Protein AF-A0ABC9S9A3-F1 (afdb_monomer_lite)

pLDDT: mean 88.64, std 10.92, range [40.62, 98.44]

Sequence (408 aa):
MHNGVFLKYFLSYPIKYEKHQAEKIRESFERGLKKSLLRHVFDDEKTAKTFKVELRASEPCAYAISALKSYGFFKSEKLDKPVYYGVFDFGGGTTDFDFGKWEKSVNPKFAYKMTHFSNGGDKYLGGENLLELLAWETYAKNFQELKAKDVVIAKPNYDRIDTQRFGSFMQNSSGARLNLQTIASQLRPFLENLDANIIEAIEENENFEIKDFEKGFKAMLLDRNGVETECDLKVDCKELLSLLKGKIDEGVANFFAGFSKVMAENIDDQCRAFHIFLGGNASRSALVKQAFENAKEKQLKDYQQKTSKNDFKFIIYEPLGTEASDKQILELTGEDVSNTPAYLKPTCKTGVAFGLLESRDKPNGIERPSISSNPVFKYDLGIEIEGKFHAKIHRDSLKPNEYQIFQN

InterPro domains:
  IPR043129 ATPase, nucleotide binding domain [SSF53067] (80-160)

Structure (mmCIF, N/CA/C/O backbone):
data_AF-A0ABC9S9A3-F1
#
_entry.id   AF-A0ABC9S9A3-F1
#
loop_
_atom_site.group_PDB
_atom_site.id
_atom_site.type_symbol
_atom_site.label_atom_id
_atom_site.label_alt_id
_atom_site.label_comp_id
_atom_site.label_asym_id
_atom_site.label_entity_id
_atom_site.label_seq_id
_atom_site.pdbx_PDB_ins_code
_atom_site.Cartn_x
_atom_site.Cartn_y
_atom_site.Cartn_z
_atom_site.occupancy
_atom_site.B_iso_or_equiv
_atom_site.auth_seq_id
_atom_site.auth_comp_id
_atom_site.auth_asym_id
_atom_site.auth_atom_id
_atom_site.pdbx_PDB_model_num
ATOM 1 N N . MET A 1 1 ? -6.301 12.721 -32.233 1.00 40.62 1 MET A N 1
ATOM 2 C CA . MET A 1 1 ? -7.464 11.805 -32.297 1.00 40.62 1 MET A CA 1
ATOM 3 C C . MET A 1 1 ? -7.664 11.201 -30.911 1.00 40.62 1 MET A C 1
ATOM 5 O O . MET A 1 1 ? -6.870 10.355 -30.533 1.00 40.62 1 MET A O 1
ATOM 9 N N . HIS A 1 2 ? -8.658 11.661 -30.143 1.00 49.59 2 HIS A N 1
ATOM 10 C CA . HIS A 1 2 ? -8.964 11.140 -28.794 1.00 49.59 2 HIS A CA 1
ATOM 11 C C . HIS A 1 2 ? -10.301 10.375 -28.716 1.00 49.59 2 HIS A C 1
ATOM 13 O O . HIS A 1 2 ? -10.725 10.004 -27.631 1.00 49.59 2 HIS A O 1
ATOM 19 N N . ASN A 1 3 ? -10.938 10.084 -29.857 1.00 54.88 3 ASN A N 1
ATOM 20 C CA . ASN A 1 3 ? -12.272 9.475 -29.912 1.00 54.88 3 ASN A CA 1
ATOM 21 C C . ASN A 1 3 ? -12.217 8.113 -30.618 1.00 54.88 3 ASN A C 1
ATOM 23 O O . ASN A 1 3 ? -12.576 8.002 -31.788 1.00 54.88 3 ASN A O 1
ATOM 27 N N . GLY A 1 4 ? -11.717 7.083 -29.935 1.00 72.69 4 GLY A N 1
ATOM 28 C CA . GLY A 1 4 ? -11.663 5.723 -30.472 1.00 72.69 4 GLY A CA 1
ATOM 29 C C . GLY A 1 4 ? -11.622 4.663 -29.375 1.00 72.69 4 GLY A C 1
ATOM 30 O O . GLY A 1 4 ? -11.262 4.949 -28.235 1.00 72.69 4 GLY A O 1
ATOM 31 N N . VAL A 1 5 ? -11.994 3.432 -29.724 1.00 79.62 5 VAL A N 1
ATOM 32 C CA . VAL A 1 5 ? -11.903 2.269 -28.832 1.00 79.62 5 VAL A CA 1
ATOM 33 C C . VAL A 1 5 ? -10.494 1.687 -28.922 1.00 79.62 5 VAL A C 1
ATOM 35 O O . VAL A 1 5 ? -10.036 1.316 -30.004 1.00 79.62 5 VAL A O 1
ATOM 38 N N . PHE A 1 6 ? -9.800 1.584 -27.790 1.00 86.94 6 PHE A N 1
ATOM 39 C CA . PHE A 1 6 ? -8.528 0.868 -27.728 1.00 86.94 6 PHE A CA 1
ATOM 40 C C . PHE A 1 6 ? -8.773 -0.639 -27.809 1.00 86.94 6 PHE A C 1
ATOM 42 O O . PHE A 1 6 ? -9.651 -1.166 -27.141 1.00 86.94 6 PHE A O 1
ATOM 49 N N . LEU A 1 7 ? -7.984 -1.342 -28.620 1.00 89.75 7 LEU A N 1
ATOM 50 C CA . LEU A 1 7 ? -8.128 -2.791 -28.803 1.00 89.75 7 LEU A CA 1
ATOM 51 C C . LEU A 1 7 ? -7.126 -3.598 -27.970 1.00 89.75 7 LEU A C 1
ATOM 53 O O . LEU A 1 7 ? -7.234 -4.812 -27.887 1.00 89.75 7 LEU A O 1
ATOM 57 N N . LYS A 1 8 ? -6.146 -2.951 -27.339 1.00 90.44 8 LYS A N 1
ATOM 58 C CA . LYS A 1 8 ? -5.150 -3.626 -26.503 1.00 90.44 8 LYS A CA 1
ATOM 59 C C . LYS A 1 8 ? -5.266 -3.137 -25.072 1.00 90.44 8 LYS A C 1
ATOM 61 O O . LYS A 1 8 ? -5.142 -1.940 -24.825 1.00 90.44 8 LYS A O 1
ATOM 66 N N . TYR A 1 9 ? -5.461 -4.077 -24.161 1.00 91.94 9 TYR A N 1
ATOM 67 C CA . TYR A 1 9 ? -5.593 -3.835 -22.734 1.00 91.94 9 TYR A CA 1
ATOM 68 C C . TYR A 1 9 ? -4.500 -4.593 -21.992 1.00 91.94 9 TYR A C 1
ATOM 70 O O . TYR A 1 9 ? -4.234 -5.762 -22.281 1.00 91.94 9 TYR A O 1
ATOM 78 N N . PHE A 1 10 ? -3.887 -3.925 -21.023 1.00 91.50 10 PHE A N 1
ATOM 79 C CA . PHE A 1 10 ? -2.874 -4.511 -20.159 1.00 91.50 10 PHE A CA 1
ATOM 80 C C . PHE A 1 10 ? -3.416 -4.585 -18.742 1.00 91.50 10 PHE A C 1
ATOM 82 O O . PHE A 1 10 ? -3.958 -3.605 -18.234 1.00 91.50 10 PHE A O 1
ATOM 89 N N . LEU A 1 11 ? -3.266 -5.748 -18.122 1.00 91.06 11 LEU A N 1
ATOM 90 C CA . LEU A 1 11 ? -3.670 -5.992 -16.748 1.00 91.06 11 LEU A CA 1
ATOM 91 C C . LEU A 1 11 ? -2.430 -6.206 -15.888 1.00 91.06 11 LEU A C 1
ATOM 93 O O . LEU A 1 11 ? -1.530 -6.978 -16.250 1.00 91.06 11 LEU A O 1
ATOM 97 N N . SER A 1 12 ? -2.406 -5.527 -14.744 1.00 87.94 12 SER A N 1
ATOM 98 C CA . SER A 1 12 ? -1.575 -5.953 -13.630 1.00 87.94 12 SER A CA 1
ATOM 99 C C . SER A 1 12 ? -2.173 -7.191 -12.973 1.00 87.94 12 SER A C 1
ATOM 101 O O . SER A 1 12 ? -3.354 -7.501 -13.145 1.00 87.94 12 SER A O 1
ATOM 103 N N . TYR A 1 13 ? -1.349 -7.911 -12.223 1.00 81.56 13 TYR A N 1
ATOM 104 C CA . TYR A 1 13 ? -1.799 -9.031 -11.407 1.00 81.56 13 TYR A CA 1
ATOM 105 C C . TYR A 1 13 ? -1.197 -8.960 -10.001 1.00 81.56 13 TYR A C 1
ATOM 107 O O . TYR A 1 13 ? -0.058 -8.508 -9.843 1.00 81.56 13 TYR A O 1
ATOM 115 N N . PRO A 1 14 ? -1.915 -9.430 -8.969 1.00 71.50 14 PRO A N 1
ATOM 116 C CA . PRO A 1 14 ? -1.325 -9.568 -7.648 1.00 71.50 14 PRO A CA 1
ATOM 117 C C . PRO A 1 14 ? -0.216 -10.621 -7.685 1.00 71.50 14 PRO A C 1
ATOM 119 O O . PRO A 1 14 ? -0.374 -11.683 -8.287 1.00 71.50 14 PRO A O 1
ATOM 122 N N . ILE A 1 15 ? 0.894 -10.354 -7.002 1.00 69.69 15 ILE A N 1
ATOM 123 C CA . ILE A 1 15 ? 2.062 -11.249 -6.956 1.00 69.69 15 ILE A CA 1
ATOM 124 C C . ILE A 1 15 ? 1.703 -12.661 -6.490 1.00 69.69 15 ILE A C 1
ATOM 126 O O . ILE A 1 15 ? 2.236 -13.646 -6.989 1.00 69.69 15 ILE A O 1
ATOM 130 N N . LYS A 1 16 ? 0.823 -12.758 -5.490 1.00 67.69 16 LYS A N 1
ATOM 131 C CA . LYS A 1 16 ? 0.518 -14.017 -4.796 1.00 67.69 16 LYS A CA 1
ATOM 132 C C . LYS A 1 16 ? -0.351 -14.964 -5.631 1.00 67.69 16 LYS A C 1
ATOM 134 O O . LYS A 1 16 ? -0.606 -16.083 -5.197 1.00 67.69 16 LYS A O 1
ATOM 139 N N . TYR A 1 17 ? -0.848 -14.514 -6.783 1.00 69.00 17 TYR A N 1
ATOM 140 C CA . TYR A 1 17 ? -1.758 -15.294 -7.609 1.00 69.00 17 TYR A CA 1
ATOM 141 C C . TYR A 1 17 ? -0.964 -16.246 -8.491 1.00 69.00 17 TYR A C 1
ATOM 143 O O . TYR A 1 17 ? -0.068 -15.846 -9.231 1.00 69.00 17 TYR A O 1
ATOM 151 N N . GLU A 1 18 ? -1.346 -17.518 -8.465 1.00 72.06 18 GLU A N 1
ATOM 152 C CA . GLU A 1 18 ? -0.798 -18.485 -9.406 1.00 72.06 18 GLU A CA 1
ATOM 153 C C . GLU A 1 18 ? -1.205 -18.122 -10.836 1.00 72.06 18 GLU A C 1
ATOM 155 O O . GLU A 1 18 ? -2.285 -17.571 -11.070 1.00 72.06 18 GLU A O 1
ATOM 160 N N . LYS A 1 19 ? -0.385 -18.516 -11.818 1.00 74.88 19 LYS A N 1
ATOM 161 C CA . LYS A 1 19 ? -0.644 -18.242 -13.241 1.00 74.88 19 LYS A CA 1
ATOM 162 C C . LYS A 1 19 ? -2.081 -18.576 -13.653 1.00 74.88 19 LYS A C 1
ATOM 164 O O . LYS A 1 19 ? -2.727 -17.778 -14.316 1.00 74.88 19 LYS A O 1
ATOM 169 N N . HIS A 1 20 ? -2.616 -19.716 -13.216 1.00 79.62 20 HIS A N 1
ATOM 170 C CA . HIS A 1 20 ? -3.981 -20.117 -13.562 1.00 79.62 20 HIS A CA 1
ATOM 171 C C . HIS A 1 20 ? -5.061 -19.186 -12.966 1.00 79.62 20 HIS A C 1
ATOM 173 O O . HIS A 1 20 ? -6.123 -19.020 -13.563 1.00 79.62 20 HIS A O 1
ATOM 179 N N . GLN A 1 21 ? -4.816 -18.578 -11.800 1.00 81.69 21 GLN A N 1
ATOM 180 C CA . GLN A 1 21 ? -5.725 -17.609 -11.180 1.00 81.69 21 GLN A CA 1
ATOM 181 C C . GLN A 1 21 ? -5.648 -16.263 -11.904 1.00 81.69 21 GLN A C 1
ATOM 183 O O . GLN A 1 21 ? -6.684 -15.683 -12.224 1.00 81.69 21 GLN A O 1
ATOM 188 N N . ALA A 1 22 ? -4.434 -15.801 -12.218 1.00 82.75 22 ALA A N 1
ATOM 189 C CA . ALA A 1 22 ? -4.224 -14.579 -12.987 1.00 82.75 22 ALA A CA 1
ATOM 190 C C . ALA A 1 22 ? -4.852 -14.683 -14.391 1.00 82.75 22 ALA A C 1
ATOM 192 O O . ALA A 1 22 ? -5.540 -13.763 -14.835 1.00 82.75 22 ALA A O 1
ATOM 193 N N . GLU A 1 23 ? -4.710 -15.831 -15.062 1.00 87.56 23 GLU A N 1
ATOM 194 C CA . GLU A 1 23 ? -5.344 -16.084 -16.362 1.00 87.56 23 GLU A CA 1
ATOM 195 C C . GLU A 1 23 ? -6.874 -16.100 -16.273 1.00 87.56 23 GLU A C 1
ATOM 197 O O . GLU A 1 23 ? -7.542 -15.510 -17.120 1.00 87.56 23 GLU A O 1
ATOM 202 N N . LYS A 1 24 ? -7.457 -16.677 -15.212 1.00 90.50 24 LYS A N 1
ATOM 203 C CA . LYS A 1 24 ? -8.912 -16.603 -14.985 1.00 90.50 24 LYS A CA 1
ATOM 204 C C . LYS A 1 24 ? -9.402 -15.160 -14.845 1.00 90.50 24 LYS A C 1
ATOM 206 O O . LYS A 1 24 ? -10.466 -14.834 -15.375 1.00 90.50 24 LYS A O 1
ATOM 211 N N . ILE A 1 25 ? -8.650 -14.297 -14.156 1.00 88.44 25 ILE A N 1
ATOM 212 C CA . ILE A 1 25 ? -8.967 -12.862 -14.055 1.00 88.44 25 ILE A CA 1
ATOM 213 C C . ILE A 1 25 ? -8.902 -12.215 -15.438 1.00 88.44 25 ILE A C 1
ATOM 215 O O . ILE A 1 25 ? -9.858 -11.551 -15.844 1.00 88.44 25 ILE A O 1
ATOM 219 N N . ARG A 1 26 ? -7.817 -12.457 -16.182 1.00 92.94 26 ARG A N 1
ATOM 220 C CA . ARG A 1 26 ? -7.615 -11.942 -17.542 1.00 92.94 26 ARG A CA 1
ATOM 221 C C . ARG A 1 26 ? -8.765 -12.334 -18.470 1.00 92.94 26 ARG A C 1
ATOM 223 O O . ARG A 1 26 ? -9.337 -11.470 -19.128 1.00 92.94 26 ARG A O 1
ATOM 230 N N . GLU A 1 27 ? -9.150 -13.609 -18.482 1.00 94.00 27 GLU A N 1
ATOM 231 C CA . GLU A 1 27 ? -10.277 -14.121 -19.269 1.00 94.00 27 GLU A CA 1
ATOM 232 C C . GLU A 1 27 ? -11.613 -13.513 -18.846 1.00 94.00 27 GLU A C 1
ATOM 234 O O . GLU A 1 27 ? -12.448 -13.192 -19.691 1.00 94.00 27 GLU A O 1
ATOM 239 N N . SER A 1 28 ? -11.842 -13.365 -17.539 1.00 93.94 28 SER A N 1
ATOM 240 C CA . SER A 1 28 ? -13.063 -12.744 -17.025 1.00 93.94 28 SER A CA 1
ATOM 241 C C . SER A 1 28 ? -13.177 -11.293 -17.491 1.00 93.94 28 SER A C 1
ATOM 243 O O . SER A 1 28 ? -14.223 -10.889 -18.004 1.00 93.94 28 SER A O 1
ATOM 245 N N . PHE A 1 29 ? -12.077 -10.543 -17.404 1.00 92.94 29 PHE A N 1
ATOM 246 C CA . PHE A 1 29 ? -11.996 -9.167 -17.881 1.00 92.94 29 PHE A CA 1
ATOM 247 C C . PHE A 1 29 ? -12.188 -9.078 -19.399 1.00 92.94 29 PHE A C 1
ATOM 249 O O . PHE A 1 29 ? -12.958 -8.252 -19.883 1.00 92.94 29 PHE A O 1
ATOM 256 N N . GLU A 1 30 ? -11.565 -9.983 -20.157 1.00 93.81 30 GLU A N 1
ATOM 257 C CA . GLU A 1 30 ? -11.726 -10.084 -21.608 1.00 93.81 30 GLU A CA 1
ATOM 258 C C . GLU A 1 30 ? -13.183 -10.351 -22.012 1.00 93.81 30 GLU A C 1
ATOM 260 O O . GLU A 1 30 ? -13.707 -9.693 -22.913 1.00 93.81 30 GLU A O 1
ATOM 265 N N . ARG A 1 31 ? -13.868 -11.274 -21.321 1.00 93.44 31 ARG A N 1
ATOM 266 C CA . ARG A 1 31 ? -15.303 -11.530 -21.528 1.00 93.44 31 ARG A CA 1
ATOM 267 C C . ARG A 1 31 ? -16.150 -10.304 -21.194 1.00 93.44 31 ARG A C 1
ATOM 269 O O . ARG A 1 31 ? -17.110 -10.036 -21.912 1.00 93.44 31 ARG A O 1
ATOM 276 N N . GLY A 1 32 ? -15.811 -9.576 -20.130 1.00 93.94 32 GLY A N 1
ATOM 277 C CA . GLY A 1 32 ? -16.469 -8.323 -19.758 1.00 93.94 32 GLY A CA 1
ATOM 278 C C . GLY A 1 32 ? -16.343 -7.267 -20.855 1.00 93.94 32 GLY A C 1
ATOM 279 O O . GLY A 1 32 ? -17.352 -6.786 -21.361 1.00 93.94 32 GLY A O 1
ATOM 280 N N . LEU A 1 33 ? -15.118 -6.991 -21.310 1.00 91.75 33 LEU A N 1
ATOM 281 C CA . LEU A 1 33 ? -14.856 -6.049 -22.400 1.00 91.75 33 LEU A CA 1
ATOM 282 C C . LEU A 1 33 ? -15.575 -6.441 -23.695 1.00 91.75 33 LEU A C 1
ATOM 284 O O . LEU A 1 33 ? -16.194 -5.592 -24.326 1.00 91.75 33 LEU A O 1
ATOM 288 N N . LYS A 1 34 ? -15.567 -7.726 -24.067 1.00 90.12 34 LYS A N 1
ATOM 289 C CA . LYS A 1 34 ? -16.301 -8.223 -25.244 1.00 90.12 34 LYS A CA 1
ATOM 290 C C . LYS A 1 34 ? -17.811 -7.982 -25.162 1.00 90.12 34 LYS A C 1
ATOM 292 O O . LYS A 1 34 ? -18.439 -7.792 -26.196 1.00 90.12 34 LYS A O 1
ATOM 297 N N . LYS A 1 35 ? -18.391 -7.978 -23.956 1.00 90.81 35 LYS A N 1
ATOM 298 C CA . LYS A 1 35 ? -19.808 -7.644 -23.735 1.00 90.81 35 LYS A CA 1
ATOM 299 C C . LYS A 1 35 ? -20.077 -6.138 -23.746 1.00 90.81 35 LYS A C 1
ATOM 301 O O . LYS A 1 35 ? -21.177 -5.737 -24.105 1.00 90.81 35 LYS A O 1
ATOM 306 N N . SER A 1 36 ? -19.111 -5.323 -23.323 1.00 89.88 36 SER A N 1
ATOM 307 C CA . SER A 1 36 ? -19.263 -3.865 -23.216 1.00 89.88 36 SER A CA 1
ATOM 308 C C . SER A 1 36 ? -18.921 -3.107 -24.502 1.00 89.88 36 SER A C 1
ATOM 310 O O . SER A 1 36 ? -19.443 -2.018 -24.721 1.00 89.88 36 SER A O 1
ATOM 312 N N . LEU A 1 37 ? -18.030 -3.643 -25.340 1.00 88.44 37 LEU A N 1
ATOM 313 C CA . LEU A 1 37 ? -17.630 -3.019 -26.601 1.00 88.44 37 LEU A CA 1
ATOM 314 C C . LEU A 1 37 ? -18.663 -3.264 -27.711 1.00 88.44 37 LEU A C 1
ATOM 316 O O . LEU A 1 37 ? -19.355 -4.280 -27.732 1.00 88.44 37 LEU A O 1
ATOM 320 N N . LEU A 1 38 ? -18.743 -2.328 -28.662 1.00 86.56 38 LEU A N 1
ATOM 321 C CA . LEU A 1 38 ? -19.646 -2.429 -29.811 1.00 86.56 38 LEU A CA 1
ATOM 322 C C . LEU A 1 38 ? -19.358 -3.696 -30.622 1.00 86.56 38 LEU A C 1
ATOM 324 O O . LEU A 1 38 ? -18.207 -3.968 -30.960 1.00 86.56 38 LEU A O 1
ATOM 328 N N . ARG A 1 39 ? -20.415 -4.417 -31.012 1.00 84.06 39 ARG A N 1
ATOM 329 C CA . ARG A 1 39 ? -20.311 -5.676 -31.769 1.00 84.06 39 ARG A CA 1
ATOM 330 C C . ARG A 1 39 ? -19.478 -5.541 -33.050 1.00 84.06 39 ARG A C 1
ATOM 332 O O . ARG A 1 39 ? -18.674 -6.419 -33.336 1.00 84.06 39 ARG A O 1
ATOM 339 N N . HIS A 1 40 ? -19.560 -4.388 -33.717 1.00 84.69 40 HIS A N 1
ATOM 340 C CA . HIS A 1 40 ? -18.774 -4.065 -34.911 1.00 84.69 40 HIS A CA 1
ATOM 341 C C . HIS A 1 40 ? -17.251 -4.142 -34.720 1.00 84.69 40 HIS A C 1
ATOM 343 O O . HIS A 1 40 ? -16.536 -4.365 -35.690 1.00 84.69 40 HIS A O 1
ATOM 349 N N . VAL A 1 41 ? -16.738 -4.011 -33.490 1.00 84.06 41 VAL A N 1
ATOM 350 C CA . VAL A 1 41 ? -15.310 -4.228 -33.184 1.00 84.06 41 VAL A CA 1
ATOM 351 C C . VAL A 1 41 ? -14.894 -5.682 -33.438 1.00 84.06 41 VAL A C 1
ATOM 353 O O . VAL A 1 41 ? -13.725 -5.950 -33.714 1.00 84.06 41 VAL A O 1
ATOM 356 N N . PHE A 1 42 ? -15.832 -6.622 -33.347 1.00 85.56 42 PHE A N 1
ATOM 357 C CA . PHE A 1 42 ? -15.584 -8.058 -33.473 1.00 85.56 42 PHE A CA 1
ATOM 358 C C . PHE A 1 42 ? -16.103 -8.658 -34.784 1.00 85.56 42 PHE A C 1
ATOM 360 O O . PHE A 1 42 ? -15.737 -9.788 -35.097 1.00 85.56 42 PHE A O 1
ATOM 367 N N . ASP A 1 43 ? -16.925 -7.922 -35.537 1.00 86.69 43 ASP A N 1
ATOM 368 C CA . ASP A 1 43 ? -17.418 -8.349 -36.852 1.00 86.69 43 ASP A CA 1
ATOM 369 C C . ASP A 1 43 ? -16.339 -8.198 -37.948 1.00 86.69 43 ASP A C 1
ATOM 371 O O . ASP A 1 43 ? -16.313 -8.979 -38.898 1.00 86.69 43 ASP A O 1
ATOM 375 N N . ASP A 1 44 ? -15.429 -7.222 -37.817 1.00 86.81 44 ASP A N 1
ATOM 376 C CA . ASP A 1 44 ? -14.272 -7.065 -38.709 1.00 86.81 44 ASP A CA 1
ATOM 377 C C . ASP A 1 44 ? -13.095 -7.953 -38.268 1.00 86.81 44 ASP A C 1
ATOM 379 O O . ASP A 1 44 ? -12.635 -7.922 -37.123 1.00 86.81 44 ASP A O 1
ATOM 383 N N . GLU A 1 45 ? -12.572 -8.753 -39.200 1.00 87.19 45 GLU A N 1
ATOM 384 C CA . GLU A 1 45 ? -11.527 -9.743 -38.918 1.00 87.19 45 GLU A CA 1
ATOM 385 C C . GLU A 1 45 ? -10.223 -9.086 -38.429 1.00 87.19 45 GLU A C 1
ATOM 387 O O . GLU A 1 45 ? -9.510 -9.637 -37.582 1.00 87.19 45 GLU A O 1
ATOM 392 N N . LYS A 1 46 ? -9.901 -7.887 -38.931 1.00 86.50 46 LYS A N 1
ATOM 393 C CA . LYS A 1 46 ? -8.675 -7.169 -38.569 1.00 86.50 46 LYS A CA 1
ATOM 394 C C . LYS A 1 46 ? -8.769 -6.605 -37.153 1.00 86.50 46 LYS A C 1
ATOM 396 O O . LYS A 1 46 ? -7.816 -6.757 -36.378 1.00 86.50 46 LYS A O 1
ATOM 401 N N . THR A 1 47 ? -9.882 -5.979 -36.779 1.00 84.31 47 THR A N 1
ATOM 402 C CA . THR A 1 47 ? -10.096 -5.473 -35.416 1.00 84.31 47 THR A CA 1
ATOM 403 C C . THR A 1 47 ? -10.240 -6.614 -34.415 1.00 84.31 47 THR A C 1
ATOM 405 O O . THR A 1 47 ? -9.608 -6.555 -33.359 1.00 84.31 47 THR A O 1
ATOM 408 N N . ALA A 1 48 ? -10.932 -7.699 -34.775 1.00 83.81 48 ALA A N 1
ATOM 409 C CA . ALA A 1 48 ? -11.048 -8.896 -33.944 1.00 83.81 48 ALA A CA 1
ATOM 410 C C . ALA A 1 48 ? -9.675 -9.521 -33.630 1.00 83.81 48 ALA A C 1
ATOM 412 O O . ALA A 1 48 ? -9.388 -9.821 -32.473 1.00 83.81 48 ALA A O 1
ATOM 413 N N . LYS A 1 49 ? -8.782 -9.642 -34.627 1.00 87.62 49 LYS A N 1
ATOM 414 C CA . LYS A 1 49 ? -7.397 -10.126 -34.430 1.00 87.62 49 LYS A CA 1
ATOM 415 C C . LYS A 1 49 ? -6.522 -9.166 -33.617 1.00 87.62 49 LYS A C 1
ATOM 417 O O . LYS A 1 49 ? -5.529 -9.583 -33.016 1.00 87.62 49 LYS A O 1
ATOM 422 N N . THR A 1 50 ? -6.855 -7.877 -33.625 1.00 88.06 50 THR A N 1
ATOM 423 C CA . THR A 1 50 ? -6.111 -6.844 -32.890 1.00 88.06 50 THR A CA 1
ATOM 424 C C . THR A 1 50 ? -6.541 -6.764 -31.425 1.00 88.06 50 THR A C 1
ATOM 426 O O . THR A 1 50 ? -5.722 -6.374 -30.589 1.00 88.06 50 THR A O 1
ATOM 429 N N . PHE A 1 51 ? -7.786 -7.148 -31.113 1.00 91.62 51 PHE A N 1
ATOM 430 C CA . PHE A 1 51 ? -8.312 -7.145 -29.753 1.00 91.62 51 PHE A CA 1
ATOM 431 C C . PHE A 1 51 ? -7.562 -8.133 -28.853 1.00 91.62 51 PHE A C 1
ATOM 433 O O . PHE A 1 51 ? -7.561 -9.338 -29.104 1.00 91.62 51 PHE A O 1
ATOM 440 N N . LYS A 1 52 ? -6.920 -7.625 -27.796 1.00 91.62 52 LYS A N 1
ATOM 441 C CA . LYS A 1 52 ? -6.136 -8.422 -26.846 1.00 91.62 52 LYS A CA 1
ATOM 442 C C . LYS A 1 52 ? -6.225 -7.869 -25.433 1.00 91.62 52 LYS A C 1
ATOM 444 O O . LYS A 1 52 ? -6.160 -6.659 -25.217 1.00 91.62 52 LYS A O 1
ATOM 449 N N . VAL A 1 53 ? -6.284 -8.788 -24.477 1.00 92.81 53 VAL A N 1
ATOM 450 C CA . VAL A 1 53 ? -6.112 -8.517 -23.049 1.00 92.81 53 VAL A CA 1
ATOM 451 C C . VAL A 1 53 ? -4.928 -9.346 -22.574 1.00 92.81 53 VAL A C 1
ATOM 453 O O . VAL A 1 53 ? -4.983 -10.575 -22.639 1.00 92.81 53 VAL A O 1
ATOM 456 N N . GLU A 1 54 ? -3.866 -8.683 -22.125 1.00 90.12 54 GLU A N 1
ATOM 457 C CA . GLU A 1 54 ? -2.595 -9.310 -21.750 1.00 90.12 54 GLU A CA 1
ATOM 458 C C . GLU A 1 54 ? -2.252 -9.006 -20.287 1.00 90.12 54 GLU A C 1
ATOM 460 O O . GLU A 1 54 ? -2.301 -7.854 -19.852 1.00 90.12 54 GLU A O 1
ATOM 465 N N . LEU A 1 55 ? -1.856 -10.035 -19.535 1.00 87.81 55 LEU A N 1
ATOM 466 C CA . LEU A 1 55 ? -1.164 -9.849 -18.260 1.00 87.81 55 LEU A CA 1
ATOM 467 C C . LEU A 1 55 ? 0.252 -9.358 -18.556 1.00 87.81 55 LEU A C 1
ATOM 469 O O . LEU A 1 55 ? 0.947 -9.963 -19.375 1.00 87.81 55 LEU A O 1
ATOM 473 N N . ARG A 1 56 ? 0.683 -8.265 -17.918 1.00 85.69 56 ARG A N 1
ATOM 474 C CA . ARG A 1 56 ? 2.002 -7.676 -18.207 1.00 85.69 56 ARG A CA 1
ATOM 475 C C . ARG A 1 56 ? 2.950 -7.697 -17.027 1.00 85.69 56 ARG A C 1
ATOM 477 O O . ARG A 1 56 ? 4.014 -8.302 -17.130 1.00 85.69 56 ARG A O 1
ATOM 484 N N . ALA A 1 57 ? 2.610 -7.050 -15.926 1.00 86.50 57 ALA A N 1
ATOM 485 C CA . ALA A 1 57 ? 3.478 -6.961 -14.757 1.00 86.50 57 ALA A CA 1
ATOM 486 C C . ALA A 1 57 ? 2.660 -7.102 -13.478 1.00 86.50 57 ALA A C 1
ATOM 488 O O . ALA A 1 57 ? 1.458 -6.843 -13.491 1.00 86.50 57 ALA A O 1
ATOM 489 N N . SER A 1 58 ? 3.300 -7.486 -12.377 1.00 86.31 58 SER A N 1
ATOM 490 C CA . SER A 1 58 ? 2.652 -7.337 -11.079 1.00 86.31 58 SER A CA 1
ATOM 491 C C . SER A 1 58 ? 2.445 -5.857 -10.748 1.00 86.31 58 SER A C 1
ATOM 493 O O . SER A 1 58 ? 3.116 -4.993 -11.316 1.00 86.31 58 SER A O 1
ATOM 495 N N . GLU A 1 59 ? 1.518 -5.554 -9.841 1.00 87.94 59 GLU A N 1
ATOM 496 C CA . GLU A 1 59 ? 1.259 -4.175 -9.393 1.00 87.94 59 GLU A CA 1
ATOM 497 C C . GLU A 1 59 ? 2.516 -3.449 -8.881 1.00 87.94 59 GLU A C 1
ATOM 499 O O . GLU A 1 59 ? 2.854 -2.412 -9.461 1.00 87.94 59 GLU A O 1
ATOM 504 N N . PRO A 1 60 ? 3.285 -3.993 -7.918 1.00 90.88 60 PRO A N 1
ATOM 505 C CA . PRO A 1 60 ? 4.492 -3.322 -7.440 1.00 90.88 60 PRO A CA 1
ATOM 506 C C . PRO A 1 60 ? 5.599 -3.259 -8.499 1.00 90.88 60 PRO A C 1
ATOM 508 O O . PRO A 1 60 ? 6.312 -2.264 -8.558 1.00 90.88 60 PRO A O 1
ATOM 511 N N . CYS A 1 61 ? 5.703 -4.237 -9.407 1.00 90.75 61 CYS A N 1
ATOM 512 C CA . CYS A 1 61 ? 6.641 -4.167 -10.534 1.00 90.75 61 CYS A CA 1
ATOM 513 C C . CYS A 1 61 ? 6.264 -3.030 -11.501 1.00 90.75 61 CYS A C 1
ATOM 515 O O . CYS A 1 61 ? 7.112 -2.249 -11.929 1.00 90.75 61 CYS A O 1
ATOM 517 N N . ALA A 1 62 ? 4.979 -2.888 -11.832 1.00 93.56 62 ALA A N 1
ATOM 518 C CA . ALA A 1 62 ? 4.506 -1.774 -12.644 1.00 93.56 62 ALA A CA 1
ATOM 519 C C . ALA A 1 62 ? 4.744 -0.433 -11.930 1.00 93.56 62 ALA A C 1
ATOM 521 O O . ALA A 1 62 ? 5.242 0.510 -12.544 1.00 93.56 62 ALA A O 1
ATOM 522 N N . TYR A 1 63 ? 4.472 -0.353 -10.627 1.00 96.12 63 TYR A N 1
ATOM 523 C CA . TYR A 1 63 ? 4.791 0.835 -9.843 1.00 96.12 63 TYR A CA 1
ATOM 524 C C . TYR A 1 63 ? 6.294 1.156 -9.855 1.00 96.12 63 TYR A C 1
ATOM 526 O O . TYR A 1 63 ? 6.654 2.309 -10.090 1.00 96.12 63 TYR A O 1
ATOM 534 N N . ALA A 1 64 ? 7.168 0.151 -9.710 1.00 96.19 64 ALA A N 1
ATOM 535 C CA . ALA A 1 64 ? 8.620 0.315 -9.786 1.00 96.19 64 ALA A CA 1
ATOM 536 C C . ALA A 1 64 ? 9.049 0.970 -11.102 1.00 96.19 64 ALA A C 1
ATOM 538 O O . ALA A 1 64 ? 9.861 1.887 -11.089 1.00 96.19 64 ALA A O 1
ATOM 539 N N . ILE A 1 65 ? 8.478 0.551 -12.239 1.00 95.88 65 ILE A N 1
ATOM 540 C CA . ILE A 1 65 ? 8.776 1.143 -13.554 1.00 95.88 65 ILE A CA 1
ATOM 541 C C . ILE A 1 65 ? 8.448 2.639 -13.564 1.00 95.88 65 ILE A C 1
ATOM 543 O O . ILE A 1 65 ? 9.255 3.447 -14.030 1.00 95.88 65 ILE A O 1
ATOM 547 N N . SER A 1 66 ? 7.283 3.017 -13.036 1.00 96.88 66 SER A N 1
ATOM 548 C CA . SER A 1 66 ? 6.895 4.426 -12.936 1.00 96.88 66 SER A CA 1
ATOM 549 C C . SER A 1 66 ? 7.794 5.203 -11.987 1.00 96.88 66 SER A C 1
ATOM 551 O O . SER A 1 66 ? 8.237 6.286 -12.351 1.00 96.88 66 SER A O 1
ATOM 553 N N . ALA A 1 67 ? 8.117 4.652 -10.817 1.00 97.25 67 ALA A N 1
ATOM 554 C CA . ALA A 1 67 ? 9.005 5.298 -9.857 1.00 97.25 67 ALA A CA 1
ATOM 555 C C . ALA A 1 67 ? 10.413 5.490 -10.439 1.00 97.25 67 ALA A C 1
ATOM 557 O O . ALA A 1 67 ? 10.937 6.601 -10.433 1.00 97.25 67 ALA A O 1
ATOM 558 N N . LEU A 1 68 ? 10.989 4.449 -11.045 1.00 96.06 68 LEU A N 1
ATOM 559 C CA . LEU A 1 68 ? 12.277 4.521 -11.736 1.00 96.06 68 LEU A CA 1
ATOM 560 C C . LEU A 1 68 ? 12.271 5.616 -12.810 1.00 96.06 68 LEU A C 1
ATOM 562 O O . LEU A 1 68 ? 13.215 6.402 -12.908 1.00 96.06 68 LEU A O 1
ATOM 566 N N . LYS A 1 69 ? 11.195 5.715 -13.596 1.00 94.75 69 LYS A N 1
ATOM 567 C CA . LYS A 1 69 ? 11.046 6.768 -14.604 1.00 94.75 69 LYS A CA 1
ATOM 568 C C . LYS A 1 69 ? 10.951 8.157 -13.970 1.00 94.75 69 LYS A C 1
ATOM 570 O O . LYS A 1 69 ? 11.732 9.030 -14.343 1.00 94.75 69 LYS A O 1
ATOM 575 N N . SER A 1 70 ? 10.041 8.348 -13.018 1.00 95.62 70 SER A N 1
ATOM 576 C CA . SER A 1 70 ? 9.779 9.629 -12.351 1.00 95.62 70 SER A CA 1
ATOM 577 C C . SER A 1 70 ? 11.003 10.170 -11.614 1.00 95.62 70 SER A C 1
ATOM 579 O O . SER A 1 70 ? 11.306 11.351 -11.721 1.00 95.62 70 SER A O 1
ATOM 581 N N . TYR A 1 71 ? 11.768 9.307 -10.944 1.00 95.56 71 TYR A N 1
ATOM 582 C CA . TYR A 1 71 ? 12.997 9.693 -10.245 1.00 95.56 71 TYR A CA 1
ATOM 583 C C . TYR A 1 71 ? 14.233 9.778 -11.161 1.00 95.56 71 TYR A C 1
ATOM 585 O O . TYR A 1 71 ? 15.359 9.991 -10.704 1.00 95.56 71 TYR A O 1
ATOM 593 N N . GLY A 1 72 ? 14.036 9.660 -12.478 1.00 93.12 72 GLY A N 1
ATOM 594 C CA . GLY A 1 72 ? 15.043 9.966 -13.490 1.00 93.12 72 GLY A CA 1
ATOM 595 C C . GLY A 1 72 ? 16.017 8.836 -13.818 1.00 93.12 72 GLY A C 1
ATOM 596 O O . GLY A 1 72 ? 17.006 9.091 -14.501 1.00 93.12 72 GLY A O 1
ATOM 597 N N . PHE A 1 73 ? 15.753 7.593 -13.409 1.00 92.31 73 PHE A N 1
ATOM 598 C CA . PHE A 1 73 ? 16.583 6.423 -13.747 1.00 92.31 73 PHE A CA 1
ATOM 599 C C . PHE A 1 73 ? 16.458 5.976 -15.213 1.00 92.31 73 PHE A C 1
ATOM 601 O O . PHE A 1 73 ? 17.125 5.038 -15.643 1.00 92.31 73 PHE A O 1
ATOM 608 N N . PHE A 1 74 ? 15.629 6.669 -15.998 1.00 88.62 74 PHE A N 1
ATOM 609 C CA . PHE A 1 74 ? 15.514 6.540 -17.455 1.00 88.62 74 PHE A CA 1
ATOM 610 C C . PHE A 1 74 ? 16.464 7.496 -18.205 1.00 88.62 74 PHE A C 1
ATOM 612 O O . PHE A 1 74 ? 16.296 7.738 -19.401 1.00 88.62 74 PHE A O 1
ATOM 619 N N . LYS A 1 75 ? 17.455 8.064 -17.512 1.00 81.06 75 LYS A N 1
ATOM 620 C CA . LYS A 1 75 ? 18.563 8.814 -18.111 1.00 81.06 75 LYS A CA 1
ATOM 621 C C . LYS A 1 75 ? 19.777 7.881 -18.113 1.00 81.06 75 LYS A C 1
ATOM 623 O O . LYS A 1 75 ? 20.251 7.506 -17.046 1.00 81.06 75 LYS A O 1
ATOM 628 N N . SER A 1 76 ? 20.255 7.462 -19.289 1.00 63.44 76 SER A N 1
ATOM 629 C CA . SER A 1 76 ? 21.303 6.429 -19.417 1.00 63.44 76 SER A CA 1
ATOM 630 C C . SER A 1 76 ? 22.617 6.786 -18.720 1.00 63.44 76 SER A C 1
ATOM 632 O O . SER A 1 76 ? 23.325 5.886 -18.287 1.00 63.44 76 SER A O 1
ATOM 634 N N . GLU A 1 77 ? 22.903 8.081 -18.577 1.00 67.31 77 GLU A N 1
ATOM 635 C CA . GLU A 1 77 ? 24.035 8.632 -17.813 1.00 67.31 77 GLU A CA 1
ATOM 636 C C . GLU A 1 77 ? 23.966 8.283 -16.316 1.00 67.31 77 GLU A C 1
ATOM 638 O O . GLU A 1 77 ? 24.975 8.281 -15.626 1.00 67.31 77 GLU A O 1
ATOM 643 N N . LYS A 1 78 ? 22.775 7.959 -15.797 1.00 67.62 78 LYS A N 1
ATOM 644 C CA . LYS A 1 78 ? 22.566 7.544 -14.404 1.00 67.62 78 LYS A CA 1
ATOM 645 C C . LYS A 1 78 ? 22.647 6.027 -14.198 1.00 67.62 78 LYS A C 1
ATOM 647 O O . LYS A 1 78 ? 22.467 5.573 -13.071 1.00 67.62 78 LYS A O 1
ATOM 652 N N . LEU A 1 79 ? 22.892 5.243 -15.254 1.00 74.31 79 LEU A N 1
ATOM 653 C CA . LEU A 1 79 ? 22.933 3.773 -15.211 1.00 74.31 79 LEU A CA 1
ATOM 654 C C . LEU A 1 79 ? 24.323 3.192 -15.487 1.00 74.31 79 LEU A C 1
ATOM 656 O O . LEU A 1 79 ? 24.436 2.062 -15.962 1.00 74.31 79 LEU A O 1
ATOM 660 N N . ASP A 1 80 ? 25.384 3.928 -15.150 1.00 75.38 80 ASP A N 1
ATOM 661 C CA . ASP A 1 80 ? 26.754 3.393 -15.172 1.00 75.38 80 ASP A CA 1
ATOM 662 C C . ASP A 1 80 ? 26.911 2.163 -14.260 1.00 75.38 80 ASP A C 1
ATOM 664 O O . ASP A 1 80 ? 27.801 1.337 -14.459 1.00 75.38 80 ASP A O 1
ATOM 668 N N . LYS A 1 81 ? 26.025 2.023 -13.266 1.00 84.12 81 LYS A N 1
ATOM 669 C CA . LYS A 1 81 ? 25.896 0.848 -12.401 1.00 84.12 81 LYS A CA 1
ATOM 670 C C . LYS A 1 81 ? 24.436 0.398 -12.317 1.00 84.12 81 LYS A C 1
ATOM 672 O O . LYS A 1 81 ? 23.538 1.232 -12.472 1.00 84.12 81 LYS A O 1
ATOM 677 N N . PRO A 1 82 ? 24.181 -0.890 -12.031 1.00 89.44 82 PRO A N 1
ATOM 678 C CA . PRO A 1 82 ? 22.831 -1.364 -11.771 1.00 89.44 82 PRO A CA 1
ATOM 679 C C . PRO A 1 82 ? 22.203 -0.684 -10.551 1.00 89.44 82 PRO A C 1
ATOM 681 O O . PRO A 1 82 ? 22.861 -0.444 -9.538 1.00 89.44 82 PRO A O 1
ATOM 684 N N . VAL A 1 83 ? 20.904 -0.423 -10.644 1.00 92.25 83 VAL A N 1
ATOM 685 C CA . VAL A 1 83 ? 20.068 0.113 -9.571 1.00 92.25 83 VAL A CA 1
ATOM 686 C C . VAL A 1 83 ? 19.331 -1.051 -8.925 1.00 92.25 83 VAL A C 1
ATOM 688 O O . VAL A 1 83 ? 18.460 -1.667 -9.540 1.00 92.25 83 VAL A O 1
ATOM 691 N N . TYR A 1 84 ? 19.685 -1.355 -7.683 1.00 93.44 84 TYR A N 1
ATOM 692 C CA . TYR A 1 84 ? 19.003 -2.355 -6.868 1.00 93.44 84 TYR A CA 1
ATOM 693 C C . TYR A 1 84 ? 17.851 -1.690 -6.125 1.00 93.44 84 TYR A C 1
ATOM 695 O O . TYR A 1 84 ? 18.049 -0.647 -5.498 1.00 93.44 84 TYR A O 1
ATOM 703 N N . TYR A 1 85 ? 16.654 -2.264 -6.208 1.00 95.56 85 TYR A N 1
ATOM 704 C CA . TYR A 1 85 ? 15.467 -1.649 -5.631 1.00 95.56 85 TYR A CA 1
ATOM 705 C C . TYR A 1 85 ? 14.552 -2.638 -4.917 1.00 95.56 85 TYR A C 1
ATOM 707 O O . TYR A 1 85 ? 14.566 -3.845 -5.172 1.00 95.56 85 TYR A O 1
ATOM 715 N N . GLY A 1 86 ? 13.725 -2.078 -4.038 1.00 96.56 86 GLY A N 1
ATOM 716 C CA . GLY A 1 86 ? 12.582 -2.737 -3.431 1.00 96.56 86 GLY A CA 1
ATOM 717 C C . GLY A 1 86 ? 11.372 -1.811 -3.452 1.00 96.56 86 GLY A C 1
ATOM 718 O O . GLY A 1 86 ? 11.503 -0.614 -3.204 1.00 96.56 86 GLY A O 1
ATOM 719 N N . VAL A 1 87 ? 10.197 -2.351 -3.744 1.00 97.62 87 VAL A N 1
ATOM 720 C CA . VAL A 1 87 ? 8.919 -1.644 -3.628 1.00 97.62 87 VAL A CA 1
ATOM 721 C C . VAL A 1 87 ? 8.196 -2.129 -2.385 1.00 97.62 87 VAL A C 1
ATOM 723 O O . VAL A 1 87 ? 8.050 -3.333 -2.200 1.00 97.62 87 VAL A O 1
ATOM 726 N N . PHE A 1 88 ? 7.724 -1.198 -1.561 1.00 97.38 88 PHE A N 1
ATOM 727 C CA . PHE A 1 88 ? 6.800 -1.475 -0.463 1.00 97.38 88 PHE A CA 1
ATOM 728 C C . PHE A 1 88 ? 5.418 -0.952 -0.860 1.00 97.38 88 PHE A C 1
ATOM 730 O O . PHE A 1 88 ? 5.123 0.225 -0.661 1.00 97.38 88 PHE A O 1
ATOM 737 N N . ASP A 1 89 ? 4.604 -1.789 -1.505 1.00 95.62 89 ASP A N 1
ATOM 738 C CA . ASP A 1 89 ? 3.273 -1.404 -1.984 1.00 95.62 89 ASP A CA 1
ATOM 739 C C . ASP A 1 89 ? 2.239 -1.622 -0.882 1.00 95.62 89 ASP A C 1
ATOM 741 O O . ASP A 1 89 ? 1.719 -2.723 -0.717 1.00 95.62 89 ASP A O 1
ATOM 745 N N . PHE A 1 90 ? 1.986 -0.579 -0.091 1.00 95.56 90 PHE A N 1
ATOM 746 C CA . PHE A 1 90 ? 1.046 -0.598 1.025 1.00 95.56 90 PHE A CA 1
ATOM 747 C C . PHE A 1 90 ? -0.344 -0.144 0.563 1.00 95.56 90 PHE A C 1
ATOM 749 O O . PHE A 1 90 ? -0.678 1.048 0.498 1.00 95.56 90 PHE A O 1
ATOM 756 N N . GLY A 1 91 ? -1.161 -1.125 0.189 1.00 93.19 91 GLY A N 1
ATOM 757 C CA . GLY A 1 91 ? -2.513 -0.940 -0.312 1.00 93.19 91 GLY A CA 1
ATOM 758 C C . GLY A 1 91 ? -3.578 -0.821 0.782 1.00 93.19 91 GLY A C 1
ATOM 759 O O . GLY A 1 91 ? -3.305 -0.660 1.969 1.00 93.19 91 GLY A O 1
ATOM 760 N N . GLY A 1 92 ? -4.842 -0.895 0.356 1.00 91.56 92 GLY A N 1
ATOM 761 C CA . GLY A 1 92 ? -5.988 -0.878 1.271 1.00 91.56 92 GLY A CA 1
ATOM 762 C C . GLY A 1 92 ? -6.195 -2.217 1.982 1.00 91.56 92 GLY A C 1
ATOM 763 O O . GLY A 1 92 ? -6.440 -2.235 3.179 1.00 91.56 92 GLY A O 1
ATOM 764 N N . GLY A 1 93 ? -6.060 -3.337 1.268 1.00 90.25 93 GLY A N 1
ATOM 765 C CA . GLY A 1 93 ? -6.297 -4.673 1.832 1.00 90.25 93 GLY A CA 1
ATOM 766 C C . GLY A 1 93 ? -5.043 -5.516 2.049 1.00 90.25 93 GLY A C 1
ATOM 767 O O . GLY A 1 93 ? -5.110 -6.502 2.772 1.00 90.25 93 GLY A O 1
ATOM 768 N N . THR A 1 94 ? -3.922 -5.173 1.417 1.00 91.31 94 THR A N 1
ATOM 769 C CA . THR A 1 94 ? -2.670 -5.934 1.489 1.00 91.31 94 THR A CA 1
ATOM 770 C C . THR A 1 94 ? -1.475 -5.004 1.358 1.00 91.31 94 THR A C 1
ATOM 772 O O . THR A 1 94 ? -1.594 -3.896 0.825 1.00 91.31 94 THR A O 1
ATOM 775 N N . THR A 1 95 ? -0.321 -5.509 1.780 1.00 93.62 95 THR A N 1
ATOM 776 C CA . THR A 1 95 ? 0.983 -4.961 1.444 1.00 93.62 95 THR A CA 1
ATOM 777 C C . THR A 1 95 ? 1.742 -5.998 0.633 1.00 93.62 95 THR A C 1
ATOM 779 O O . THR A 1 95 ? 1.811 -7.167 1.023 1.00 93.62 95 THR A O 1
ATOM 782 N N . ASP A 1 96 ? 2.322 -5.591 -0.488 1.00 92.88 96 ASP A N 1
ATOM 783 C CA . ASP A 1 96 ? 3.082 -6.468 -1.375 1.00 92.88 96 ASP A CA 1
ATOM 784 C C . ASP A 1 96 ? 4.476 -5.889 -1.646 1.00 92.88 96 ASP A C 1
ATOM 786 O O . ASP A 1 96 ? 4.657 -4.676 -1.759 1.00 92.88 96 ASP A O 1
ATOM 790 N N . PHE A 1 97 ? 5.483 -6.764 -1.705 1.00 93.00 97 PHE A N 1
ATOM 791 C CA . PHE A 1 97 ? 6.877 -6.381 -1.931 1.00 93.00 97 PHE A CA 1
ATOM 792 C C . PHE A 1 97 ? 7.364 -6.907 -3.273 1.00 93.00 97 PHE A C 1
ATOM 794 O O . PHE A 1 97 ? 7.123 -8.073 -3.587 1.00 93.00 97 PHE A O 1
ATOM 801 N N . ASP A 1 98 ? 8.107 -6.086 -4.007 1.00 92.06 98 ASP A N 1
ATOM 802 C CA . ASP A 1 98 ? 8.836 -6.485 -5.216 1.00 92.06 98 ASP A CA 1
ATOM 803 C C . ASP A 1 98 ? 10.298 -6.080 -5.061 1.00 92.06 98 ASP A C 1
ATOM 805 O O . ASP A 1 98 ? 10.590 -4.924 -4.762 1.00 92.06 98 ASP A O 1
ATOM 809 N N . PHE A 1 99 ? 11.209 -7.029 -5.247 1.00 92.69 99 PHE A N 1
ATOM 810 C CA . PHE A 1 99 ? 12.647 -6.794 -5.206 1.00 92.69 99 PHE A CA 1
ATOM 811 C C . PHE A 1 99 ? 13.246 -7.041 -6.581 1.00 92.69 99 PHE A C 1
ATOM 813 O O . PHE A 1 99 ? 12.958 -8.058 -7.221 1.00 92.69 99 PHE A O 1
ATOM 820 N N . GLY A 1 100 ? 14.132 -6.154 -7.027 1.00 92.31 100 GLY A N 1
ATOM 821 C CA . GLY A 1 100 ? 14.719 -6.303 -8.347 1.00 92.31 100 GLY A CA 1
ATOM 822 C C . GLY A 1 100 ? 15.939 -5.443 -8.622 1.00 92.31 100 GLY A C 1
ATOM 823 O O . GLY A 1 100 ? 16.470 -4.734 -7.766 1.00 92.31 100 GLY A O 1
ATOM 824 N N . LYS A 1 101 ? 16.385 -5.538 -9.874 1.00 92.00 101 LYS A N 1
ATOM 825 C CA . LYS A 1 101 ? 17.520 -4.803 -10.427 1.00 92.00 101 LYS A CA 1
ATOM 826 C C . LYS A 1 101 ? 17.142 -4.155 -11.746 1.00 92.00 101 LYS A C 1
ATOM 828 O O . LYS A 1 101 ? 16.549 -4.794 -12.617 1.00 92.00 101 LYS A O 1
ATOM 833 N N . TRP A 1 102 ? 17.509 -2.893 -11.886 1.00 93.31 102 TRP A N 1
ATOM 834 C CA . TRP A 1 102 ? 17.330 -2.082 -13.078 1.00 93.31 102 TRP A CA 1
ATOM 835 C C . TRP A 1 102 ? 18.695 -1.707 -13.651 1.00 93.31 102 TRP A C 1
ATOM 837 O O . TRP A 1 102 ? 19.527 -1.124 -12.963 1.00 93.31 102 TRP A O 1
ATOM 847 N N . GLU A 1 103 ? 18.949 -2.062 -14.905 1.00 91.81 103 GLU A N 1
ATOM 848 C CA . GLU A 1 103 ? 20.245 -1.847 -15.552 1.00 91.81 103 GLU A CA 1
ATOM 849 C C . GLU A 1 103 ? 20.079 -1.527 -17.039 1.00 91.81 103 GLU A C 1
ATOM 851 O O . GLU A 1 103 ? 19.001 -1.683 -17.616 1.00 91.81 103 GLU A O 1
ATOM 856 N N . LYS A 1 104 ? 21.154 -1.072 -17.682 1.00 91.12 104 LYS A N 1
ATOM 857 C CA . LYS A 1 104 ? 21.178 -0.916 -19.138 1.00 91.12 104 LYS A CA 1
ATOM 858 C C . LYS A 1 104 ? 21.081 -2.297 -19.793 1.00 91.12 104 LYS A C 1
ATOM 860 O O . LYS A 1 104 ? 21.768 -3.226 -19.369 1.00 91.12 104 LYS A O 1
ATOM 865 N N . SER A 1 105 ? 20.231 -2.455 -20.808 1.00 89.62 105 SER A N 1
ATOM 866 C CA . SER A 1 105 ? 20.147 -3.751 -21.493 1.00 89.62 105 SER A CA 1
ATOM 867 C C . SER A 1 105 ? 21.388 -3.982 -22.357 1.00 89.62 105 SER A C 1
ATOM 869 O O . SER A 1 105 ? 21.894 -3.074 -23.015 1.00 89.62 105 SER A O 1
ATOM 871 N N . VAL A 1 106 ? 21.861 -5.228 -22.365 1.00 88.50 106 VAL A N 1
ATOM 872 C CA . VAL A 1 106 ? 22.881 -5.713 -23.308 1.00 88.50 106 VAL A CA 1
ATOM 873 C C . VAL A 1 106 ? 22.276 -6.057 -24.673 1.00 88.50 106 VAL A C 1
ATOM 875 O O . VAL A 1 106 ? 22.995 -6.194 -25.659 1.00 88.50 106 VAL A O 1
ATOM 878 N N . ASN A 1 107 ? 20.953 -6.210 -24.740 1.00 88.06 107 ASN A N 1
ATOM 879 C CA . ASN A 1 107 ? 20.226 -6.499 -25.961 1.00 88.06 107 ASN A CA 1
ATOM 880 C C . ASN A 1 107 ? 19.903 -5.179 -26.679 1.00 88.06 107 ASN A C 1
ATOM 882 O O . ASN A 1 107 ? 19.106 -4.397 -26.163 1.00 88.06 107 ASN A O 1
ATOM 886 N N . PRO A 1 108 ? 20.428 -4.938 -27.895 1.00 86.12 108 PRO A N 1
ATOM 887 C CA . PRO A 1 108 ? 20.281 -3.653 -28.584 1.00 86.12 108 PRO A CA 1
ATOM 888 C C . PRO A 1 108 ? 18.831 -3.302 -28.954 1.00 86.12 108 PRO A C 1
ATOM 890 O O . PRO A 1 108 ? 18.562 -2.184 -29.381 1.00 86.12 108 PRO A O 1
ATOM 893 N N . LYS A 1 109 ? 17.879 -4.235 -28.808 1.00 87.75 109 LYS A N 1
ATOM 894 C CA . LYS A 1 109 ? 16.443 -3.966 -28.991 1.00 87.75 109 LYS A CA 1
ATOM 895 C C . LYS A 1 109 ? 15.832 -3.156 -27.844 1.00 87.75 109 LYS A C 1
ATOM 897 O O . LYS A 1 109 ? 14.785 -2.532 -28.039 1.00 87.75 109 LYS A O 1
ATOM 902 N N . PHE A 1 110 ? 16.448 -3.190 -26.666 1.00 89.81 110 PHE A N 1
ATOM 903 C CA . PHE A 1 110 ? 15.933 -2.599 -25.437 1.00 89.81 110 PHE A CA 1
ATOM 904 C C . PHE A 1 110 ? 16.935 -1.590 -24.874 1.00 89.81 110 PHE A C 1
ATOM 906 O O . PHE A 1 110 ? 18.143 -1.762 -24.995 1.00 89.81 110 PHE A O 1
ATOM 913 N N . ALA A 1 111 ? 16.436 -0.525 -24.247 1.00 89.38 111 ALA A N 1
ATOM 914 C CA . ALA A 1 111 ? 17.302 0.443 -23.573 1.00 89.38 111 ALA A CA 1
ATOM 915 C C . ALA A 1 111 ? 17.680 -0.043 -22.167 1.00 89.38 111 ALA A C 1
ATOM 917 O O . ALA A 1 111 ? 18.807 0.144 -21.706 1.00 89.38 111 ALA A O 1
ATOM 918 N N . TYR A 1 112 ? 16.736 -0.709 -21.505 1.00 92.50 112 TYR A N 1
ATOM 919 C CA . TYR A 1 112 ? 16.833 -1.095 -20.103 1.00 92.50 112 TYR A CA 1
ATOM 920 C C . TYR A 1 112 ? 16.484 -2.559 -19.916 1.00 92.50 112 TYR A C 1
ATOM 922 O O . TYR A 1 112 ? 15.728 -3.122 -20.705 1.00 92.50 112 TYR A O 1
ATOM 930 N N . LYS A 1 113 ? 17.000 -3.155 -18.850 1.00 91.88 113 LYS A N 1
ATOM 931 C CA . LYS A 1 113 ? 16.652 -4.488 -18.388 1.00 91.88 113 LYS A CA 1
ATOM 932 C C . LYS A 1 113 ? 16.187 -4.403 -16.943 1.00 91.88 113 LYS A C 1
ATOM 934 O O . LYS A 1 113 ? 16.886 -3.869 -16.084 1.00 91.88 113 LYS A O 1
ATOM 939 N N . MET A 1 114 ? 15.011 -4.959 -16.686 1.00 92.25 114 MET A N 1
ATOM 940 C CA . MET A 1 114 ? 14.434 -5.062 -15.353 1.00 92.25 114 MET A CA 1
ATOM 941 C C . MET A 1 114 ? 14.396 -6.531 -14.947 1.00 92.25 114 MET A C 1
ATOM 943 O O . MET A 1 114 ? 13.645 -7.322 -15.517 1.00 92.25 114 MET A O 1
ATOM 947 N N . THR A 1 115 ? 15.223 -6.890 -13.971 1.00 89.94 115 THR A N 1
ATOM 948 C CA . THR A 1 115 ? 15.294 -8.240 -13.409 1.00 89.94 115 THR A CA 1
ATOM 949 C C . THR A 1 115 ? 14.522 -8.279 -12.101 1.00 89.94 115 THR A C 1
ATOM 951 O O . THR A 1 115 ? 14.723 -7.428 -11.238 1.00 89.94 115 THR A O 1
ATOM 954 N N . HIS A 1 116 ? 13.649 -9.269 -11.970 1.00 87.50 116 HIS A N 1
ATOM 955 C CA . HIS A 1 116 ? 12.925 -9.563 -10.743 1.00 87.50 116 HIS A CA 1
ATOM 956 C C . HIS A 1 116 ? 13.717 -10.585 -9.913 1.00 87.50 116 HIS A C 1
ATOM 958 O O . HIS A 1 116 ? 14.205 -11.564 -10.481 1.00 87.50 116 HIS A O 1
ATOM 964 N N . PHE A 1 117 ? 13.855 -10.361 -8.606 1.00 86.25 117 PHE A N 1
ATOM 965 C CA . PHE A 1 117 ? 14.575 -11.260 -7.699 1.00 86.25 117 PHE A CA 1
ATOM 966 C C . PHE A 1 117 ? 13.637 -12.081 -6.833 1.00 86.25 117 PHE A C 1
ATOM 968 O O . PHE A 1 117 ? 13.691 -13.307 -6.850 1.00 86.25 117 PHE A O 1
ATOM 975 N N . SER A 1 118 ? 12.783 -11.412 -6.069 1.00 84.19 118 SER A N 1
ATOM 976 C CA . SER A 1 118 ? 11.837 -12.081 -5.191 1.00 84.19 118 SER A CA 1
ATOM 977 C C . SER A 1 118 ? 10.677 -11.160 -4.857 1.00 84.19 118 SER A C 1
ATOM 979 O O . SER A 1 118 ? 10.726 -9.949 -5.087 1.00 84.19 118 SER A O 1
ATOM 981 N N . ASN A 1 119 ? 9.642 -11.753 -4.274 1.00 82.25 119 ASN A N 1
ATOM 982 C CA . ASN A 1 119 ? 8.511 -11.025 -3.743 1.00 82.25 119 ASN A CA 1
ATOM 983 C C . ASN A 1 119 ? 8.271 -11.366 -2.275 1.00 82.25 119 ASN A C 1
ATOM 985 O O . ASN A 1 119 ? 8.669 -12.421 -1.782 1.00 82.25 119 ASN A O 1
ATOM 989 N N . GLY A 1 120 ? 7.514 -10.505 -1.610 1.00 86.00 120 GLY A N 1
ATOM 990 C CA . GLY A 1 120 ? 6.985 -10.752 -0.278 1.00 86.00 120 GLY A CA 1
ATOM 991 C C . GLY A 1 120 ? 5.675 -10.009 -0.069 1.00 86.00 120 GLY A C 1
ATOM 992 O O . GLY A 1 120 ? 5.051 -9.536 -1.018 1.00 86.00 120 GLY A O 1
ATOM 993 N N . GLY A 1 121 ? 5.243 -9.925 1.181 1.00 89.25 121 GLY A N 1
ATOM 994 C CA . GLY A 1 121 ? 4.091 -9.119 1.551 1.00 89.25 121 GLY A CA 1
ATOM 995 C C . GLY A 1 121 ? 3.345 -9.672 2.750 1.00 89.25 121 GLY A C 1
ATOM 996 O O . GLY A 1 121 ? 3.671 -10.730 3.288 1.00 89.25 121 GLY A O 1
ATOM 997 N N . ASP A 1 122 ? 2.288 -8.965 3.116 1.00 89.94 122 ASP A N 1
ATOM 998 C CA . ASP A 1 122 ? 1.393 -9.282 4.217 1.00 89.94 122 ASP A CA 1
ATOM 999 C C . ASP A 1 122 ? -0.055 -9.075 3.746 1.00 89.94 122 ASP A C 1
ATOM 1001 O O . ASP A 1 122 ? -0.391 -8.074 3.118 1.00 89.94 122 ASP A O 1
ATOM 1005 N N . LYS A 1 123 ? -0.906 -10.083 3.955 1.00 88.88 123 LYS A N 1
ATOM 1006 C CA . LYS A 1 123 ? -2.320 -10.040 3.543 1.00 88.88 123 LYS A CA 1
ATOM 1007 C C . LYS A 1 123 ? -3.229 -9.324 4.549 1.00 88.88 123 LYS A C 1
ATOM 1009 O O . LYS A 1 123 ? -4.385 -9.085 4.225 1.00 88.88 123 LYS A O 1
ATOM 1014 N N . TYR A 1 124 ? -2.734 -9.050 5.753 1.00 89.06 124 TYR A N 1
ATOM 1015 C CA . TYR A 1 124 ? -3.469 -8.385 6.826 1.00 89.06 124 TYR A CA 1
ATOM 1016 C C . TYR A 1 124 ? -2.994 -6.956 7.052 1.00 89.06 124 TYR A C 1
ATOM 1018 O O . TYR A 1 124 ? -3.779 -6.129 7.504 1.00 89.06 124 TYR A O 1
ATOM 1026 N N . LEU A 1 125 ? -1.770 -6.624 6.649 1.00 93.50 125 LEU A N 1
ATOM 1027 C CA . LEU A 1 125 ? -1.324 -5.239 6.605 1.00 93.50 125 LEU A CA 1
ATOM 1028 C C . LEU A 1 125 ? -1.952 -4.535 5.395 1.00 93.50 125 LEU A C 1
ATOM 1030 O O . LEU A 1 125 ? -1.573 -4.775 4.260 1.00 93.50 125 LEU A O 1
ATOM 1034 N N . GLY A 1 126 ? -2.948 -3.693 5.635 1.00 94.56 126 GLY A N 1
ATOM 1035 C CA . GLY A 1 126 ? -3.621 -2.873 4.627 1.00 94.56 126 GLY A CA 1
ATOM 1036 C C . GLY A 1 126 ? -4.313 -1.707 5.327 1.00 94.56 126 GLY A C 1
ATOM 1037 O O . GLY A 1 126 ? -4.744 -1.876 6.463 1.00 94.56 126 GLY A O 1
ATOM 1038 N N . GLY A 1 127 ? -4.422 -0.536 4.695 1.00 95.44 127 GLY A N 1
ATOM 1039 C CA . GLY A 1 127 ? -5.060 0.632 5.324 1.00 95.44 127 GLY A CA 1
ATOM 1040 C C . GLY A 1 127 ? -6.483 0.360 5.840 1.00 95.44 127 GLY A C 1
ATOM 1041 O O . GLY A 1 127 ? -6.804 0.707 6.970 1.00 95.44 127 GLY A O 1
ATOM 1042 N N . GLU A 1 128 ? -7.307 -0.349 5.068 1.00 95.56 128 GLU A N 1
ATOM 1043 C CA . GLU A 1 128 ? -8.674 -0.725 5.458 1.00 95.56 128 GLU A CA 1
ATOM 1044 C C . GLU A 1 128 ? -8.685 -1.810 6.541 1.00 95.56 128 GLU A C 1
ATOM 1046 O O . GLU A 1 128 ? -9.463 -1.731 7.488 1.00 95.56 128 GLU A O 1
ATOM 1051 N N . ASN A 1 129 ? -7.778 -2.790 6.463 1.00 95.12 129 ASN A N 1
ATOM 1052 C CA . ASN A 1 129 ? -7.650 -3.800 7.518 1.00 95.12 129 ASN A CA 1
ATOM 1053 C C . ASN A 1 129 ? -7.200 -3.167 8.846 1.00 95.12 129 ASN A C 1
ATOM 1055 O O . ASN A 1 129 ? -7.663 -3.578 9.908 1.00 95.12 129 ASN A O 1
ATOM 1059 N N . LEU A 1 130 ? -6.310 -2.167 8.794 1.00 96.56 130 LEU A N 1
ATOM 1060 C CA . LEU A 1 130 ? -5.907 -1.399 9.968 1.00 96.56 130 LEU A CA 1
ATOM 1061 C C . LEU A 1 130 ? -7.090 -0.609 10.527 1.00 96.56 130 LEU A C 1
ATOM 1063 O O . LEU A 1 130 ? -7.289 -0.647 11.733 1.00 96.56 130 LEU A O 1
ATOM 1067 N N . LEU A 1 131 ? -7.918 0.030 9.694 1.00 96.94 131 LEU A N 1
ATOM 1068 C CA . LEU A 1 131 ? -9.130 0.712 10.171 1.00 96.94 131 LEU A CA 1
ATOM 1069 C C . LEU A 1 131 ? -10.101 -0.230 10.878 1.00 96.94 131 LEU A C 1
ATOM 1071 O O . LEU A 1 131 ? -10.605 0.105 11.950 1.00 96.94 131 LEU A O 1
ATOM 1075 N N . GLU A 1 132 ? -10.339 -1.418 10.322 1.00 96.06 132 GLU A N 1
ATOM 1076 C CA . GLU A 1 132 ? -11.163 -2.423 10.993 1.00 96.06 132 GLU A CA 1
ATOM 1077 C C . GLU A 1 132 ? -10.542 -2.873 12.327 1.00 96.06 132 GLU A C 1
ATOM 1079 O O . GLU A 1 132 ? -11.262 -3.099 13.300 1.00 96.06 132 GLU A O 1
ATOM 1084 N N . LEU A 1 133 ? -9.211 -2.953 12.407 1.00 95.81 133 LEU A N 1
ATOM 1085 C CA . LEU A 1 133 ? -8.500 -3.255 13.648 1.00 95.81 133 LEU A CA 1
ATOM 1086 C C . LEU A 1 133 ? -8.623 -2.118 14.686 1.00 95.81 133 LEU A C 1
ATOM 1088 O O . LEU A 1 133 ? -8.825 -2.392 15.867 1.00 95.81 133 LEU A O 1
ATOM 1092 N N . LEU A 1 134 ? -8.586 -0.848 14.271 1.00 96.69 134 LEU A N 1
ATOM 1093 C CA . LEU A 1 134 ? -8.834 0.288 15.172 1.00 96.69 134 LEU A CA 1
ATOM 1094 C C . LEU A 1 134 ? -10.285 0.316 15.670 1.00 96.69 134 LEU A C 1
ATOM 1096 O O . LEU A 1 134 ? -10.545 0.580 16.848 1.00 96.69 134 LEU A O 1
ATOM 1100 N N . ALA A 1 135 ? -11.240 0.008 14.790 1.00 96.69 135 ALA A N 1
ATOM 1101 C CA . ALA A 1 135 ? -12.647 -0.112 15.157 1.00 96.69 135 ALA A CA 1
ATOM 1102 C C . ALA A 1 135 ? -12.858 -1.246 16.168 1.00 96.69 135 ALA A C 1
ATOM 1104 O O . ALA A 1 135 ? -13.605 -1.096 17.136 1.00 96.69 135 ALA A O 1
ATOM 1105 N N . TRP A 1 136 ? -12.133 -2.351 15.998 1.00 95.25 136 TRP A N 1
ATOM 1106 C CA . TRP A 1 136 ? -12.127 -3.463 16.935 1.00 95.25 136 TRP A CA 1
ATOM 1107 C C . TRP A 1 136 ? -11.621 -3.080 18.330 1.00 95.25 136 TRP A C 1
ATOM 1109 O O . TRP A 1 136 ? -12.235 -3.487 19.320 1.00 95.25 136 TRP A O 1
ATOM 1119 N N . GLU A 1 137 ? -10.559 -2.279 18.446 1.00 95.56 137 GLU A N 1
ATOM 1120 C CA . GLU A 1 137 ? -10.125 -1.764 19.755 1.00 95.56 137 GLU A CA 1
ATOM 1121 C C . GLU A 1 137 ? -11.085 -0.727 20.335 1.00 95.56 137 GLU A C 1
ATOM 1123 O O . GLU A 1 137 ? -11.343 -0.716 21.540 1.00 95.56 137 GLU A O 1
ATOM 1128 N N . THR A 1 138 ? -11.737 0.061 19.481 1.00 96.44 138 THR A N 1
ATOM 1129 C CA . THR A 1 138 ? -12.803 0.971 19.917 1.00 96.44 138 THR A CA 1
ATOM 1130 C C . THR A 1 138 ? -13.990 0.198 20.501 1.00 96.44 138 THR A C 1
ATOM 1132 O O . THR A 1 138 ? -14.558 0.618 21.512 1.00 96.44 138 THR A O 1
ATOM 1135 N N . TYR A 1 139 ? -14.327 -0.979 19.960 1.00 95.19 139 TYR A N 1
ATOM 1136 C CA . TYR A 1 139 ? -15.304 -1.865 20.597 1.00 95.19 139 TYR A CA 1
ATOM 1137 C C . TYR A 1 139 ? -14.880 -2.308 21.994 1.00 95.19 139 TYR A C 1
ATOM 1139 O O . TYR A 1 139 ? -15.705 -2.292 22.904 1.00 95.19 139 TYR A O 1
ATOM 1147 N N . ALA A 1 140 ? -13.616 -2.692 22.189 1.00 94.00 140 ALA A N 1
ATOM 1148 C CA . ALA A 1 140 ? -13.141 -3.122 23.503 1.00 94.00 140 ALA A CA 1
ATOM 1149 C C . ALA A 1 140 ? -13.200 -1.994 24.523 1.00 94.00 140 ALA A C 1
ATOM 1151 O O . ALA A 1 140 ? -13.728 -2.192 25.620 1.00 94.00 140 ALA A O 1
ATOM 1152 N N . LYS A 1 141 ? -12.743 -0.800 24.137 1.00 96.12 141 LYS A N 1
ATOM 1153 C CA . LYS A 1 141 ? -12.777 0.380 25.000 1.00 96.12 141 LYS A CA 1
ATOM 1154 C C . LYS A 1 141 ? -14.190 0.715 25.479 1.00 96.12 141 LYS A C 1
ATOM 1156 O O . LYS A 1 141 ? -14.370 1.105 26.630 1.00 96.12 141 LYS A O 1
ATOM 1161 N N . ASN A 1 142 ? -15.187 0.525 24.613 1.00 96.75 142 ASN A N 1
ATOM 1162 C CA . ASN A 1 142 ? -16.579 0.909 24.857 1.00 96.75 142 ASN A CA 1
ATOM 1163 C C . ASN A 1 142 ? -17.503 -0.290 25.134 1.00 96.75 142 ASN A C 1
ATOM 1165 O O . ASN A 1 142 ? -18.726 -0.163 25.079 1.00 96.75 142 ASN A O 1
ATOM 1169 N N . PHE A 1 143 ? -16.950 -1.465 25.456 1.00 95.12 143 PHE A N 1
ATOM 1170 C CA . PHE A 1 143 ? -17.728 -2.707 25.486 1.00 95.12 143 PHE A CA 1
ATOM 1171 C C . PHE A 1 143 ? -18.891 -2.687 26.486 1.00 95.12 143 PHE A C 1
ATOM 1173 O O . PHE A 1 143 ? -19.939 -3.259 26.206 1.00 95.12 143 PHE A O 1
ATOM 1180 N N . GLN A 1 144 ? -18.747 -2.0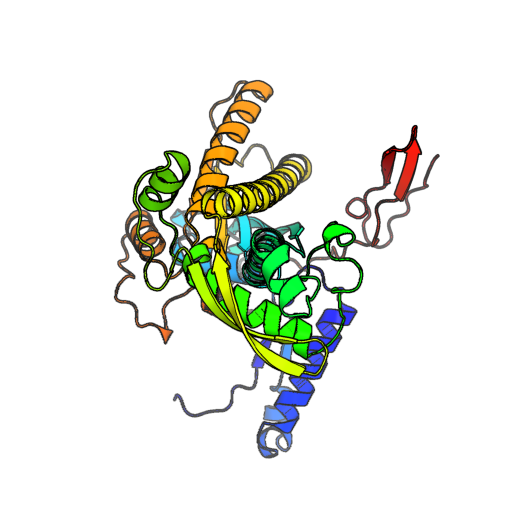13 27.633 1.00 94.94 144 GLN A N 1
ATOM 1181 C CA . GLN A 1 144 ? -19.830 -1.924 28.623 1.00 94.94 144 GLN A CA 1
ATOM 1182 C C . GLN A 1 144 ? -21.052 -1.177 28.085 1.00 94.94 144 GLN A C 1
ATOM 1184 O O . GLN A 1 144 ? -22.182 -1.595 28.330 1.00 94.94 144 GLN A O 1
ATOM 1189 N N . GLU A 1 145 ? -20.835 -0.108 27.322 1.00 95.69 145 GLU A N 1
ATOM 1190 C CA . GLU A 1 145 ? -21.923 0.643 26.705 1.00 95.69 145 GLU A CA 1
ATOM 1191 C C . GLU A 1 145 ? -22.594 -0.162 25.591 1.00 95.69 145 GLU A C 1
ATOM 1193 O O . GLU A 1 145 ? -23.816 -0.304 25.578 1.00 95.69 145 GLU A O 1
ATOM 1198 N N . LEU A 1 146 ? -21.791 -0.755 24.705 1.00 96.19 146 LEU A N 1
ATOM 1199 C CA . LEU A 1 146 ? -22.281 -1.598 23.612 1.00 96.19 146 LEU A CA 1
ATOM 1200 C C . LEU A 1 146 ? -23.088 -2.785 24.145 1.00 96.19 146 LEU A C 1
ATOM 1202 O O . LEU A 1 146 ? -24.148 -3.111 23.618 1.00 96.19 146 LEU A O 1
ATOM 1206 N N . LYS A 1 147 ? -22.619 -3.389 25.242 1.00 95.06 147 LYS A N 1
ATOM 1207 C CA . LYS A 1 147 ? -23.308 -4.469 25.947 1.00 95.06 147 LYS A CA 1
ATOM 1208 C C . LYS A 1 147 ? -24.640 -4.012 26.538 1.00 95.06 147 LYS A C 1
ATOM 1210 O O . LYS A 1 147 ? -25.623 -4.736 26.415 1.00 95.06 147 LYS A O 1
ATOM 1215 N N . ALA A 1 148 ? -24.685 -2.842 27.177 1.00 95.69 148 ALA A N 1
ATOM 1216 C CA . ALA A 1 148 ? -25.919 -2.297 27.748 1.00 95.69 148 ALA A CA 1
ATOM 1217 C C . ALA A 1 148 ? -26.985 -2.015 26.675 1.00 95.69 148 ALA A C 1
ATOM 1219 O O . ALA A 1 148 ? -28.177 -2.132 26.948 1.00 95.69 148 ALA A O 1
ATOM 1220 N N . LYS A 1 149 ? -26.543 -1.683 25.459 1.00 95.88 149 LYS A N 1
ATOM 1221 C CA . LYS A 1 149 ? -27.377 -1.378 24.288 1.00 95.88 149 LYS A CA 1
ATOM 1222 C C . LYS A 1 149 ? -27.599 -2.581 23.353 1.00 95.88 149 LYS A C 1
ATOM 1224 O O . LYS A 1 149 ? -28.167 -2.422 22.282 1.00 95.88 149 LYS A O 1
ATOM 1229 N N . ASP A 1 150 ? -27.144 -3.772 23.749 1.00 95.44 150 ASP A N 1
ATOM 1230 C CA . ASP A 1 150 ? -27.187 -5.025 22.975 1.00 95.44 150 ASP A CA 1
ATOM 1231 C C . ASP A 1 150 ? -26.666 -4.914 21.523 1.00 95.44 150 ASP A C 1
ATOM 1233 O O . ASP A 1 150 ? -27.161 -5.577 20.607 1.00 95.44 150 ASP A O 1
ATOM 1237 N N . VAL A 1 151 ? -25.640 -4.080 21.314 1.00 96.81 151 VAL A N 1
ATOM 1238 C CA . VAL A 1 151 ? -25.017 -3.837 20.005 1.00 96.81 151 VAL A CA 1
ATOM 1239 C C . VAL A 1 151 ? -24.227 -5.057 19.543 1.00 96.81 151 VAL A C 1
ATOM 1241 O O . VAL A 1 151 ? -23.416 -5.619 20.283 1.00 96.81 151 VAL A O 1
ATOM 1244 N N . VAL A 1 152 ? -24.428 -5.451 18.284 1.00 94.62 152 VAL A N 1
ATOM 1245 C CA . VAL A 1 152 ? -23.717 -6.583 17.675 1.00 94.62 152 VAL A CA 1
ATOM 1246 C C . VAL A 1 152 ? -22.367 -6.164 17.098 1.00 94.62 152 VAL A C 1
ATOM 1248 O O . VAL A 1 152 ? -22.228 -5.090 16.509 1.00 94.62 152 VAL A O 1
ATOM 1251 N N . ILE A 1 153 ? -21.369 -7.037 17.245 1.00 95.44 153 ILE A N 1
ATOM 1252 C CA . ILE A 1 153 ? -19.967 -6.774 16.900 1.00 95.44 153 ILE A CA 1
ATOM 1253 C C . ILE A 1 153 ? -19.496 -7.775 15.840 1.00 95.44 153 ILE A C 1
ATOM 1255 O O . ILE A 1 153 ? -19.725 -8.981 15.960 1.00 95.44 153 ILE A O 1
ATOM 1259 N N . ALA A 1 154 ? -18.815 -7.289 14.801 1.00 94.94 154 ALA A N 1
ATOM 1260 C CA . ALA A 1 154 ? -18.174 -8.137 13.799 1.00 94.94 154 ALA A CA 1
ATOM 1261 C C . ALA A 1 154 ? -16.678 -8.298 14.074 1.00 94.94 154 ALA A C 1
ATOM 1263 O O . ALA A 1 154 ? -16.005 -7.384 14.547 1.00 94.94 154 ALA A O 1
ATOM 1264 N N . LYS A 1 155 ? -16.149 -9.471 13.712 1.00 93.38 155 LYS A N 1
ATOM 1265 C CA . LYS A 1 155 ? -14.704 -9.707 13.670 1.00 93.38 155 LYS A CA 1
ATOM 1266 C C . LYS A 1 155 ? -14.115 -8.914 12.493 1.00 93.38 155 LYS A C 1
ATOM 1268 O O . LYS A 1 155 ? -14.643 -9.065 11.389 1.00 93.38 155 LYS A O 1
ATOM 1273 N N . PRO A 1 156 ? -13.029 -8.150 12.684 1.00 92.69 156 PRO A N 1
ATOM 1274 C CA . PRO A 1 156 ? -12.343 -7.495 11.580 1.00 92.69 156 PRO A CA 1
ATOM 1275 C C . PRO A 1 156 ? -11.581 -8.517 10.723 1.00 92.69 156 PRO A C 1
ATOM 1277 O O . PRO A 1 156 ? -11.314 -9.652 11.145 1.00 92.69 156 PRO A O 1
ATOM 1280 N N . ASN A 1 157 ? -11.197 -8.109 9.518 1.00 87.38 157 ASN A N 1
ATOM 1281 C CA . ASN A 1 157 ? -10.398 -8.882 8.575 1.00 87.38 157 ASN A CA 1
ATOM 1282 C C . ASN A 1 157 ? -8.916 -8.952 8.995 1.00 87.38 157 ASN A C 1
ATOM 1284 O O . ASN A 1 157 ? -8.018 -8.475 8.305 1.00 87.38 157 ASN A O 1
ATOM 1288 N N . TYR A 1 158 ? -8.664 -9.561 10.153 1.00 85.50 158 TYR A N 1
ATOM 1289 C CA . TYR A 1 158 ? -7.334 -9.774 10.712 1.00 85.50 158 TYR A CA 1
ATOM 1290 C C . TYR A 1 158 ? -7.231 -11.173 11.342 1.00 85.50 158 TYR A C 1
ATOM 1292 O O . TYR A 1 158 ? -8.186 -11.694 11.940 1.00 85.50 158 TYR A O 1
ATOM 1300 N N . ASP A 1 159 ? -6.057 -11.793 11.229 1.00 79.94 159 ASP A N 1
ATOM 1301 C CA . ASP A 1 159 ? -5.764 -13.059 11.906 1.00 79.94 159 ASP A CA 1
ATOM 1302 C C . ASP A 1 159 ? -5.307 -12.839 13.351 1.00 79.94 159 ASP A C 1
ATOM 1304 O O . ASP A 1 159 ? -4.824 -11.774 13.719 1.00 79.94 159 ASP A O 1
ATOM 1308 N N . ARG A 1 160 ? -5.413 -13.890 14.175 1.00 78.38 160 ARG A N 1
ATOM 1309 C CA . ARG A 1 160 ? -4.897 -13.919 15.560 1.00 78.38 160 ARG A CA 1
ATOM 1310 C C . ARG A 1 160 ? -5.476 -12.842 16.486 1.00 78.38 160 ARG A C 1
ATOM 1312 O O . ARG A 1 160 ? -4.825 -12.429 17.438 1.00 78.38 160 ARG A O 1
ATOM 1319 N N . ILE A 1 161 ? -6.712 -12.432 16.233 1.00 83.75 161 ILE A N 1
ATOM 1320 C CA . ILE A 1 161 ? -7.473 -11.597 17.159 1.00 83.75 161 ILE A CA 1
ATOM 1321 C C . ILE A 1 161 ? -8.141 -12.458 18.226 1.00 83.75 161 ILE A C 1
ATOM 1323 O O . ILE A 1 161 ? -8.799 -13.454 17.905 1.00 83.75 161 ILE A O 1
ATOM 1327 N N . ASP A 1 162 ? -8.022 -12.029 19.482 1.00 83.75 162 ASP A N 1
ATOM 1328 C CA . ASP A 1 162 ? -8.787 -12.599 20.583 1.00 83.75 162 ASP A CA 1
ATOM 1329 C C . ASP A 1 162 ? -10.260 -12.179 20.489 1.00 83.75 162 ASP A C 1
ATOM 1331 O O . ASP A 1 162 ? -10.644 -11.053 20.801 1.00 83.75 162 ASP A O 1
ATOM 1335 N N . THR A 1 163 ? -11.091 -13.117 20.042 1.00 85.62 163 THR A N 1
ATOM 1336 C CA . THR A 1 163 ? -12.544 -12.940 19.920 1.00 85.62 163 THR A CA 1
ATOM 1337 C C . THR A 1 163 ? -13.301 -13.333 21.187 1.00 85.62 163 THR A C 1
ATOM 1339 O O . THR A 1 163 ? -14.487 -13.021 21.299 1.00 85.62 163 THR A O 1
ATOM 1342 N N . GLN A 1 164 ? -12.643 -13.982 22.159 1.00 83.44 164 GLN A N 1
ATOM 1343 C CA . GLN A 1 164 ? -13.305 -14.457 23.377 1.00 83.44 164 GLN A CA 1
ATOM 1344 C C . GLN A 1 164 ? -13.823 -13.289 24.219 1.00 83.44 164 GLN A C 1
ATOM 1346 O O . GLN A 1 164 ? -14.880 -13.406 24.839 1.00 83.44 164 GLN A O 1
ATOM 1351 N N . ARG A 1 165 ? -13.141 -12.135 24.153 1.00 83.62 165 ARG A N 1
ATOM 1352 C CA . ARG A 1 165 ? -13.477 -10.910 24.895 1.00 83.62 165 ARG A CA 1
ATOM 1353 C C . ARG A 1 165 ? -14.908 -10.396 24.687 1.00 83.62 165 ARG A C 1
ATOM 1355 O O . ARG A 1 165 ? -15.430 -9.714 25.563 1.00 83.62 165 ARG A O 1
ATOM 1362 N N . PHE A 1 166 ? -15.559 -10.744 23.573 1.00 87.25 166 PHE A N 1
ATOM 1363 C CA . PHE A 1 166 ? -16.911 -10.271 23.243 1.00 87.25 166 PHE A CA 1
ATOM 1364 C C . PHE A 1 166 ? -18.001 -11.352 23.297 1.00 87.25 166 PHE A C 1
ATOM 1366 O O . PHE A 1 166 ? -19.184 -11.026 23.195 1.00 87.25 166 PHE A O 1
ATOM 1373 N N . GLY A 1 167 ? -17.647 -12.626 23.502 1.00 86.75 167 GLY A N 1
ATOM 1374 C CA . GLY A 1 167 ? -18.608 -13.717 23.703 1.00 86.75 167 GLY A CA 1
ATOM 1375 C C . GLY A 1 167 ? -19.761 -13.733 22.687 1.00 86.75 167 GLY A C 1
ATOM 1376 O O . GLY A 1 167 ? -19.547 -13.681 21.478 1.00 86.75 167 GLY A O 1
ATOM 1377 N N . SER A 1 168 ? -21.002 -13.779 23.181 1.00 86.12 168 SER A N 1
ATOM 1378 C CA . SER A 1 168 ? -22.220 -13.856 22.357 1.00 86.12 168 SER A CA 1
ATOM 1379 C C . SER A 1 168 ? -22.577 -12.574 21.589 1.00 86.12 168 SER A C 1
ATOM 1381 O O . SER A 1 168 ? -23.536 -12.591 20.821 1.00 86.12 168 SER A O 1
ATOM 1383 N N . PHE A 1 169 ? -21.865 -11.461 21.801 1.00 89.62 169 PHE A N 1
ATOM 1384 C CA . PHE A 1 169 ? -22.069 -10.221 21.033 1.00 89.62 169 PHE A CA 1
ATOM 1385 C C . PHE A 1 169 ? -21.438 -10.300 19.640 1.00 89.62 169 PHE A C 1
ATOM 1387 O O . PHE A 1 169 ? -21.800 -9.533 18.747 1.00 89.62 169 PHE A O 1
ATOM 1394 N N . MET A 1 170 ? -20.528 -11.257 19.439 1.00 91.62 170 MET A N 1
ATOM 1395 C CA . MET A 1 170 ? -19.935 -11.538 18.142 1.00 91.62 170 MET A CA 1
ATOM 1396 C C . MET A 1 170 ? -20.959 -12.146 17.194 1.00 91.62 170 MET A C 1
ATOM 1398 O O . MET A 1 170 ? -21.504 -13.220 17.453 1.00 91.62 170 MET A O 1
ATOM 1402 N N . GLN A 1 171 ? -21.170 -11.497 16.052 1.00 90.44 171 GLN A N 1
ATOM 1403 C CA . GLN A 1 171 ? -22.036 -12.004 14.998 1.00 90.44 171 GLN A CA 1
ATOM 1404 C C . GLN A 1 171 ? -21.383 -11.901 13.625 1.00 90.44 171 GLN A C 1
ATOM 1406 O O . GLN A 1 171 ? -20.662 -10.959 13.307 1.00 90.44 171 GLN A O 1
ATOM 1411 N N . ASN A 1 172 ? -21.703 -12.870 12.770 1.00 89.75 172 ASN A N 1
ATOM 1412 C CA . ASN A 1 172 ? -21.395 -12.816 11.346 1.00 89.75 172 ASN A CA 1
ATOM 1413 C C . ASN A 1 172 ? -22.641 -12.372 10.563 1.00 89.75 172 ASN A C 1
ATOM 1415 O O . ASN A 1 172 ? -23.162 -13.120 9.737 1.00 89.75 172 ASN A O 1
ATOM 1419 N N . SER A 1 173 ? -23.153 -11.181 10.880 1.00 92.19 173 SER A N 1
ATOM 1420 C CA . SER A 1 173 ? -24.325 -10.577 10.236 1.00 92.19 173 SER A CA 1
ATOM 1421 C C . SER A 1 173 ? -23.934 -9.338 9.428 1.00 92.19 173 SER A C 1
ATOM 1423 O O . SER A 1 173 ? -22.897 -8.715 9.671 1.00 92.19 173 SER A O 1
ATOM 1425 N N . SER A 1 174 ? -24.762 -8.966 8.448 1.00 92.62 174 SER A N 1
ATOM 1426 C CA . SER A 1 174 ? -24.590 -7.710 7.706 1.00 92.62 174 SER A CA 1
ATOM 1427 C C . SER A 1 174 ? -24.651 -6.496 8.635 1.00 92.62 174 SER A C 1
ATOM 1429 O O . SER A 1 174 ? -23.855 -5.580 8.464 1.00 92.62 174 SER A O 1
ATOM 1431 N N . GLY A 1 175 ? -25.526 -6.521 9.647 1.00 94.56 175 GLY A N 1
ATOM 1432 C CA . GLY A 1 175 ? -25.639 -5.451 10.639 1.00 94.56 175 GLY A CA 1
ATOM 1433 C C . GLY A 1 175 ? -24.379 -5.285 11.491 1.00 94.56 175 GLY A C 1
ATOM 1434 O O . GLY A 1 175 ? -23.876 -4.176 11.631 1.00 94.56 175 GLY A O 1
ATOM 1435 N N . ALA A 1 176 ? -23.786 -6.386 11.960 1.00 95.75 176 ALA A N 1
ATOM 1436 C CA . ALA A 1 176 ? -22.523 -6.337 12.697 1.00 95.75 176 ALA A CA 1
ATOM 1437 C C . ALA A 1 176 ? -21.367 -5.793 11.839 1.00 95.75 176 ALA A C 1
ATOM 1439 O O . ALA A 1 176 ? -20.543 -5.016 12.319 1.00 95.75 176 ALA A O 1
ATOM 1440 N N . ARG A 1 177 ? -21.312 -6.166 10.551 1.00 96.12 177 ARG A N 1
ATOM 1441 C CA . ARG A 1 177 ? -20.323 -5.608 9.614 1.00 96.12 177 ARG A CA 1
ATOM 1442 C C . ARG A 1 177 ? -20.565 -4.127 9.343 1.00 96.12 177 ARG A C 1
ATOM 1444 O O . ARG A 1 177 ? -19.597 -3.383 9.241 1.00 96.12 177 ARG A O 1
ATOM 1451 N N . LEU A 1 178 ? -21.824 -3.699 9.253 1.00 97.00 178 LEU A N 1
ATOM 1452 C CA . LEU A 1 178 ? -22.161 -2.287 9.106 1.00 97.00 178 LEU A CA 1
ATOM 1453 C C . LEU A 1 178 ? -21.687 -1.490 10.324 1.00 97.00 178 LEU A C 1
ATOM 1455 O O . LEU A 1 178 ? -21.007 -0.490 10.140 1.00 97.00 178 LEU A O 1
ATOM 1459 N N . ASN A 1 179 ? -21.929 -1.980 11.544 1.00 97.81 179 ASN A N 1
ATOM 1460 C CA . ASN A 1 179 ? -21.431 -1.343 12.768 1.00 97.81 179 ASN A CA 1
ATOM 1461 C C . ASN A 1 179 ? -19.907 -1.164 12.745 1.00 97.81 179 ASN A C 1
ATOM 1463 O O . ASN A 1 179 ? -19.408 -0.100 13.111 1.00 97.81 179 ASN A O 1
ATOM 1467 N N . LEU A 1 180 ? -19.171 -2.193 12.307 1.00 97.38 180 LEU A N 1
ATOM 1468 C CA . LEU A 1 180 ? -17.709 -2.145 12.226 1.00 97.38 180 LEU A CA 1
ATOM 1469 C C . LEU A 1 180 ? -17.263 -1.054 11.248 1.00 97.38 180 LEU A C 1
ATOM 1471 O O . LEU A 1 180 ? -16.395 -0.250 11.575 1.00 97.38 180 LEU A O 1
ATOM 1475 N N . GLN A 1 181 ? -17.898 -0.994 10.076 1.00 97.44 181 GLN A N 1
ATOM 1476 C CA . GLN A 1 181 ? -17.603 -0.002 9.041 1.00 97.44 181 GLN A CA 1
ATOM 1477 C C . GLN A 1 181 ? -18.004 1.423 9.449 1.00 97.44 181 GLN A C 1
ATOM 1479 O O . GLN A 1 181 ? -17.291 2.372 9.119 1.00 97.44 181 GLN A O 1
ATOM 1484 N N . THR A 1 182 ? -19.094 1.589 10.206 1.00 97.69 182 THR A N 1
ATOM 1485 C CA . THR A 1 182 ? -19.505 2.883 10.771 1.00 97.69 182 THR A CA 1
ATOM 1486 C C . THR A 1 182 ? -18.413 3.440 11.678 1.00 97.69 182 THR A C 1
ATOM 1488 O O . THR A 1 182 ? -17.988 4.577 11.490 1.00 97.69 182 THR A O 1
ATOM 1491 N N . ILE A 1 183 ? -17.895 2.632 12.607 1.00 97.69 183 ILE A N 1
ATOM 1492 C CA . ILE A 1 183 ? -16.801 3.049 13.497 1.00 97.69 183 ILE A CA 1
ATOM 1493 C C . ILE A 1 183 ? -15.506 3.266 12.707 1.00 97.69 183 ILE A C 1
ATOM 1495 O O . ILE A 1 183 ? -14.859 4.296 12.872 1.00 97.69 183 ILE A O 1
ATOM 1499 N N . ALA A 1 184 ? -15.143 2.343 11.813 1.00 97.44 184 ALA A N 1
ATOM 1500 C CA . ALA A 1 184 ? -13.944 2.463 10.981 1.00 97.44 184 ALA A CA 1
ATOM 1501 C C . ALA A 1 184 ? -13.934 3.767 10.163 1.00 97.44 184 ALA A C 1
ATOM 1503 O O . ALA A 1 184 ? -12.896 4.414 10.038 1.00 97.44 184 ALA A O 1
ATOM 1504 N N . SER A 1 185 ? -15.096 4.196 9.662 1.00 97.00 185 SER A N 1
ATOM 1505 C CA . SER A 1 185 ? -15.244 5.457 8.927 1.00 97.00 185 SER A CA 1
ATOM 1506 C C . SER A 1 185 ? -14.972 6.683 9.803 1.00 97.00 185 SER A C 1
ATOM 1508 O O . SER A 1 185 ? -14.322 7.614 9.337 1.00 97.00 185 SER A O 1
ATOM 1510 N N . GLN A 1 186 ? -15.400 6.668 11.072 1.00 97.50 186 GLN A N 1
ATOM 1511 C CA . GLN A 1 186 ? -15.115 7.739 12.043 1.00 97.50 186 GLN A CA 1
ATOM 1512 C C . GLN A 1 186 ? -13.631 7.785 12.445 1.00 97.50 186 GLN A C 1
ATOM 1514 O O . GLN A 1 186 ? -13.096 8.845 12.752 1.00 97.50 186 GLN A O 1
ATOM 1519 N N . LEU A 1 187 ? -12.938 6.642 12.405 1.00 97.81 187 LEU A N 1
ATOM 1520 C CA . LEU A 1 187 ? -11.507 6.539 12.716 1.00 97.81 187 LEU A CA 1
ATOM 1521 C C . LEU A 1 187 ? -10.600 6.809 11.505 1.00 97.81 187 LEU A C 1
ATOM 1523 O O . LEU A 1 187 ? -9.388 6.944 11.668 1.00 97.81 187 LEU A O 1
ATOM 1527 N N . ARG A 1 188 ? -11.148 6.906 10.288 1.00 97.44 188 ARG A N 1
ATOM 1528 C CA . ARG A 1 188 ? -10.356 7.140 9.071 1.00 97.44 188 ARG A CA 1
ATOM 1529 C C . ARG A 1 188 ? -9.492 8.400 9.135 1.00 97.44 188 ARG A C 1
ATOM 1531 O O . ARG A 1 188 ? -8.306 8.287 8.821 1.00 97.44 188 ARG A O 1
ATOM 1538 N N . PRO A 1 189 ? -10.002 9.562 9.580 1.00 97.12 189 PRO A N 1
ATOM 1539 C CA . PRO A 1 189 ? -9.175 10.758 9.676 1.00 97.12 189 PRO A CA 1
ATOM 1540 C C . PRO A 1 189 ? -8.013 10.583 10.665 1.00 97.12 189 PRO A C 1
ATOM 1542 O O . PRO A 1 189 ? -6.930 11.102 10.412 1.00 97.12 189 PRO A O 1
ATOM 1545 N N . PHE A 1 190 ? -8.175 9.774 11.722 1.00 97.31 190 PHE A N 1
ATOM 1546 C CA . PHE A 1 190 ? -7.071 9.414 12.619 1.00 97.31 190 PHE A CA 1
ATOM 1547 C C . PHE A 1 190 ? -5.986 8.593 11.917 1.00 97.31 190 PHE A C 1
ATOM 1549 O O . PHE A 1 190 ? -4.815 8.811 12.172 1.00 97.31 190 PHE A O 1
ATOM 1556 N N . LEU A 1 191 ? -6.324 7.665 11.019 1.00 96.19 191 LEU A N 1
ATOM 1557 C CA . LEU A 1 191 ? -5.302 6.917 10.274 1.00 96.19 191 LEU A CA 1
ATOM 1558 C C . LEU A 1 191 ? -4.616 7.773 9.194 1.00 96.19 191 LEU A C 1
ATOM 1560 O O . LEU A 1 191 ? -3.412 7.643 8.973 1.00 96.19 191 LEU A O 1
ATOM 1564 N N . GLU A 1 192 ? -5.387 8.605 8.489 1.00 95.06 192 GLU A N 1
ATOM 1565 C CA . GLU A 1 192 ? -4.939 9.291 7.269 1.00 95.06 192 GLU A CA 1
ATOM 1566 C C . GLU A 1 192 ? -4.252 10.643 7.527 1.00 95.06 192 GLU A C 1
ATOM 1568 O O . GLU A 1 192 ? -3.403 11.038 6.727 1.00 95.06 192 GLU A O 1
ATOM 1573 N N . ASN A 1 193 ? -4.570 11.329 8.632 1.00 95.50 193 ASN A N 1
ATOM 1574 C CA . ASN A 1 193 ? -4.111 12.700 8.902 1.00 95.50 193 ASN A CA 1
ATOM 1575 C C . ASN A 1 193 ? -3.079 12.807 10.044 1.00 95.50 193 ASN A C 1
ATOM 1577 O O . ASN A 1 193 ? -2.862 13.900 10.562 1.00 95.50 193 ASN A O 1
ATOM 1581 N N . LEU A 1 194 ? -2.439 11.704 10.451 1.00 95.31 194 LEU A N 1
ATOM 1582 C CA . LEU A 1 194 ? -1.309 11.763 11.386 1.00 95.31 194 LEU A CA 1
ATOM 1583 C C . LEU A 1 194 ? -0.079 12.377 10.711 1.00 95.31 194 LEU A C 1
ATOM 1585 O O . LEU A 1 194 ? 0.404 11.871 9.694 1.00 95.31 194 LEU A O 1
ATOM 1589 N N . ASP A 1 195 ? 0.469 13.414 11.336 1.00 94.38 195 ASP A N 1
ATOM 1590 C CA . ASP A 1 195 ? 1.778 13.979 11.023 1.00 94.38 195 ASP A CA 1
ATOM 1591 C C . ASP A 1 195 ? 2.742 13.845 12.213 1.00 94.38 195 ASP A C 1
ATOM 1593 O O . ASP A 1 195 ? 2.373 13.356 13.281 1.00 94.38 195 ASP A O 1
ATOM 1597 N N . ALA A 1 196 ? 3.999 14.246 12.016 1.00 93.62 196 ALA A N 1
ATOM 1598 C CA . ALA A 1 196 ? 5.038 14.108 13.032 1.00 93.62 196 ALA A CA 1
ATOM 1599 C C . ALA A 1 196 ? 4.707 14.844 14.343 1.00 93.62 196 ALA A C 1
ATOM 1601 O O . ALA A 1 196 ? 4.939 14.278 15.407 1.00 93.62 196 ALA A O 1
ATOM 1602 N N . ASN A 1 197 ? 4.119 16.043 14.266 1.00 95.94 197 ASN A N 1
ATOM 1603 C CA . ASN A 1 197 ? 3.792 16.853 15.442 1.00 95.94 197 ASN A CA 1
ATOM 1604 C C . ASN A 1 197 ? 2.633 16.222 16.222 1.00 95.94 197 ASN A C 1
ATOM 1606 O O . ASN A 1 197 ? 2.654 16.163 17.447 1.00 95.94 197 ASN A O 1
ATOM 1610 N N . ILE A 1 198 ? 1.617 15.722 15.511 1.00 97.06 198 ILE A N 1
ATOM 1611 C CA . ILE A 1 198 ? 0.469 15.051 16.131 1.00 97.06 198 ILE A CA 1
ATOM 1612 C C . ILE A 1 198 ? 0.912 13.747 16.802 1.00 97.06 198 ILE A C 1
ATOM 1614 O O . ILE A 1 198 ? 0.464 13.443 17.905 1.00 97.06 198 ILE A O 1
ATOM 1618 N N . ILE A 1 199 ? 1.793 12.979 16.152 1.00 97.00 199 ILE A N 1
ATOM 1619 C CA . ILE A 1 199 ? 2.358 11.748 16.717 1.00 97.00 199 ILE A CA 1
ATOM 1620 C C . ILE A 1 199 ? 3.094 12.054 18.027 1.00 97.00 199 ILE A C 1
ATOM 1622 O O . ILE A 1 199 ? 2.796 11.419 19.036 1.00 97.00 199 ILE A O 1
ATOM 1626 N N . GLU A 1 200 ? 3.996 13.039 18.021 1.00 96.62 200 GLU A N 1
ATOM 1627 C CA . GLU A 1 200 ? 4.760 13.464 19.202 1.00 96.62 200 GLU A CA 1
ATOM 1628 C C . GLU A 1 200 ? 3.830 13.911 20.341 1.00 96.62 200 GLU A C 1
ATOM 1630 O O . GLU A 1 200 ? 3.895 13.369 21.445 1.00 96.62 200 GLU A O 1
ATOM 1635 N N . ALA A 1 201 ? 2.857 14.779 20.046 1.00 97.38 201 ALA A N 1
ATOM 1636 C CA . ALA A 1 201 ? 1.883 15.244 21.030 1.00 97.38 201 ALA A CA 1
ATOM 1637 C C . ALA A 1 201 ? 1.064 14.094 21.654 1.00 97.38 201 ALA A C 1
ATOM 1639 O O . ALA A 1 201 ? 0.810 14.091 22.859 1.00 97.38 201 ALA A O 1
ATOM 1640 N N . ILE A 1 202 ? 0.663 13.079 20.875 1.00 96.75 202 ILE A N 1
ATOM 1641 C CA . ILE A 1 202 ? -0.024 11.892 21.420 1.00 96.75 202 ILE A CA 1
ATOM 1642 C C . ILE A 1 202 ? 0.897 11.110 22.371 1.00 96.75 202 ILE A C 1
ATOM 1644 O O . ILE A 1 202 ? 0.447 10.641 23.422 1.00 96.75 202 ILE A O 1
ATOM 1648 N N . GLU A 1 203 ? 2.171 10.937 22.016 1.00 95.50 203 GLU A N 1
ATOM 1649 C CA . GLU A 1 203 ? 3.135 10.169 22.811 1.00 95.50 203 GLU A CA 1
ATOM 1650 C C . GLU A 1 203 ? 3.439 10.845 24.154 1.00 95.50 203 GLU A C 1
ATOM 1652 O O . GLU A 1 203 ? 3.430 10.175 25.201 1.00 95.50 203 GLU A O 1
ATOM 1657 N N . GLU A 1 204 ? 3.593 12.168 24.128 1.00 96.50 204 GLU A N 1
ATOM 1658 C CA . GLU A 1 204 ? 3.885 13.022 25.283 1.00 96.50 204 GLU A CA 1
ATOM 1659 C C . GLU A 1 204 ? 2.639 13.364 26.125 1.00 96.50 204 GLU A C 1
ATOM 1661 O O . GLU A 1 204 ? 2.750 13.839 27.256 1.00 96.50 204 GLU A O 1
ATOM 1666 N N . ASN A 1 205 ? 1.446 12.969 25.665 1.00 94.06 205 ASN A N 1
ATOM 1667 C CA . ASN A 1 205 ? 0.139 13.294 26.258 1.00 94.06 205 ASN A CA 1
ATOM 1668 C C . ASN A 1 205 ? -0.176 14.801 26.250 1.00 94.06 205 ASN A C 1
ATOM 1670 O O . ASN A 1 205 ? -0.824 15.317 27.164 1.00 94.06 205 ASN A O 1
ATOM 1674 N N . GLU A 1 206 ? 0.266 15.494 25.211 1.00 95.25 206 GLU A N 1
ATOM 1675 C CA . GLU A 1 206 ? -0.047 16.890 24.955 1.00 95.25 206 GLU A CA 1
ATOM 1676 C C . GLU A 1 206 ? -1.370 17.054 24.186 1.00 95.25 206 GLU A C 1
ATOM 1678 O O . GLU A 1 206 ? -2.021 16.096 23.747 1.00 95.25 206 GLU A O 1
ATOM 1683 N N . ASN A 1 207 ? -1.804 18.306 24.038 1.00 93.69 207 ASN A N 1
ATOM 1684 C CA . ASN A 1 207 ? -2.986 18.631 23.250 1.00 93.69 207 ASN A CA 1
ATOM 1685 C C . ASN A 1 207 ? -2.670 18.572 21.754 1.00 93.69 207 ASN A C 1
ATOM 1687 O O . ASN A 1 207 ? -1.680 19.124 21.289 1.00 93.69 207 ASN A O 1
ATOM 1691 N N . PHE A 1 208 ? -3.571 17.954 20.998 1.00 95.81 208 PHE A N 1
ATOM 1692 C CA . PHE A 1 208 ? -3.494 17.845 19.548 1.00 95.81 208 PHE A CA 1
ATOM 1693 C C . PHE A 1 208 ? -4.899 17.871 18.955 1.00 95.81 208 PHE A C 1
ATOM 1695 O O . PHE A 1 208 ? -5.871 17.473 19.611 1.00 95.81 208 PHE A O 1
ATOM 1702 N N . GLU A 1 209 ? -4.970 18.276 17.693 1.00 95.12 209 GLU A N 1
ATOM 1703 C CA . GLU A 1 209 ? -6.179 18.275 16.882 1.00 95.12 209 GLU A CA 1
ATOM 1704 C C . GLU A 1 209 ? -5.889 17.560 15.566 1.00 95.12 209 GLU A C 1
ATOM 1706 O O . GLU A 1 209 ? -4.839 17.748 14.956 1.00 95.12 209 GLU A O 1
ATOM 1711 N N . ILE A 1 210 ? -6.830 16.726 15.134 1.00 95.56 210 ILE A N 1
ATOM 1712 C CA . ILE A 1 210 ? -6.798 16.075 13.829 1.00 95.56 210 ILE A CA 1
ATOM 1713 C C . ILE A 1 210 ? -8.044 16.547 13.091 1.00 95.56 210 ILE A C 1
ATOM 1715 O O . ILE A 1 210 ? -9.153 16.483 13.622 1.00 95.56 210 ILE A O 1
ATOM 1719 N N . LYS A 1 211 ? -7.861 17.033 11.863 1.00 93.56 211 LYS A N 1
ATOM 1720 C CA . LYS A 1 211 ? -8.971 17.500 11.034 1.00 93.56 211 LYS A CA 1
ATOM 1721 C C . LYS A 1 211 ? -10.009 16.385 10.859 1.00 93.56 211 LYS A C 1
ATOM 1723 O O . LYS A 1 211 ? -9.646 15.265 10.499 1.00 93.56 211 LYS A O 1
ATOM 1728 N N . ASP A 1 212 ? -11.279 16.732 11.069 1.00 93.50 212 ASP A N 1
ATOM 1729 C CA . ASP A 1 212 ? -12.443 15.847 10.935 1.00 93.50 212 ASP A CA 1
ATOM 1730 C C . ASP A 1 212 ? -12.429 14.634 11.894 1.00 93.50 212 ASP A C 1
ATOM 1732 O O . ASP A 1 212 ? -13.083 13.629 11.628 1.00 93.50 212 ASP A O 1
ATOM 1736 N N . PHE A 1 213 ? -11.699 14.710 13.014 1.00 95.56 213 PHE A N 1
ATOM 1737 C CA . PHE A 1 213 ? -11.615 13.647 14.019 1.00 95.56 213 PHE A CA 1
ATOM 1738 C C . PHE A 1 213 ? -11.937 14.154 15.426 1.00 95.56 213 PHE A C 1
ATOM 1740 O O . PHE A 1 213 ? -11.394 15.162 15.877 1.00 95.56 213 PHE A O 1
ATOM 1747 N N . GLU A 1 214 ? -12.736 13.385 16.164 1.00 92.81 214 GLU A N 1
ATOM 1748 C CA . GLU A 1 214 ? -13.053 13.644 17.568 1.00 92.81 214 GLU A CA 1
ATOM 1749 C C . GLU A 1 214 ? -12.613 12.471 18.459 1.00 92.81 214 GLU A C 1
ATOM 1751 O O . GLU A 1 214 ? -12.760 11.300 18.111 1.00 92.81 214 GLU A O 1
ATOM 1756 N N . LYS A 1 215 ? -12.102 12.781 19.661 1.00 91.50 215 LYS A N 1
ATOM 1757 C CA . LYS A 1 215 ? -11.659 11.777 20.658 1.00 91.50 215 LYS A CA 1
ATOM 1758 C C . LYS A 1 215 ? -12.824 11.006 21.298 1.00 91.50 215 LYS A C 1
ATOM 1760 O O . LYS A 1 215 ? -12.612 10.036 22.026 1.00 91.50 215 LYS A O 1
ATOM 1765 N N . GLY A 1 216 ? -14.052 11.432 21.037 1.00 93.19 216 GLY A N 1
ATOM 1766 C CA . GLY A 1 216 ? -15.264 10.673 21.286 1.00 93.19 216 GLY A CA 1
ATOM 1767 C C . GLY A 1 216 ? -16.365 11.174 20.364 1.00 93.19 216 GLY A C 1
ATOM 1768 O O . GLY A 1 216 ? -16.396 12.359 20.060 1.00 93.19 216 GLY A O 1
ATOM 1769 N N . PHE A 1 217 ? -17.222 10.274 19.899 1.00 95.12 217 PHE A N 1
ATOM 1770 C CA . PHE A 1 217 ? -18.232 10.571 18.890 1.00 95.12 217 PHE A CA 1
ATOM 1771 C C . PHE A 1 217 ? -19.490 9.731 19.107 1.00 95.12 217 PHE A C 1
ATOM 1773 O O . PHE A 1 217 ? -19.442 8.613 19.627 1.00 95.12 217 PHE A O 1
ATOM 1780 N N . LYS A 1 218 ? -20.625 10.266 18.655 1.00 95.69 218 LYS A N 1
ATOM 1781 C CA . LYS A 1 218 ? -21.897 9.544 18.613 1.00 95.69 218 LYS A CA 1
ATOM 1782 C C . LYS A 1 218 ? -21.991 8.709 17.345 1.00 95.69 218 LYS A C 1
ATOM 1784 O O . LYS A 1 218 ? -21.772 9.221 16.249 1.00 95.69 218 LYS A O 1
ATOM 1789 N N . ALA A 1 219 ? -22.357 7.441 17.482 1.00 95.62 219 ALA A N 1
ATOM 1790 C CA . ALA A 1 219 ? -22.586 6.542 16.356 1.00 95.62 219 ALA A CA 1
ATOM 1791 C C . ALA A 1 219 ? -23.948 5.852 16.471 1.00 95.62 219 ALA A C 1
ATOM 1793 O O . ALA A 1 219 ? -24.290 5.322 17.526 1.00 95.62 219 ALA A O 1
ATOM 1794 N N . MET A 1 220 ? -24.699 5.817 15.368 1.00 97.19 220 MET A N 1
ATOM 1795 C CA . MET A 1 220 ? -25.896 4.983 15.240 1.00 97.19 220 MET A CA 1
ATOM 1796 C C . MET A 1 22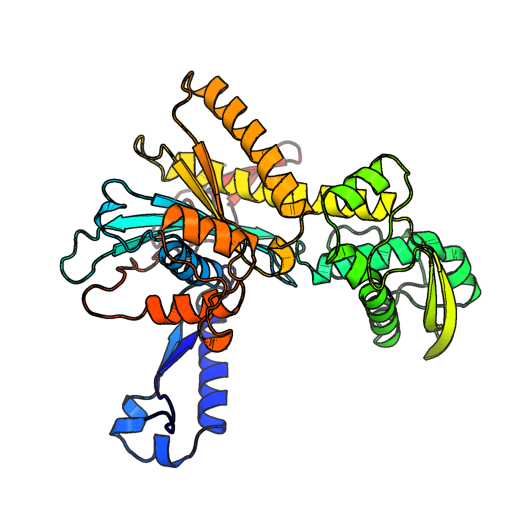0 ? -25.460 3.567 14.863 1.00 97.19 220 MET A C 1
ATOM 1798 O O . MET A 1 220 ? -24.952 3.342 13.764 1.00 97.19 220 MET A O 1
ATOM 1802 N N . LEU A 1 221 ? -25.610 2.626 15.795 1.00 97.62 221 LEU A N 1
ATOM 1803 C CA . LEU A 1 221 ? -25.211 1.228 15.637 1.00 97.62 221 LEU A CA 1
ATOM 1804 C C . LEU A 1 221 ? -26.421 0.307 15.776 1.00 97.62 221 LEU A C 1
ATOM 1806 O O . LEU A 1 221 ? -27.340 0.579 16.538 1.00 97.62 221 LEU A O 1
ATOM 1810 N N . LEU A 1 222 ? -26.416 -0.804 15.055 1.00 97.06 222 LEU A N 1
ATOM 1811 C CA . LEU A 1 222 ? -27.485 -1.791 15.086 1.00 97.06 222 LEU A CA 1
ATOM 1812 C C . LEU A 1 222 ? -27.359 -2.709 16.304 1.00 97.06 222 LEU A C 1
ATOM 1814 O O . LEU A 1 222 ? -26.294 -3.288 16.553 1.00 97.06 222 LEU A O 1
ATOM 1818 N N . ASP A 1 223 ? -28.464 -2.870 17.025 1.00 95.00 223 ASP A N 1
ATOM 1819 C CA . ASP A 1 223 ? -28.621 -3.885 18.062 1.00 95.00 223 ASP A CA 1
ATOM 1820 C C . ASP A 1 223 ? -28.799 -5.296 17.462 1.00 95.00 223 ASP A C 1
ATOM 1822 O O . ASP A 1 223 ? -28.773 -5.514 16.243 1.00 95.00 223 ASP A O 1
ATOM 1826 N N . ARG A 1 224 ? -29.012 -6.288 18.329 1.00 91.56 224 ARG A N 1
ATOM 1827 C CA . ARG A 1 224 ? -29.263 -7.681 17.934 1.00 91.56 224 ARG A CA 1
ATOM 1828 C C . ARG A 1 224 ? -30.518 -7.892 17.085 1.00 91.56 224 ARG A C 1
ATOM 1830 O O . ARG A 1 224 ? -30.588 -8.886 16.362 1.00 91.56 224 ARG A O 1
ATOM 1837 N N . ASN A 1 225 ? -31.485 -6.986 17.162 1.00 92.88 225 ASN A N 1
ATOM 1838 C CA . ASN A 1 225 ? -32.737 -7.030 16.413 1.00 92.88 225 ASN A CA 1
ATOM 1839 C C . ASN A 1 225 ? -32.672 -6.207 15.115 1.00 92.88 225 ASN A C 1
ATOM 1841 O O . ASN A 1 225 ? -33.636 -6.202 14.351 1.00 92.88 225 ASN A O 1
ATOM 1845 N N . GLY A 1 226 ? -31.545 -5.538 14.845 1.00 93.38 226 GLY A N 1
ATOM 1846 C CA . GLY A 1 226 ? -31.367 -4.665 13.688 1.00 93.38 226 GLY A CA 1
ATOM 1847 C C . GLY A 1 226 ? -31.971 -3.271 13.867 1.00 93.38 226 GLY A C 1
ATOM 1848 O O . GLY A 1 226 ? -32.257 -2.611 12.871 1.00 93.38 226 GLY A O 1
ATOM 1849 N N . VAL A 1 227 ? -32.184 -2.825 15.106 1.00 95.88 227 VAL A N 1
ATOM 1850 C CA . VAL A 1 227 ? -32.661 -1.477 15.435 1.00 95.88 227 VAL A CA 1
ATOM 1851 C C . VAL A 1 227 ? -31.467 -0.551 15.646 1.00 95.88 227 VAL A C 1
ATOM 1853 O O . VAL A 1 227 ? -30.532 -0.882 16.376 1.00 95.88 227 VAL A O 1
ATOM 1856 N N . GLU A 1 228 ? -31.496 0.623 15.015 1.00 96.62 228 GLU A N 1
ATOM 1857 C CA . GLU A 1 228 ? -30.472 1.645 15.223 1.00 96.62 228 GLU A CA 1
ATOM 1858 C C . GLU A 1 228 ? -30.538 2.213 16.643 1.00 96.62 228 GLU A C 1
ATOM 1860 O O . GLU A 1 228 ? -31.584 2.653 17.119 1.00 96.62 228 GLU A O 1
ATOM 1865 N N . THR A 1 229 ? -29.387 2.226 17.301 1.00 94.44 229 THR A N 1
ATOM 1866 C CA . THR A 1 229 ? -29.199 2.666 18.676 1.00 94.44 229 THR A CA 1
ATOM 1867 C C . THR A 1 229 ? -28.014 3.624 18.733 1.00 94.44 229 THR A C 1
ATOM 1869 O O . THR A 1 229 ? -26.915 3.296 18.286 1.00 94.44 229 THR A O 1
ATOM 1872 N N . GLU A 1 230 ? -28.219 4.812 19.299 1.00 97.25 230 GLU A N 1
ATOM 1873 C CA . GLU A 1 230 ? -27.147 5.794 19.490 1.00 97.25 230 GLU A CA 1
ATOM 1874 C C . GLU A 1 230 ? -26.166 5.305 20.565 1.00 97.25 230 GLU A C 1
ATOM 1876 O O . GLU A 1 230 ? -26.590 4.888 21.643 1.00 97.25 230 GLU A O 1
ATOM 1881 N N . CYS A 1 231 ? -24.862 5.364 20.298 1.00 96.56 231 CYS A N 1
ATOM 1882 C CA . CYS A 1 231 ? -23.773 5.039 21.225 1.00 96.56 231 CYS A CA 1
ATOM 1883 C C . CYS A 1 231 ? -22.755 6.183 21.299 1.00 96.56 231 CYS A C 1
ATOM 1885 O O . CYS A 1 231 ? -22.321 6.677 20.262 1.00 96.56 231 CYS A O 1
ATOM 1887 N N . ASP A 1 232 ? -22.361 6.562 22.513 1.00 96.25 232 ASP A N 1
ATOM 1888 C CA . ASP A 1 232 ? -21.362 7.584 22.824 1.00 96.25 232 ASP A CA 1
ATOM 1889 C C . ASP A 1 232 ? -19.977 6.931 22.950 1.00 96.25 232 ASP A C 1
ATOM 1891 O O . ASP A 1 232 ? -19.521 6.552 24.028 1.00 96.25 232 ASP A O 1
ATOM 1895 N N . LEU A 1 233 ? -19.276 6.774 21.830 1.00 97.62 233 LEU A N 1
ATOM 1896 C CA . LEU A 1 233 ? -18.009 6.050 21.796 1.00 97.62 233 LEU A CA 1
ATOM 1897 C C . LEU A 1 233 ? -16.831 6.953 22.152 1.00 97.62 233 LEU A C 1
ATOM 1899 O O . LEU A 1 233 ? -16.732 8.083 21.685 1.00 97.62 233 LEU A O 1
ATOM 1903 N N . LYS A 1 234 ? -15.890 6.426 22.936 1.00 97.19 234 LYS A N 1
ATOM 1904 C CA . LYS A 1 234 ? -14.617 7.077 23.273 1.00 97.19 234 LYS A CA 1
ATOM 1905 C C . LYS A 1 234 ? -13.451 6.404 22.564 1.00 97.19 234 LYS A C 1
ATOM 1907 O O . LYS A 1 234 ? -13.422 5.179 22.443 1.00 97.19 234 LYS A O 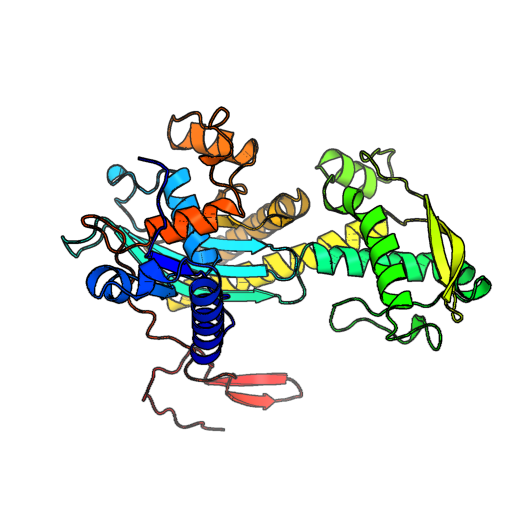1
ATOM 1912 N N . VAL A 1 235 ? -12.460 7.196 22.171 1.00 96.81 235 VAL A N 1
ATOM 1913 C CA . VAL A 1 235 ? -11.264 6.728 21.467 1.00 96.81 235 VAL A CA 1
ATOM 1914 C C . VAL A 1 235 ? -10.022 6.945 22.322 1.00 96.81 235 VAL A C 1
ATOM 1916 O O . VAL A 1 235 ? -9.726 8.059 22.753 1.00 96.81 235 VAL A O 1
ATOM 1919 N N . ASP A 1 236 ? -9.261 5.874 22.537 1.00 96.19 236 ASP A N 1
ATOM 1920 C CA . ASP A 1 236 ? -7.951 5.939 23.181 1.00 96.19 236 ASP A CA 1
ATOM 1921 C C . ASP A 1 236 ? -6.858 6.141 22.124 1.00 96.19 236 ASP A C 1
ATOM 1923 O O . ASP A 1 236 ? -6.307 5.194 21.568 1.00 96.19 236 ASP A O 1
ATOM 1927 N N . CYS A 1 237 ? -6.575 7.403 21.796 1.00 97.00 237 CYS A N 1
ATOM 1928 C CA . CYS A 1 237 ? -5.651 7.743 20.709 1.00 97.00 237 CYS A CA 1
ATOM 1929 C C . CYS A 1 237 ? -4.236 7.192 20.937 1.00 97.00 237 CYS A C 1
ATOM 1931 O O . CYS A 1 237 ? -3.551 6.865 19.971 1.00 97.00 237 CYS A O 1
ATOM 1933 N N . LYS A 1 238 ? -3.800 7.064 22.197 1.00 96.50 238 LYS A N 1
ATOM 1934 C CA . LYS A 1 238 ? -2.465 6.556 22.531 1.00 96.50 238 LYS A CA 1
ATOM 1935 C C . LYS A 1 238 ? -2.365 5.056 22.277 1.00 96.50 238 LYS A C 1
ATOM 1937 O O . LYS A 1 238 ? -1.394 4.596 21.677 1.00 96.50 238 LYS A O 1
ATOM 1942 N N . GLU A 1 239 ? -3.386 4.307 22.686 1.00 96.94 239 GLU A N 1
ATOM 1943 C CA . GLU A 1 239 ? -3.489 2.873 22.410 1.00 96.94 239 GLU A CA 1
ATOM 1944 C C . GLU A 1 239 ? -3.586 2.601 20.901 1.00 96.94 239 GLU A C 1
ATOM 1946 O O . GLU A 1 239 ? -2.834 1.780 20.371 1.00 96.94 239 GLU A O 1
ATOM 1951 N N . LEU A 1 240 ? -4.431 3.354 20.185 1.00 97.69 240 LEU A N 1
ATOM 1952 C CA . LEU A 1 240 ? -4.567 3.229 18.732 1.00 97.69 240 LEU A CA 1
ATOM 1953 C C . LEU A 1 240 ? -3.260 3.557 17.995 1.00 97.69 240 LEU A C 1
ATOM 1955 O O . LEU A 1 240 ? -2.865 2.813 17.097 1.00 97.69 240 LEU A O 1
ATOM 1959 N N . LEU A 1 241 ? -2.560 4.630 18.381 1.00 98.38 241 LEU A N 1
ATOM 1960 C CA . LEU A 1 241 ? -1.265 4.985 17.795 1.00 98.38 241 LEU A CA 1
ATOM 1961 C C . LEU A 1 241 ? -0.225 3.880 18.026 1.00 98.38 241 LEU A C 1
ATOM 1963 O O . LEU A 1 241 ? 0.479 3.494 17.092 1.00 98.38 241 LEU A O 1
ATOM 1967 N N . SER A 1 242 ? -0.144 3.346 19.248 1.00 97.94 242 SER A N 1
ATOM 1968 C CA . SER A 1 242 ? 0.783 2.260 19.583 1.00 97.94 242 SER A CA 1
ATOM 1969 C C . SER A 1 242 ? 0.520 1.008 18.741 1.00 97.94 242 SER A C 1
ATOM 1971 O O . SER A 1 242 ? 1.460 0.411 18.210 1.00 97.94 242 SER A O 1
ATOM 1973 N N . LEU A 1 243 ? -0.754 0.657 18.545 1.00 96.56 243 LEU A N 1
ATOM 1974 C CA . LEU A 1 243 ? -1.156 -0.462 17.698 1.00 96.56 243 LEU A CA 1
ATOM 1975 C C . LEU A 1 243 ? -0.744 -0.258 16.235 1.00 96.56 243 LEU A C 1
ATOM 1977 O O . LEU A 1 243 ? -0.177 -1.169 15.627 1.00 96.56 243 LEU A O 1
ATOM 1981 N N . LEU A 1 244 ? -0.989 0.934 15.676 1.00 97.88 244 LEU A N 1
ATOM 1982 C CA . LEU A 1 244 ? -0.586 1.271 14.307 1.00 97.88 244 LEU A CA 1
ATOM 1983 C C . LEU A 1 244 ? 0.929 1.184 14.128 1.00 97.88 244 LEU A C 1
ATOM 1985 O O . LEU A 1 244 ? 1.381 0.530 13.188 1.00 97.88 244 LEU A O 1
ATOM 1989 N N . LYS A 1 245 ? 1.706 1.789 15.039 1.00 98.06 245 LYS A N 1
ATOM 1990 C CA . LYS A 1 245 ? 3.176 1.723 15.015 1.00 98.06 245 LYS A CA 1
ATOM 1991 C C . LYS A 1 245 ? 3.647 0.274 15.027 1.00 98.06 245 LYS A C 1
ATOM 1993 O O . LYS A 1 245 ? 4.366 -0.125 14.119 1.00 98.06 245 LYS A O 1
ATOM 1998 N N . GLY A 1 246 ? 3.138 -0.540 15.953 1.00 96.88 246 GLY A N 1
ATOM 1999 C CA . GLY A 1 246 ? 3.486 -1.959 16.034 1.00 96.88 246 GLY A CA 1
ATOM 2000 C C . GLY A 1 246 ? 3.212 -2.729 14.737 1.00 96.88 246 GLY A C 1
ATOM 2001 O O . GLY A 1 246 ? 4.073 -3.472 14.271 1.00 96.88 246 GLY A O 1
ATOM 2002 N N . LYS A 1 247 ? 2.045 -2.531 14.105 1.00 96.12 247 LYS A N 1
ATOM 2003 C CA . LYS A 1 247 ? 1.703 -3.227 12.849 1.00 96.12 247 LYS A CA 1
ATOM 2004 C C . LYS A 1 247 ? 2.511 -2.759 11.648 1.00 96.12 247 LYS A C 1
ATOM 2006 O O . LYS A 1 247 ? 2.904 -3.579 10.818 1.00 96.12 247 LYS A O 1
ATOM 2011 N N . ILE A 1 248 ? 2.782 -1.464 11.559 1.00 97.81 248 ILE A N 1
ATOM 2012 C CA . ILE A 1 248 ? 3.603 -0.907 10.486 1.00 97.81 248 ILE A CA 1
ATOM 2013 C C . ILE A 1 248 ? 5.064 -1.350 10.657 1.00 97.81 248 ILE A C 1
ATOM 2015 O O . ILE A 1 248 ? 5.668 -1.800 9.683 1.00 97.81 248 ILE A O 1
ATOM 2019 N N . ASP A 1 249 ? 5.600 -1.328 11.879 1.00 97.81 249 ASP A N 1
ATOM 2020 C CA . ASP A 1 249 ? 6.955 -1.796 12.195 1.00 97.81 249 ASP A CA 1
ATOM 2021 C C . ASP A 1 249 ? 7.137 -3.290 11.876 1.00 97.81 249 ASP A C 1
ATOM 2023 O O . ASP A 1 249 ? 8.143 -3.669 11.272 1.00 97.81 249 ASP A O 1
ATOM 2027 N N . GLU A 1 250 ? 6.155 -4.143 12.206 1.00 95.81 250 GLU A N 1
ATOM 2028 C CA . GLU A 1 250 ? 6.129 -5.562 11.803 1.00 95.81 250 GLU A CA 1
ATOM 2029 C C . GLU A 1 250 ? 6.225 -5.708 10.269 1.00 95.81 250 GLU A C 1
ATOM 2031 O O . GLU A 1 250 ? 7.020 -6.503 9.755 1.00 95.81 250 GLU A O 1
ATOM 2036 N N . GLY A 1 251 ? 5.456 -4.905 9.527 1.00 96.44 251 GLY A N 1
ATOM 2037 C CA . GLY A 1 251 ? 5.469 -4.877 8.065 1.00 96.44 251 GLY A CA 1
ATOM 2038 C C . GLY A 1 251 ? 6.812 -4.462 7.468 1.00 96.44 251 GLY A C 1
ATOM 2039 O O . GLY A 1 251 ? 7.321 -5.118 6.555 1.00 96.44 251 GLY A O 1
ATOM 2040 N N . VAL A 1 252 ? 7.410 -3.395 8.000 1.00 98.25 252 VAL A N 1
ATOM 2041 C CA . VAL A 1 252 ? 8.727 -2.900 7.574 1.00 98.25 252 VAL A CA 1
ATOM 2042 C C . VAL A 1 252 ? 9.827 -3.905 7.925 1.00 98.25 252 VAL A C 1
ATOM 2044 O O . VAL A 1 252 ? 10.705 -4.171 7.102 1.00 98.25 252 VAL A O 1
ATOM 2047 N N . ALA A 1 253 ? 9.762 -4.545 9.094 1.00 96.31 253 ALA A N 1
ATOM 2048 C CA . ALA A 1 253 ? 10.686 -5.615 9.460 1.00 96.31 253 ALA A CA 1
ATOM 2049 C C . ALA A 1 253 ? 10.606 -6.798 8.479 1.00 96.31 253 ALA A C 1
ATOM 2051 O O . ALA A 1 253 ? 11.641 -7.316 8.053 1.00 96.31 253 ALA A O 1
ATOM 2052 N N . ASN A 1 254 ? 9.396 -7.184 8.063 1.00 95.31 254 ASN A N 1
ATOM 2053 C CA . ASN A 1 254 ? 9.188 -8.225 7.055 1.00 95.31 254 ASN A CA 1
ATOM 2054 C C . ASN A 1 254 ? 9.777 -7.828 5.685 1.00 95.31 254 ASN A C 1
ATOM 2056 O O . ASN A 1 254 ? 10.420 -8.645 5.024 1.00 95.31 254 ASN A O 1
ATOM 2060 N N . PHE A 1 255 ? 9.640 -6.561 5.276 1.00 96.75 255 PHE A N 1
ATOM 2061 C CA . PHE A 1 255 ? 10.288 -6.049 4.064 1.00 96.75 255 PHE A CA 1
ATOM 2062 C C . PHE A 1 255 ? 11.815 -6.189 4.135 1.00 96.75 255 PHE A C 1
ATOM 2064 O O . PHE A 1 255 ? 12.429 -6.725 3.211 1.00 96.75 255 PHE A O 1
ATOM 2071 N N . PHE A 1 256 ? 12.441 -5.781 5.244 1.00 95.69 256 PHE A N 1
ATOM 2072 C CA . PHE A 1 256 ? 13.894 -5.893 5.404 1.00 95.69 256 PHE A CA 1
ATOM 2073 C C . PHE A 1 256 ? 14.392 -7.339 5.540 1.00 95.69 256 PHE A C 1
ATOM 2075 O O . PHE A 1 256 ? 15.516 -7.639 5.128 1.00 95.69 256 PHE A O 1
ATOM 2082 N N . ALA A 1 257 ? 13.567 -8.257 6.049 1.00 92.19 257 ALA A N 1
ATOM 2083 C CA . ALA A 1 257 ? 13.858 -9.688 6.000 1.00 92.19 257 ALA A CA 1
ATOM 2084 C C . ALA A 1 257 ? 13.890 -10.203 4.548 1.00 92.19 257 ALA A C 1
ATOM 2086 O O . ALA A 1 257 ? 14.831 -10.901 4.164 1.00 92.19 257 ALA A O 1
ATOM 2087 N N . GLY A 1 258 ? 12.921 -9.793 3.719 1.00 90.75 258 GLY A N 1
ATOM 2088 C CA . GLY A 1 258 ? 12.907 -10.082 2.281 1.00 90.75 258 GLY A CA 1
ATOM 2089 C C . GLY A 1 258 ? 14.121 -9.500 1.550 1.00 90.75 258 GLY A C 1
ATOM 2090 O O . GLY A 1 258 ? 14.806 -10.213 0.819 1.00 90.75 258 GLY A O 1
ATOM 2091 N N . PHE A 1 259 ? 14.457 -8.238 1.827 1.00 91.12 259 PHE A N 1
ATOM 2092 C CA . PHE A 1 259 ? 15.681 -7.604 1.332 1.00 91.12 259 PHE A CA 1
ATOM 2093 C C . PHE A 1 259 ? 16.939 -8.391 1.729 1.00 91.12 259 PHE A C 1
ATOM 2095 O O . PHE A 1 259 ? 17.789 -8.643 0.882 1.00 91.12 259 PHE A O 1
ATOM 2102 N N . SER A 1 260 ? 17.054 -8.822 2.989 1.00 87.94 260 SER A N 1
ATOM 2103 C CA . SER A 1 260 ? 18.222 -9.572 3.476 1.00 87.94 260 SER A CA 1
ATOM 2104 C C . SER A 1 260 ? 18.409 -10.896 2.733 1.00 87.94 260 SER A C 1
ATOM 2106 O O . SER A 1 260 ? 19.539 -11.273 2.424 1.00 87.94 260 SER A O 1
ATOM 2108 N N . LYS A 1 261 ? 17.306 -11.579 2.401 1.00 85.94 261 LYS A N 1
ATOM 2109 C CA . LYS A 1 261 ? 17.324 -12.786 1.567 1.00 85.94 261 LYS A CA 1
ATOM 2110 C C . LYS A 1 261 ? 17.851 -12.484 0.162 1.00 85.94 261 LYS A C 1
ATOM 2112 O O . LYS A 1 261 ? 18.787 -13.132 -0.292 1.00 85.94 261 LYS A O 1
ATOM 2117 N N . VAL A 1 262 ? 17.312 -11.450 -0.486 1.00 84.44 262 VAL A N 1
ATOM 2118 C CA . VAL A 1 262 ? 17.752 -11.018 -1.826 1.00 84.44 262 VAL A CA 1
ATOM 2119 C C . VAL A 1 262 ? 19.219 -10.594 -1.824 1.00 84.44 262 VAL A C 1
ATOM 2121 O O . VAL A 1 262 ? 19.950 -10.917 -2.757 1.00 84.44 262 VAL A O 1
ATOM 2124 N N . MET A 1 263 ? 19.678 -9.921 -0.766 1.00 81.19 263 MET A N 1
ATOM 2125 C CA . MET A 1 263 ? 21.087 -9.562 -0.610 1.00 81.19 263 MET A CA 1
ATOM 2126 C C . MET A 1 263 ? 21.997 -10.791 -0.601 1.00 81.19 263 MET A C 1
ATOM 2128 O O . MET A 1 263 ? 23.035 -10.781 -1.250 1.00 81.19 263 MET A O 1
ATOM 2132 N N . ALA A 1 264 ? 21.610 -11.843 0.123 1.00 79.50 264 ALA A N 1
ATOM 2133 C CA . ALA A 1 264 ? 22.404 -13.063 0.231 1.00 79.50 264 ALA A CA 1
ATOM 2134 C C . ALA A 1 264 ? 22.393 -13.906 -1.056 1.00 79.50 264 ALA A C 1
ATOM 2136 O O . ALA A 1 264 ? 23.388 -14.553 -1.372 1.00 79.50 264 ALA A O 1
ATOM 2137 N N . GLU A 1 265 ? 21.273 -13.921 -1.784 1.00 77.75 265 GLU A N 1
ATOM 2138 C CA . GLU A 1 265 ? 21.054 -14.824 -2.922 1.00 77.75 265 GLU A CA 1
ATOM 2139 C C . GLU A 1 265 ? 21.367 -14.195 -4.288 1.00 77.75 265 GLU A C 1
ATOM 2141 O O . GLU A 1 265 ? 21.735 -14.904 -5.227 1.00 77.75 265 GLU A O 1
ATOM 2146 N N . ASN A 1 266 ? 21.186 -12.879 -4.439 1.00 65.81 266 ASN A N 1
ATOM 2147 C CA . ASN A 1 266 ? 21.117 -12.233 -5.754 1.00 65.81 266 ASN A CA 1
ATOM 2148 C C . ASN A 1 266 ? 22.026 -11.017 -5.921 1.00 65.81 266 ASN A C 1
ATOM 2150 O O . ASN A 1 266 ? 22.212 -10.566 -7.055 1.00 65.81 266 ASN A O 1
ATOM 2154 N N . ILE A 1 267 ? 22.531 -10.447 -4.829 1.00 63.66 267 ILE A N 1
ATOM 2155 C CA . ILE A 1 267 ? 23.226 -9.167 -4.877 1.00 63.66 267 ILE A CA 1
ATOM 2156 C C . ILE A 1 267 ? 24.735 -9.388 -4.828 1.00 63.66 267 ILE A C 1
ATOM 2158 O O . ILE A 1 267 ? 25.282 -9.952 -3.886 1.00 63.66 267 ILE A O 1
ATOM 2162 N N . ASP A 1 268 ? 25.399 -8.932 -5.886 1.00 64.62 268 ASP A N 1
ATOM 2163 C CA . ASP A 1 268 ? 26.849 -8.936 -6.004 1.00 64.62 268 ASP A CA 1
ATOM 2164 C C . ASP A 1 268 ? 27.489 -7.767 -5.232 1.00 64.62 268 ASP A C 1
ATOM 2166 O O . ASP A 1 268 ? 26.823 -6.839 -4.762 1.00 64.62 268 ASP A O 1
ATOM 2170 N N . ASP A 1 269 ? 28.821 -7.766 -5.153 1.00 68.12 269 ASP A N 1
ATOM 2171 C CA . ASP A 1 269 ? 29.615 -6.702 -4.520 1.00 68.12 269 ASP A CA 1
ATOM 2172 C C . ASP A 1 269 ? 29.430 -5.302 -5.161 1.00 68.12 269 ASP A C 1
ATOM 2174 O O . ASP A 1 269 ? 30.066 -4.327 -4.731 1.00 68.12 269 ASP A O 1
ATOM 2178 N N . GLN A 1 270 ? 28.597 -5.169 -6.203 1.00 71.00 270 GLN A N 1
ATOM 2179 C CA . GLN A 1 270 ? 28.319 -3.901 -6.875 1.00 71.00 270 GLN A CA 1
ATOM 2180 C C . GLN A 1 270 ? 27.175 -3.120 -6.222 1.00 71.00 270 GLN A C 1
ATOM 2182 O O . GLN A 1 270 ? 27.097 -1.902 -6.418 1.00 71.00 270 GLN A O 1
ATOM 2187 N N . CYS A 1 271 ? 26.309 -3.758 -5.426 1.00 81.38 271 CYS A N 1
ATOM 2188 C CA . CYS A 1 271 ? 25.246 -3.040 -4.727 1.00 81.38 271 CYS A CA 1
ATOM 2189 C C . CYS A 1 271 ? 25.804 -2.222 -3.561 1.00 81.38 271 CYS A C 1
ATOM 2191 O O . CYS A 1 271 ? 26.016 -2.711 -2.455 1.00 81.38 271 CYS A O 1
ATOM 2193 N N . ARG A 1 272 ? 26.005 -0.931 -3.820 1.00 84.62 272 ARG A N 1
ATOM 2194 C CA . ARG A 1 272 ? 26.384 0.073 -2.812 1.00 84.62 272 ARG A CA 1
ATOM 2195 C C . ARG A 1 272 ? 25.208 0.936 -2.368 1.00 84.62 272 ARG A C 1
ATOM 2197 O O . ARG A 1 272 ? 25.317 1.681 -1.401 1.00 84.62 272 ARG A O 1
ATOM 2204 N N . ALA A 1 273 ? 24.088 0.862 -3.081 1.00 91.00 273 ALA A N 1
ATOM 2205 C CA . ALA A 1 273 ? 22.878 1.601 -2.771 1.00 91.00 273 ALA A CA 1
ATOM 2206 C C . ALA A 1 273 ? 21.648 0.742 -3.054 1.00 91.00 273 ALA A C 1
ATOM 2208 O O . ALA A 1 273 ? 21.540 0.164 -4.135 1.00 91.00 273 ALA A O 1
ATOM 2209 N N . PHE A 1 274 ? 20.723 0.705 -2.099 1.00 93.94 274 PHE A N 1
ATOM 2210 C CA . PHE A 1 274 ? 19.431 0.058 -2.259 1.00 93.94 274 PHE A CA 1
ATOM 2211 C C . PHE A 1 274 ? 18.306 1.093 -2.227 1.00 93.94 274 PHE A C 1
ATOM 2213 O O . PHE A 1 274 ? 18.168 1.861 -1.272 1.00 93.94 274 PHE A O 1
ATOM 2220 N N . HIS A 1 275 ? 17.528 1.132 -3.304 1.00 96.38 275 HIS A N 1
ATOM 2221 C CA . HIS A 1 275 ? 16.502 2.136 -3.556 1.00 96.38 275 HIS A CA 1
ATOM 2222 C C . HIS A 1 275 ? 15.129 1.596 -3.140 1.00 96.38 275 HIS A C 1
ATOM 2224 O O . HIS A 1 275 ? 14.617 0.653 -3.734 1.00 96.38 275 HIS A O 1
ATOM 2230 N N . ILE A 1 276 ? 14.531 2.180 -2.107 1.00 98.19 276 ILE A N 1
ATOM 2231 C CA . ILE A 1 276 ? 13.237 1.767 -1.563 1.00 98.19 276 ILE A CA 1
ATOM 2232 C C . ILE A 1 276 ? 12.167 2.713 -2.100 1.00 98.19 276 ILE A C 1
ATOM 2234 O O . ILE A 1 276 ? 12.147 3.887 -1.740 1.00 98.19 276 ILE A O 1
ATOM 2238 N N . PHE A 1 277 ? 11.272 2.210 -2.945 1.00 98.44 277 PHE A N 1
ATOM 2239 C CA . PHE A 1 277 ? 10.129 2.966 -3.449 1.00 98.44 277 PHE A CA 1
ATOM 2240 C C . PHE A 1 277 ? 8.894 2.671 -2.601 1.00 98.44 277 PHE A C 1
ATOM 2242 O O . PHE A 1 277 ? 8.384 1.547 -2.600 1.00 98.44 277 PHE A O 1
ATOM 2249 N N . LEU A 1 278 ? 8.394 3.685 -1.896 1.00 98.12 278 LEU A N 1
ATOM 2250 C CA . LEU A 1 278 ? 7.142 3.577 -1.159 1.00 98.12 278 LEU A CA 1
ATOM 2251 C C . LEU A 1 278 ? 5.974 3.654 -2.149 1.00 98.12 278 LEU A C 1
ATOM 2253 O O . LEU A 1 278 ? 5.828 4.637 -2.874 1.00 98.12 278 LEU A O 1
ATOM 2257 N N . GLY A 1 279 ? 5.182 2.589 -2.231 1.00 95.69 279 GLY A N 1
ATOM 2258 C CA . GLY A 1 279 ? 4.026 2.450 -3.118 1.00 95.69 279 GLY A CA 1
ATOM 2259 C C . GLY A 1 279 ? 2.735 2.240 -2.337 1.00 95.69 279 GLY A C 1
ATOM 2260 O O . GLY A 1 279 ? 2.755 2.012 -1.130 1.00 95.69 279 GLY A O 1
ATOM 2261 N N . GLY A 1 280 ? 1.597 2.321 -3.018 1.00 94.06 280 GLY A N 1
ATOM 2262 C CA . GLY A 1 280 ? 0.292 2.193 -2.373 1.00 94.06 280 GLY A CA 1
ATOM 2263 C C . GLY A 1 280 ? -0.105 3.428 -1.551 1.00 94.06 280 GLY A C 1
ATOM 2264 O O . GLY A 1 280 ? 0.720 4.235 -1.123 1.00 94.06 280 GLY A O 1
ATOM 2265 N N . ASN A 1 281 ? -1.412 3.641 -1.387 1.00 92.94 281 ASN A N 1
ATOM 2266 C CA . ASN A 1 281 ? -1.915 4.868 -0.759 1.00 92.94 281 ASN A CA 1
ATOM 2267 C C . ASN A 1 281 ? -1.613 4.928 0.743 1.00 92.94 281 ASN A C 1
ATOM 2269 O O . ASN A 1 281 ? -1.403 6.024 1.256 1.00 92.94 281 ASN A O 1
ATOM 2273 N N . ALA A 1 282 ? -1.567 3.783 1.433 1.00 95.44 282 ALA A N 1
ATOM 2274 C CA . ALA A 1 282 ? -1.303 3.750 2.869 1.00 95.44 282 ALA A CA 1
ATOM 2275 C C . ALA A 1 282 ? 0.155 4.121 3.199 1.00 95.44 282 ALA A C 1
ATOM 2277 O O . ALA A 1 282 ? 0.428 4.618 4.289 1.00 95.44 282 ALA A O 1
ATOM 2278 N N . SER A 1 283 ? 1.078 4.015 2.234 1.00 96.19 283 SER A N 1
ATOM 2279 C CA . SER A 1 283 ? 2.461 4.490 2.388 1.00 96.19 283 SER A CA 1
ATOM 2280 C C . SER A 1 283 ? 2.600 6.008 2.532 1.00 96.19 283 SER A C 1
ATOM 2282 O O . SER A 1 283 ? 3.687 6.482 2.841 1.00 96.19 283 SER A O 1
ATOM 2284 N N . ARG A 1 284 ? 1.528 6.788 2.327 1.00 95.06 284 ARG A N 1
ATOM 2285 C CA . ARG A 1 284 ? 1.517 8.239 2.594 1.00 95.06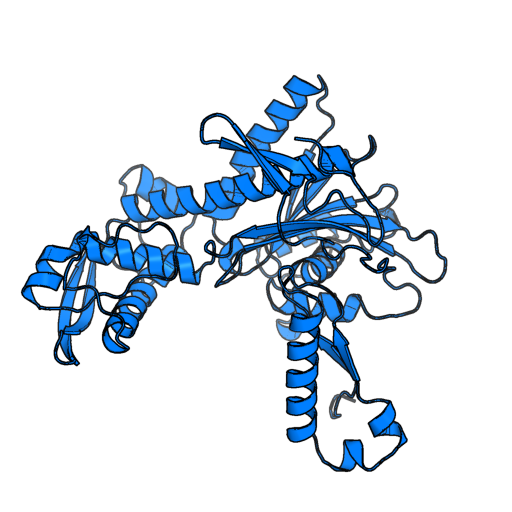 284 ARG A CA 1
ATOM 2286 C C . ARG A 1 284 ? 1.546 8.577 4.086 1.00 95.06 284 ARG A C 1
ATOM 2288 O O . ARG A 1 284 ? 1.788 9.730 4.425 1.00 95.06 284 ARG A O 1
ATOM 2295 N N . SER A 1 285 ? 1.277 7.604 4.956 1.00 95.50 285 SER A N 1
ATOM 2296 C CA . SER A 1 285 ? 1.291 7.798 6.403 1.00 95.50 285 SER A CA 1
ATOM 2297 C C . SER A 1 285 ? 2.690 8.165 6.906 1.00 95.50 285 SER A C 1
ATOM 2299 O O . SER A 1 285 ? 3.676 7.499 6.575 1.00 95.50 285 SER A O 1
ATOM 2301 N N . ALA A 1 286 ? 2.769 9.172 7.782 1.00 95.44 286 ALA A N 1
ATOM 2302 C CA . ALA A 1 286 ? 4.013 9.554 8.448 1.00 95.44 286 ALA A CA 1
ATOM 2303 C C . ALA A 1 286 ? 4.633 8.391 9.247 1.00 95.44 286 ALA A C 1
ATOM 2305 O O . ALA A 1 286 ? 5.857 8.274 9.316 1.00 95.44 286 ALA A O 1
ATOM 2306 N N . LEU A 1 287 ? 3.799 7.484 9.774 1.00 97.81 287 LEU A N 1
ATOM 2307 C CA . LEU A 1 287 ? 4.238 6.299 10.515 1.00 97.81 287 LEU A CA 1
ATOM 2308 C C . LEU A 1 287 ? 5.064 5.344 9.647 1.00 97.81 287 LEU A C 1
ATOM 2310 O O . LEU A 1 287 ? 6.052 4.789 10.116 1.00 97.81 287 LEU A O 1
ATOM 2314 N N . VAL A 1 288 ? 4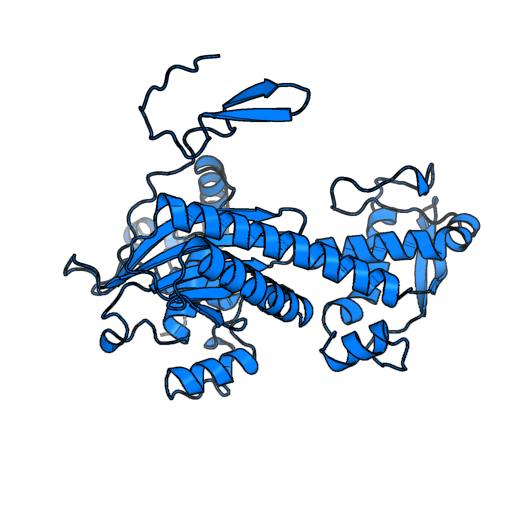.700 5.179 8.370 1.00 97.69 288 VAL A N 1
ATOM 2315 C CA . VAL A 1 288 ? 5.431 4.304 7.437 1.00 97.69 288 VAL A CA 1
ATOM 2316 C C . VAL A 1 288 ? 6.826 4.859 7.187 1.00 97.69 288 VAL A C 1
ATOM 2318 O O . VAL A 1 288 ? 7.810 4.126 7.276 1.00 97.69 288 VAL A O 1
ATOM 2321 N N . LYS A 1 289 ? 6.929 6.169 6.938 1.00 95.88 289 LYS A N 1
ATOM 2322 C CA . LYS A 1 289 ? 8.224 6.827 6.754 1.00 95.88 289 LYS A CA 1
ATOM 2323 C C . LYS A 1 289 ? 9.096 6.715 8.007 1.00 95.88 289 LYS A C 1
ATOM 2325 O O . LYS A 1 289 ? 10.254 6.324 7.890 1.00 95.88 289 LYS A O 1
ATOM 2330 N N . GLN A 1 290 ? 8.545 6.996 9.191 1.00 96.06 290 GLN A N 1
ATOM 2331 C CA . GLN A 1 290 ? 9.264 6.845 10.464 1.00 96.06 290 GLN A CA 1
ATOM 2332 C C . GLN A 1 290 ? 9.762 5.406 10.674 1.00 96.06 290 GLN A C 1
ATOM 2334 O O . GLN A 1 290 ? 10.930 5.206 11.004 1.00 96.06 290 GLN A O 1
ATOM 2339 N N . ALA A 1 291 ? 8.918 4.403 10.418 1.00 98.12 291 ALA A N 1
ATOM 2340 C CA . ALA A 1 291 ? 9.286 2.993 10.540 1.00 98.12 291 ALA A CA 1
ATOM 2341 C C . ALA A 1 291 ? 10.448 2.615 9.604 1.00 98.12 291 ALA A C 1
ATOM 2343 O O . ALA A 1 291 ? 11.400 1.952 10.021 1.00 98.12 291 ALA A O 1
ATOM 2344 N N . PHE A 1 292 ? 10.420 3.078 8.350 1.00 98.12 292 PHE A N 1
ATOM 2345 C CA . PHE A 1 292 ? 11.508 2.847 7.397 1.00 98.12 292 PHE A CA 1
ATOM 2346 C C . PHE A 1 292 ? 12.810 3.549 7.783 1.00 98.12 292 PHE A C 1
ATOM 2348 O O . PHE A 1 292 ? 13.874 2.943 7.656 1.00 98.12 292 PHE A O 1
ATOM 2355 N N . GLU A 1 293 ? 12.750 4.794 8.255 1.00 96.12 293 GLU A N 1
ATOM 2356 C CA . GLU A 1 293 ? 13.929 5.531 8.722 1.00 96.12 293 GLU A CA 1
ATOM 2357 C C . GLU A 1 293 ? 14.581 4.832 9.927 1.00 96.12 293 GLU A C 1
ATOM 2359 O O . GLU A 1 293 ? 15.777 4.529 9.895 1.00 96.12 293 GLU A O 1
ATOM 2364 N N . ASN A 1 294 ? 13.781 4.436 10.921 1.00 94.94 294 ASN A N 1
ATOM 2365 C CA . ASN A 1 294 ? 14.254 3.694 12.093 1.00 94.94 294 ASN A CA 1
ATOM 2366 C C . ASN A 1 294 ? 14.863 2.336 11.706 1.00 94.94 294 ASN A C 1
ATOM 2368 O O . ASN A 1 294 ? 15.946 1.956 12.166 1.00 94.94 294 ASN A O 1
ATOM 2372 N N . ALA A 1 295 ? 14.183 1.588 10.833 1.00 96.12 295 ALA A N 1
ATOM 2373 C CA . ALA A 1 295 ? 14.662 0.291 10.375 1.00 96.12 295 ALA A CA 1
ATOM 2374 C C . ALA A 1 295 ? 15.944 0.420 9.538 1.00 96.12 295 ALA A C 1
ATOM 2376 O O . ALA A 1 295 ? 16.870 -0.369 9.728 1.00 96.12 295 ALA A O 1
ATOM 2377 N N . LYS A 1 296 ? 16.046 1.438 8.673 1.00 93.94 296 LYS A N 1
ATOM 2378 C CA . LYS A 1 296 ? 17.249 1.738 7.884 1.00 93.94 296 LYS A CA 1
ATOM 2379 C C . LYS A 1 296 ? 18.475 1.901 8.776 1.00 93.94 296 LYS A C 1
ATOM 2381 O O . LYS A 1 296 ? 19.507 1.293 8.497 1.00 93.94 296 LYS A O 1
ATOM 2386 N N . GLU A 1 297 ? 18.380 2.698 9.838 1.00 91.44 297 GLU A N 1
ATOM 2387 C CA . GLU A 1 297 ? 19.506 2.912 10.752 1.00 91.44 297 GLU A CA 1
ATOM 2388 C C . GLU A 1 297 ? 19.984 1.610 11.393 1.00 91.44 297 GLU A C 1
ATOM 2390 O O . GLU A 1 297 ? 21.189 1.354 11.470 1.00 91.44 297 GLU A O 1
ATOM 2395 N N . LYS A 1 298 ? 19.042 0.763 11.820 1.00 91.44 298 LYS A N 1
ATOM 2396 C CA . LYS A 1 298 ? 19.352 -0.556 12.377 1.00 91.44 298 LYS A CA 1
ATOM 2397 C C . LYS A 1 298 ? 20.069 -1.439 11.352 1.00 91.44 298 LYS A C 1
ATOM 2399 O O . LYS A 1 298 ? 21.114 -2.002 11.662 1.00 91.44 298 LYS A O 1
ATOM 2404 N N . GLN A 1 299 ? 19.561 -1.506 10.122 1.00 90.69 299 GLN A N 1
ATOM 2405 C CA . GLN A 1 299 ? 20.153 -2.325 9.060 1.00 90.69 299 GLN A CA 1
ATOM 2406 C C . GLN A 1 299 ? 21.564 -1.867 8.675 1.00 90.69 299 GLN A C 1
ATOM 2408 O O . GLN A 1 299 ? 22.436 -2.700 8.436 1.00 90.69 299 GLN A O 1
ATOM 2413 N N . LEU A 1 300 ? 21.819 -0.556 8.644 1.00 90.44 300 LEU A N 1
ATOM 2414 C CA . LEU A 1 300 ? 23.155 -0.023 8.363 1.00 90.44 300 LEU A CA 1
ATOM 2415 C C . LEU A 1 300 ? 24.149 -0.338 9.486 1.00 90.44 300 LEU A C 1
ATOM 2417 O O . LEU A 1 300 ? 25.284 -0.720 9.198 1.00 90.44 300 LEU A O 1
ATOM 2421 N N . LYS A 1 301 ? 23.723 -0.254 10.754 1.00 89.38 301 LYS A N 1
ATOM 2422 C CA . LYS A 1 301 ? 24.544 -0.675 11.903 1.00 89.38 301 LYS A CA 1
ATOM 2423 C C . LYS A 1 301 ? 24.891 -2.163 11.814 1.00 89.38 301 LYS A C 1
ATOM 2425 O O . LYS A 1 301 ? 26.062 -2.518 11.940 1.00 89.38 301 LYS A O 1
ATOM 2430 N N . ASP A 1 302 ? 23.909 -3.014 11.520 1.00 86.81 302 ASP A N 1
ATOM 2431 C CA . ASP A 1 302 ? 24.115 -4.459 11.361 1.00 86.81 302 ASP A CA 1
ATOM 2432 C C . ASP A 1 302 ? 25.052 -4.774 10.177 1.00 86.81 302 ASP A C 1
ATOM 2434 O O . ASP A 1 302 ? 25.920 -5.645 10.277 1.00 86.81 302 ASP A O 1
ATOM 2438 N N . TYR A 1 303 ? 24.923 -4.047 9.061 1.00 84.25 303 TYR A N 1
ATOM 2439 C CA . TYR A 1 303 ? 25.817 -4.168 7.905 1.00 84.25 303 TYR A CA 1
ATOM 2440 C C . TYR A 1 303 ? 27.260 -3.798 8.256 1.00 84.25 303 TYR A C 1
ATOM 2442 O O . TYR A 1 303 ? 28.189 -4.548 7.937 1.00 84.25 303 TYR A O 1
ATOM 2450 N N . GLN A 1 304 ? 27.454 -2.668 8.940 1.00 86.50 304 GLN A N 1
ATOM 2451 C CA . GLN A 1 304 ? 28.776 -2.198 9.342 1.00 86.50 304 GLN A CA 1
ATOM 2452 C C . GLN A 1 304 ? 29.442 -3.176 10.314 1.00 86.50 304 GLN A C 1
ATOM 2454 O O . GLN A 1 304 ? 30.627 -3.465 10.168 1.00 86.50 304 GLN A O 1
ATOM 2459 N N . GLN A 1 305 ? 28.687 -3.737 11.261 1.00 87.25 305 GLN A N 1
ATOM 2460 C CA . GLN A 1 305 ? 29.199 -4.745 12.192 1.00 87.25 305 GLN A CA 1
ATOM 2461 C C . GLN A 1 305 ? 29.614 -6.043 11.487 1.00 87.25 305 GLN A C 1
ATOM 2463 O O . GLN A 1 305 ? 30.625 -6.637 11.849 1.00 87.25 305 GLN A O 1
ATOM 2468 N N . LYS A 1 306 ? 28.858 -6.484 10.473 1.00 83.62 306 LYS A N 1
ATOM 2469 C CA . LYS A 1 306 ? 29.142 -7.729 9.740 1.00 83.62 306 LYS A CA 1
ATOM 2470 C C . LYS A 1 306 ? 30.292 -7.603 8.744 1.00 83.62 306 LYS A C 1
ATOM 2472 O O . LYS A 1 306 ? 31.028 -8.563 8.543 1.00 83.62 306 LYS A O 1
ATOM 2477 N N . THR A 1 307 ? 30.411 -6.459 8.075 1.00 80.75 307 THR A N 1
ATOM 2478 C CA . THR A 1 307 ? 31.336 -6.287 6.940 1.00 80.75 307 THR A CA 1
ATOM 2479 C C . THR A 1 307 ? 32.557 -5.436 7.266 1.00 80.75 307 THR A C 1
ATOM 2481 O O . THR A 1 307 ? 33.496 -5.401 6.470 1.00 80.75 307 THR A O 1
ATOM 2484 N N . SER A 1 308 ? 32.544 -4.722 8.396 1.00 83.81 308 SER A N 1
ATOM 2485 C CA . SER A 1 308 ? 33.511 -3.670 8.735 1.00 83.81 308 SER A CA 1
ATOM 2486 C C . SER A 1 308 ? 33.602 -2.553 7.683 1.00 83.81 308 SER A C 1
ATOM 2488 O O . SER A 1 308 ? 34.581 -1.808 7.655 1.00 83.81 308 SER A O 1
ATOM 2490 N N . LYS A 1 309 ? 32.594 -2.422 6.808 1.00 81.19 309 LYS A N 1
ATOM 2491 C CA . LYS A 1 309 ? 32.509 -1.405 5.753 1.00 81.19 309 LYS A CA 1
ATOM 2492 C C . LYS A 1 309 ? 31.377 -0.428 6.039 1.00 81.19 309 LYS A C 1
ATOM 2494 O O . LYS A 1 309 ? 30.362 -0.782 6.629 1.00 81.19 309 LYS A O 1
ATOM 2499 N N . ASN A 1 310 ? 31.551 0.803 5.570 1.00 83.94 310 ASN A N 1
ATOM 2500 C CA . ASN A 1 310 ? 30.536 1.854 5.628 1.00 83.94 310 ASN A CA 1
ATOM 2501 C C . ASN A 1 310 ? 30.249 2.413 4.223 1.00 83.94 310 ASN A C 1
ATOM 2503 O O . ASN A 1 310 ? 30.229 3.621 4.005 1.00 83.94 310 ASN A O 1
ATOM 2507 N N . ASP A 1 311 ? 30.131 1.519 3.241 1.00 86.94 311 ASP A N 1
ATOM 2508 C CA . ASP A 1 311 ? 29.996 1.856 1.818 1.00 86.94 311 ASP A CA 1
ATOM 2509 C C . ASP A 1 311 ? 28.632 1.464 1.225 1.00 86.94 311 ASP A C 1
ATOM 2511 O O . ASP A 1 311 ? 28.461 1.450 0.004 1.00 86.94 311 ASP A O 1
ATOM 2515 N N . PHE A 1 312 ? 27.660 1.179 2.092 1.00 89.25 312 PHE A N 1
ATOM 2516 C CA . PHE A 1 312 ? 26.296 0.828 1.728 1.00 89.25 312 PHE A CA 1
ATOM 2517 C C . PHE A 1 312 ? 25.311 1.896 2.202 1.00 89.25 312 PHE A C 1
ATOM 2519 O O . PHE A 1 312 ? 25.430 2.415 3.311 1.00 89.25 312 PHE A O 1
ATOM 2526 N N . LYS A 1 313 ? 24.308 2.209 1.380 1.00 93.06 313 LYS A N 1
ATOM 2527 C CA . LYS A 1 313 ? 23.235 3.147 1.736 1.00 93.06 313 LYS A CA 1
ATOM 2528 C C . LYS A 1 313 ? 21.864 2.634 1.320 1.00 93.06 313 LYS A C 1
ATOM 2530 O O . LYS A 1 313 ? 21.713 2.026 0.264 1.00 93.06 313 LYS A O 1
ATOM 2535 N N . PHE A 1 314 ? 20.852 2.981 2.102 1.00 95.19 314 PHE A N 1
ATOM 2536 C CA . PHE A 1 314 ? 19.460 2.910 1.666 1.00 95.19 314 PHE A CA 1
ATOM 2537 C C . PHE A 1 314 ? 18.978 4.302 1.276 1.00 95.19 314 PHE A C 1
ATOM 2539 O O . PHE A 1 314 ? 19.280 5.280 1.962 1.00 95.19 314 PHE A O 1
ATOM 2546 N N . ILE A 1 315 ? 18.220 4.386 0.187 1.00 96.31 315 ILE A N 1
ATOM 2547 C CA . ILE A 1 315 ? 17.601 5.628 -0.278 1.00 96.31 315 ILE A CA 1
ATOM 2548 C C . ILE A 1 315 ? 16.100 5.390 -0.349 1.00 96.31 315 ILE A C 1
ATOM 2550 O O . ILE A 1 315 ? 15.659 4.518 -1.092 1.00 96.31 315 ILE A O 1
ATOM 2554 N N . ILE A 1 316 ? 15.335 6.154 0.428 1.00 98.00 316 ILE A N 1
ATOM 2555 C CA . ILE A 1 316 ? 13.878 6.048 0.484 1.00 98.00 316 ILE A CA 1
ATOM 2556 C C . ILE A 1 316 ? 13.269 7.109 -0.430 1.00 98.00 316 ILE A C 1
ATOM 2558 O O . ILE A 1 316 ? 13.603 8.294 -0.354 1.00 98.00 316 ILE A O 1
ATOM 2562 N N . TYR A 1 317 ? 12.371 6.661 -1.294 1.00 98.19 317 TYR A N 1
ATOM 2563 C CA . TYR A 1 317 ? 11.621 7.487 -2.222 1.00 98.19 317 TYR A CA 1
ATOM 2564 C C . TYR A 1 317 ? 10.177 7.582 -1.762 1.00 98.19 317 TYR A C 1
ATOM 2566 O O . TYR A 1 317 ? 9.523 6.566 -1.513 1.00 98.19 317 TYR A O 1
ATOM 2574 N N . GLU A 1 318 ? 9.706 8.818 -1.662 1.00 97.94 318 GLU A N 1
ATOM 2575 C CA . GLU A 1 318 ? 8.363 9.150 -1.212 1.00 97.94 318 GLU A CA 1
ATOM 2576 C C . GLU A 1 318 ? 7.287 8.586 -2.155 1.00 97.94 318 GLU A C 1
ATOM 2578 O O . GLU A 1 318 ? 7.531 8.384 -3.347 1.00 97.94 318 GLU A O 1
ATOM 2583 N N . PRO A 1 319 ? 6.061 8.362 -1.663 1.00 97.56 319 PRO A N 1
ATOM 2584 C CA . PRO A 1 319 ? 4.964 7.904 -2.502 1.00 97.56 319 PRO A CA 1
ATOM 2585 C C . PRO A 1 319 ? 4.684 8.888 -3.647 1.00 97.56 319 PRO A C 1
ATOM 2587 O O . PRO A 1 319 ? 4.466 10.082 -3.406 1.00 97.56 319 PRO A O 1
ATOM 2590 N N . LEU A 1 320 ? 4.666 8.398 -4.894 1.00 97.44 320 LEU A N 1
ATOM 2591 C CA . LEU A 1 320 ? 4.411 9.234 -6.072 1.00 97.44 320 LEU A CA 1
ATOM 2592 C C . LEU A 1 320 ? 3.084 9.992 -5.934 1.00 97.44 320 LEU A C 1
ATOM 2594 O O . LEU A 1 320 ? 2.076 9.447 -5.469 1.00 97.44 320 LEU A O 1
ATOM 2598 N N . GLY A 1 321 ? 3.068 11.239 -6.403 1.00 94.75 321 GLY A N 1
ATOM 2599 C CA . GLY A 1 321 ? 1.894 12.112 -6.354 1.00 94.75 321 GLY A CA 1
ATOM 2600 C C . GLY A 1 321 ? 1.750 12.914 -5.060 1.00 94.75 321 GLY A C 1
ATOM 2601 O O . GLY A 1 321 ? 0.779 13.655 -4.925 1.00 94.75 321 GLY A O 1
ATOM 2602 N N . THR A 1 322 ? 2.692 12.781 -4.123 1.00 95.25 322 THR A N 1
ATOM 2603 C CA . THR A 1 322 ? 2.802 13.638 -2.935 1.00 95.25 322 THR A CA 1
ATOM 2604 C C . THR A 1 322 ? 3.714 14.834 -3.200 1.00 95.25 322 THR A C 1
ATOM 2606 O O . THR A 1 322 ? 4.632 14.752 -4.014 1.00 95.25 322 THR A O 1
ATOM 2609 N N . GLU A 1 323 ? 3.524 15.927 -2.460 1.00 95.50 323 GLU A N 1
ATOM 2610 C CA . GLU A 1 323 ? 4.420 17.092 -2.536 1.00 95.50 323 GLU A CA 1
ATOM 2611 C C . GLU A 1 323 ? 5.869 16.739 -2.168 1.00 95.50 323 GLU A C 1
ATOM 2613 O O . GLU A 1 323 ? 6.812 17.290 -2.731 1.00 95.50 323 GLU A O 1
ATOM 2618 N N . ALA A 1 324 ? 6.062 15.803 -1.233 1.00 96.19 324 ALA A N 1
ATOM 2619 C CA . ALA A 1 324 ? 7.387 15.321 -0.855 1.00 96.19 324 ALA A CA 1
ATOM 2620 C C . ALA A 1 324 ? 8.068 14.579 -2.018 1.00 96.19 324 ALA A C 1
ATOM 2622 O O . ALA A 1 324 ? 9.247 14.805 -2.288 1.00 96.19 324 ALA A O 1
ATOM 2623 N N . SER A 1 325 ? 7.314 13.756 -2.754 1.00 97.19 325 SER A N 1
ATOM 2624 C CA . SER A 1 325 ? 7.798 13.106 -3.975 1.00 97.19 325 SER A CA 1
ATOM 2625 C C . SER A 1 325 ? 8.119 14.120 -5.075 1.00 97.19 325 SER A C 1
ATOM 2627 O O . SER A 1 325 ? 9.181 14.018 -5.683 1.00 97.19 325 SER A O 1
ATOM 2629 N N . ASP A 1 326 ? 7.283 15.144 -5.281 1.00 97.25 326 ASP A N 1
ATOM 2630 C CA . ASP A 1 326 ? 7.556 16.198 -6.269 1.00 97.25 326 ASP A CA 1
ATOM 2631 C C . ASP A 1 326 ? 8.864 16.945 -5.965 1.00 97.25 326 ASP A C 1
ATOM 2633 O O . ASP A 1 326 ? 9.669 17.172 -6.868 1.00 97.25 326 ASP A O 1
ATOM 2637 N N . LYS A 1 327 ? 9.111 17.274 -4.688 1.00 97.75 327 LYS A N 1
ATOM 2638 C CA . LYS A 1 327 ? 10.369 17.895 -4.238 1.00 97.75 327 LYS A CA 1
ATOM 2639 C C . LYS A 1 327 ? 11.569 16.988 -4.514 1.00 97.75 327 LYS A C 1
ATOM 2641 O O . LYS A 1 327 ? 12.548 17.442 -5.100 1.00 97.75 327 LYS A O 1
ATOM 2646 N N . GLN A 1 328 ? 11.472 15.698 -4.180 1.00 97.38 328 GLN A N 1
ATOM 2647 C CA . GLN A 1 328 ? 12.525 14.726 -4.494 1.00 97.38 328 GLN A CA 1
ATOM 2648 C C . GLN A 1 328 ? 12.776 14.606 -6.005 1.00 97.38 328 GLN A C 1
ATOM 2650 O O . GLN A 1 328 ? 13.923 14.500 -6.434 1.00 97.38 328 GLN A O 1
ATOM 2655 N N . ILE A 1 329 ? 11.722 14.614 -6.828 1.00 96.62 329 ILE A N 1
ATOM 2656 C CA . ILE A 1 329 ? 11.849 14.569 -8.290 1.00 96.62 329 ILE A CA 1
ATOM 2657 C C . ILE A 1 329 ? 12.582 15.815 -8.789 1.00 96.62 329 ILE A C 1
ATOM 2659 O O . ILE A 1 329 ? 13.533 15.671 -9.560 1.00 96.62 329 ILE A O 1
ATOM 2663 N N . LEU A 1 330 ? 12.211 17.008 -8.318 1.00 96.50 330 LEU A N 1
ATOM 2664 C CA . LEU A 1 330 ? 12.884 18.258 -8.671 1.00 96.50 330 LEU A CA 1
ATOM 2665 C C . LEU A 1 330 ? 14.374 18.218 -8.304 1.00 96.50 330 LEU A C 1
ATOM 2667 O O . LEU A 1 330 ? 15.217 18.494 -9.154 1.00 96.50 330 LEU A O 1
ATOM 2671 N N . GLU A 1 331 ? 14.711 17.806 -7.082 1.00 95.88 331 GLU A N 1
ATOM 2672 C CA . GLU A 1 331 ? 16.100 17.695 -6.615 1.00 95.88 331 GLU A CA 1
ATOM 2673 C C . GLU A 1 331 ? 16.925 16.699 -7.444 1.00 95.88 331 GLU A C 1
ATOM 2675 O O . GLU A 1 331 ? 18.084 16.952 -7.771 1.00 95.88 331 GLU A O 1
ATOM 2680 N N . LEU A 1 332 ? 16.333 15.560 -7.811 1.00 93.56 332 LEU A N 1
ATOM 2681 C CA . LEU A 1 332 ? 17.040 14.494 -8.520 1.00 93.56 332 LEU A CA 1
ATOM 2682 C C . LEU A 1 332 ? 17.131 14.724 -10.028 1.00 93.56 332 LEU A C 1
ATOM 2684 O O . LEU A 1 332 ? 18.057 14.220 -10.672 1.00 93.56 332 LEU A O 1
ATOM 2688 N N . THR A 1 333 ? 16.148 15.394 -10.624 1.00 92.56 333 THR A N 1
ATOM 2689 C CA . THR A 1 333 ? 15.996 15.469 -12.085 1.00 92.56 333 THR A CA 1
ATOM 2690 C C . THR A 1 333 ? 16.130 16.877 -12.650 1.00 92.56 333 THR A C 1
ATOM 2692 O O . THR A 1 333 ? 16.401 16.988 -13.847 1.00 92.56 333 THR A O 1
ATOM 2695 N N . GLY A 1 334 ? 15.976 17.908 -11.815 1.00 93.50 334 GLY A N 1
ATOM 2696 C CA . GLY A 1 334 ? 15.846 19.308 -12.218 1.00 93.50 334 GLY A CA 1
ATOM 2697 C C . GLY A 1 334 ? 14.462 19.672 -12.768 1.00 93.50 334 GLY A C 1
ATOM 2698 O O . GLY A 1 334 ? 14.261 20.808 -13.187 1.00 93.50 334 GLY A O 1
ATOM 2699 N N . GLU A 1 335 ? 13.516 18.729 -12.799 1.00 91.88 335 GLU A N 1
ATOM 2700 C CA . GLU A 1 335 ? 12.188 18.914 -13.388 1.00 91.88 335 GLU A CA 1
ATOM 2701 C C . GLU A 1 335 ? 11.147 19.172 -12.291 1.00 91.88 335 GLU A C 1
ATOM 2703 O O . GLU A 1 335 ? 10.918 18.328 -11.424 1.00 91.88 335 GLU A O 1
ATOM 2708 N N . ASP A 1 336 ? 10.494 20.335 -12.336 1.00 93.94 336 ASP A N 1
ATOM 2709 C CA . ASP A 1 336 ? 9.371 20.642 -11.448 1.00 93.94 336 ASP A CA 1
ATOM 2710 C C . ASP A 1 336 ? 8.086 20.002 -11.984 1.00 93.94 336 ASP A C 1
ATOM 2712 O O . ASP A 1 336 ? 7.532 20.411 -13.007 1.00 93.94 336 ASP A O 1
ATOM 2716 N N . VAL A 1 337 ? 7.610 18.984 -11.270 1.00 93.00 337 VAL A N 1
ATOM 2717 C CA . VAL A 1 337 ? 6.391 18.237 -11.602 1.00 93.00 337 VAL A CA 1
ATOM 2718 C C . VAL A 1 337 ? 5.184 18.643 -10.753 1.00 93.00 337 VAL A C 1
ATOM 2720 O O . VAL A 1 337 ? 4.097 18.090 -10.956 1.00 93.00 337 VAL A O 1
ATOM 2723 N N . SER A 1 338 ? 5.329 19.617 -9.847 1.00 91.25 338 SER A N 1
ATOM 2724 C CA . SER A 1 338 ? 4.272 20.041 -8.916 1.00 91.25 338 SER A CA 1
ATOM 2725 C C . SER A 1 338 ? 2.996 20.484 -9.643 1.00 91.25 338 SER A C 1
ATOM 2727 O O . SER A 1 338 ? 1.896 20.079 -9.266 1.00 91.25 338 SER A O 1
ATOM 2729 N N . ASN A 1 339 ? 3.158 21.199 -10.761 1.00 90.56 339 ASN A N 1
ATOM 2730 C CA . ASN A 1 339 ? 2.079 21.740 -11.592 1.00 90.56 339 ASN A CA 1
ATOM 2731 C C . ASN A 1 339 ? 1.613 20.795 -12.718 1.00 90.56 339 ASN A C 1
ATOM 2733 O O . ASN A 1 339 ? 0.858 21.201 -13.606 1.00 90.56 339 ASN A O 1
ATOM 2737 N N . THR A 1 340 ? 2.055 19.533 -12.717 1.00 91.31 340 THR A N 1
ATOM 2738 C CA . THR A 1 340 ? 1.625 18.548 -13.721 1.00 91.31 340 THR A CA 1
ATOM 2739 C C . THR A 1 340 ? 0.115 18.310 -13.611 1.00 91.31 340 THR A C 1
ATOM 2741 O O . THR A 1 340 ? -0.368 18.012 -12.514 1.00 91.31 340 THR A O 1
ATOM 2744 N N . PRO A 1 341 ? -0.652 18.363 -14.719 1.00 91.31 341 PRO A N 1
ATOM 2745 C CA . PRO A 1 341 ? -2.077 18.057 -14.685 1.00 91.31 341 PRO A CA 1
ATOM 2746 C C . PRO A 1 341 ? -2.353 16.683 -14.066 1.00 91.31 341 PRO A C 1
ATOM 2748 O O . PRO A 1 341 ? -1.665 15.710 -14.379 1.00 91.31 341 PRO A O 1
ATOM 2751 N N . ALA A 1 342 ? -3.397 16.573 -13.240 1.00 86.06 342 ALA A N 1
ATOM 2752 C CA . ALA A 1 342 ? -3.692 15.356 -12.473 1.00 86.06 342 ALA A CA 1
ATOM 2753 C C . ALA A 1 342 ? -3.788 14.080 -13.335 1.00 86.06 342 ALA A C 1
ATOM 2755 O O . ALA A 1 342 ? -3.371 13.009 -12.907 1.00 86.06 342 ALA A O 1
ATOM 2756 N N . TYR A 1 343 ? -4.279 14.194 -14.574 1.00 85.31 343 TYR A N 1
ATOM 2757 C CA . TYR A 1 343 ? -4.398 13.068 -15.509 1.00 85.31 343 TYR A CA 1
ATOM 2758 C C . TYR A 1 343 ? -3.062 12.620 -16.132 1.00 85.31 343 TYR A C 1
ATOM 2760 O O . TYR A 1 343 ? -3.011 11.560 -16.752 1.00 85.31 343 TYR A O 1
ATOM 2768 N N . LEU A 1 344 ? -1.993 13.408 -15.986 1.00 88.06 344 LEU A N 1
ATOM 2769 C CA . LEU A 1 344 ? -0.629 13.082 -16.421 1.00 88.06 344 LEU A CA 1
ATOM 2770 C C . LEU A 1 344 ? 0.299 12.760 -15.249 1.00 88.06 344 LEU A C 1
ATOM 2772 O O . LEU A 1 344 ? 1.378 12.218 -15.475 1.00 88.06 344 LEU A O 1
ATOM 2776 N N . LYS A 1 345 ? -0.100 13.089 -14.016 1.00 91.19 345 LYS A N 1
ATOM 2777 C CA . LYS A 1 345 ? 0.736 12.927 -12.830 1.00 91.19 345 LYS A CA 1
ATOM 2778 C C . LYS A 1 345 ? 0.701 11.475 -12.331 1.00 91.19 345 LYS A C 1
ATOM 2780 O O . LYS A 1 345 ? -0.372 10.969 -11.974 1.00 91.19 345 LYS A O 1
ATOM 2785 N N . PRO A 1 346 ? 1.846 10.771 -12.289 1.00 93.44 346 PRO A N 1
ATOM 2786 C CA . PRO A 1 346 ? 1.917 9.458 -11.666 1.00 93.44 346 PRO A CA 1
ATOM 2787 C C . PRO A 1 346 ? 1.668 9.573 -10.160 1.00 93.44 346 PRO A C 1
ATOM 2789 O O . PRO A 1 346 ? 2.239 10.425 -9.487 1.00 93.44 346 PRO A O 1
ATOM 2792 N N . THR A 1 347 ? 0.821 8.697 -9.635 1.00 95.00 347 THR A N 1
ATOM 2793 C CA . THR A 1 347 ? 0.549 8.540 -8.199 1.00 95.00 347 THR A CA 1
ATOM 2794 C C . THR A 1 347 ? 0.812 7.093 -7.783 1.00 95.00 347 THR A C 1
ATOM 2796 O O . THR A 1 347 ? 1.042 6.245 -8.646 1.00 95.00 347 THR A O 1
ATOM 2799 N N . CYS A 1 348 ? 0.677 6.747 -6.502 1.00 91.88 348 CYS A N 1
ATOM 2800 C CA . CYS A 1 348 ? 0.653 5.341 -6.070 1.00 91.88 348 CYS A CA 1
ATOM 2801 C C . CYS A 1 348 ? -0.352 4.459 -6.830 1.00 91.88 348 CYS A C 1
ATOM 2803 O O . CYS A 1 348 ? -0.131 3.260 -6.963 1.00 91.88 348 CYS A O 1
ATOM 2805 N N . LYS A 1 349 ? -1.448 5.029 -7.352 1.00 89.94 349 LYS A N 1
ATOM 2806 C CA . LYS A 1 349 ? -2.455 4.291 -8.133 1.00 89.94 349 LYS A CA 1
ATOM 2807 C C . LYS A 1 349 ? -2.223 4.409 -9.635 1.00 89.94 349 LYS A C 1
ATOM 2809 O O . LYS A 1 349 ? -2.000 3.410 -10.312 1.00 89.94 349 LYS A O 1
ATOM 2814 N N . THR A 1 350 ? -2.236 5.629 -10.170 1.00 92.81 350 THR A N 1
ATOM 2815 C CA . THR A 1 350 ? -2.054 5.868 -11.616 1.00 92.81 350 THR A CA 1
ATOM 2816 C C . THR A 1 350 ? -0.657 5.472 -12.099 1.00 92.81 350 THR A C 1
ATOM 2818 O O . THR A 1 350 ? -0.497 5.100 -13.258 1.00 92.81 350 THR A O 1
ATOM 2821 N N . GLY A 1 351 ? 0.341 5.461 -11.212 1.00 94.25 351 GLY A N 1
ATOM 2822 C CA . GLY A 1 351 ? 1.689 4.964 -11.482 1.00 94.25 351 GLY A CA 1
ATOM 2823 C C . GLY A 1 351 ? 1.716 3.483 -11.857 1.00 94.25 351 GLY A C 1
ATOM 2824 O O . GLY A 1 351 ? 2.491 3.107 -12.729 1.00 94.25 351 GLY A O 1
ATOM 2825 N N . VAL A 1 352 ? 0.826 2.645 -11.318 1.00 93.56 352 VAL A N 1
ATOM 2826 C CA . VAL A 1 352 ? 0.698 1.246 -11.769 1.00 93.56 352 VAL A CA 1
ATOM 2827 C C . VAL A 1 352 ? 0.251 1.207 -13.233 1.00 93.56 352 VAL A C 1
ATOM 2829 O O . VAL A 1 352 ? 0.863 0.531 -14.058 1.00 93.56 352 VAL A O 1
ATOM 2832 N N . ALA A 1 353 ? -0.762 1.996 -13.600 1.00 92.81 353 ALA A N 1
ATOM 2833 C CA . ALA A 1 353 ? -1.255 2.061 -14.977 1.00 92.81 353 ALA A CA 1
ATOM 2834 C C . ALA A 1 353 ? -0.198 2.606 -15.956 1.00 92.81 353 ALA A C 1
ATOM 2836 O O . ALA A 1 353 ? 0.033 2.012 -17.011 1.00 92.81 353 ALA A O 1
ATOM 2837 N N . PHE A 1 354 ? 0.490 3.697 -15.603 1.00 94.31 354 PHE A N 1
ATOM 2838 C CA . PHE A 1 354 ? 1.584 4.233 -16.418 1.00 94.31 354 PHE A CA 1
ATOM 2839 C C . PHE A 1 354 ? 2.743 3.244 -16.542 1.00 94.31 354 PHE A C 1
ATOM 2841 O O . PHE A 1 354 ? 3.283 3.072 -17.632 1.00 94.31 354 PHE A O 1
ATOM 2848 N N . GLY A 1 355 ? 3.070 2.531 -15.469 1.00 94.62 355 GLY A N 1
ATOM 2849 C CA . GLY A 1 355 ? 4.127 1.531 -15.454 1.00 94.62 355 GLY A CA 1
ATOM 2850 C C . GLY A 1 355 ? 3.814 0.336 -16.344 1.00 94.62 355 GLY A C 1
ATOM 2851 O O . GLY A 1 355 ? 4.667 -0.106 -17.112 1.00 94.62 355 GLY A O 1
ATOM 2852 N N . LEU A 1 356 ? 2.560 -0.133 -16.334 1.00 92.75 356 LEU A N 1
ATOM 2853 C CA . LEU A 1 356 ? 2.079 -1.148 -17.275 1.00 92.75 356 LEU A CA 1
ATOM 2854 C C . LEU A 1 356 ? 2.230 -0.678 -18.726 1.00 92.75 356 LEU A C 1
ATOM 2856 O O . LEU A 1 356 ? 2.721 -1.434 -19.565 1.00 92.75 356 LEU A O 1
ATOM 2860 N N . LEU A 1 357 ? 1.858 0.571 -19.024 1.00 92.12 357 LEU A N 1
ATOM 2861 C CA . LEU A 1 357 ? 2.016 1.149 -20.360 1.00 92.12 357 LEU A CA 1
ATOM 2862 C C . LEU A 1 357 ? 3.488 1.295 -20.763 1.00 92.12 357 LEU A C 1
ATOM 2864 O O . LEU A 1 357 ? 3.819 1.087 -21.929 1.00 92.12 357 LEU A O 1
ATOM 2868 N N . GLU A 1 358 ? 4.376 1.628 -19.830 1.00 92.69 358 GLU A N 1
ATOM 2869 C CA . GLU A 1 358 ? 5.820 1.687 -20.078 1.00 92.69 358 GLU A CA 1
ATOM 2870 C C . GLU A 1 358 ? 6.443 0.298 -20.269 1.00 92.69 358 GLU A C 1
ATOM 2872 O O . GLU A 1 358 ? 7.386 0.162 -21.047 1.00 92.69 358 GLU A O 1
ATOM 2877 N N . SER A 1 359 ? 5.865 -0.739 -19.651 1.00 90.25 359 SER A N 1
ATOM 2878 C CA . SER A 1 359 ? 6.301 -2.139 -19.767 1.00 90.25 359 SER A CA 1
ATOM 2879 C C . SER A 1 359 ? 5.970 -2.809 -21.109 1.00 90.25 359 SER A C 1
ATOM 2881 O O . SER A 1 359 ? 6.326 -3.970 -21.321 1.00 90.25 359 SER A O 1
ATOM 2883 N N . ARG A 1 360 ? 5.259 -2.116 -22.009 1.00 89.19 360 ARG A N 1
ATOM 2884 C CA . ARG A 1 360 ? 4.871 -2.655 -23.320 1.00 89.19 360 ARG A CA 1
ATOM 2885 C C . ARG A 1 360 ? 6.083 -2.903 -24.212 1.00 89.19 360 ARG A C 1
ATOM 2887 O O . ARG A 1 360 ? 7.049 -2.139 -24.192 1.00 89.19 360 ARG A O 1
ATOM 2894 N N . ASP A 1 361 ? 5.965 -3.896 -25.088 1.00 83.50 361 ASP A N 1
ATOM 2895 C CA . ASP A 1 361 ? 6.990 -4.160 -26.095 1.00 83.50 361 ASP A CA 1
ATOM 2896 C C . ASP A 1 361 ? 7.078 -2.966 -27.052 1.00 83.50 361 ASP A C 1
ATOM 2898 O O . ASP A 1 361 ? 6.142 -2.662 -27.799 1.00 83.50 361 ASP A O 1
ATOM 2902 N N . LYS A 1 362 ? 8.204 -2.257 -27.005 1.00 86.81 362 LYS A N 1
ATOM 2903 C CA . LYS A 1 362 ? 8.522 -1.143 -27.897 1.00 86.81 362 LYS A CA 1
ATOM 2904 C C . LYS A 1 362 ? 10.025 -1.124 -28.186 1.00 86.81 362 LYS A C 1
ATOM 2906 O O . LYS A 1 362 ? 10.799 -1.549 -27.325 1.00 86.81 362 LYS A O 1
ATOM 2911 N N . PRO A 1 363 ? 10.452 -0.626 -29.361 1.00 84.50 363 PRO A N 1
ATOM 2912 C CA . PRO A 1 363 ? 11.863 -0.358 -29.619 1.00 84.50 363 PRO A CA 1
ATOM 2913 C C . PRO A 1 363 ? 12.445 0.534 -28.520 1.00 84.50 363 PRO A C 1
ATOM 2915 O O . PRO A 1 363 ? 11.779 1.479 -28.091 1.00 84.50 363 PRO A O 1
ATOM 2918 N N . ASN A 1 364 ? 13.657 0.225 -28.053 1.00 84.94 364 ASN A N 1
ATOM 2919 C CA . ASN A 1 364 ? 14.305 0.916 -26.931 1.00 84.94 364 ASN A CA 1
ATOM 2920 C C . ASN A 1 364 ? 13.463 0.888 -25.638 1.00 84.94 364 ASN A C 1
ATOM 2922 O O . ASN A 1 364 ? 13.526 1.800 -24.816 1.00 84.94 364 ASN A O 1
ATOM 2926 N N . GLY A 1 365 ? 12.633 -0.147 -25.475 1.00 88.88 365 GLY A N 1
ATOM 2927 C CA . GLY A 1 365 ? 11.805 -0.370 -24.295 1.00 88.88 365 GLY A CA 1
ATOM 2928 C C . GLY A 1 365 ? 12.556 -1.057 -23.157 1.00 88.88 365 GLY A C 1
ATOM 2929 O O . GLY A 1 365 ? 13.782 -0.977 -23.050 1.00 88.88 365 GLY A O 1
ATOM 2930 N N . ILE A 1 366 ? 11.790 -1.751 -22.317 1.00 91.50 366 ILE A N 1
ATOM 2931 C CA . ILE A 1 366 ? 12.289 -2.464 -21.143 1.00 91.50 366 ILE A CA 1
ATOM 2932 C C . ILE A 1 366 ? 12.305 -3.956 -21.457 1.00 91.50 366 ILE A C 1
ATOM 2934 O O . ILE A 1 366 ? 11.259 -4.570 -21.659 1.00 91.50 366 ILE A O 1
ATOM 2938 N N . GLU A 1 367 ? 13.493 -4.545 -21.473 1.00 90.19 367 GLU A N 1
ATOM 2939 C CA . GLU A 1 367 ? 13.657 -5.987 -21.450 1.00 90.19 367 GLU A CA 1
ATOM 2940 C C . GLU A 1 367 ? 13.222 -6.506 -20.082 1.00 90.19 367 GLU A C 1
ATOM 2942 O O . GLU A 1 367 ? 13.790 -6.154 -19.045 1.00 90.19 367 GLU A O 1
ATOM 2947 N N . ARG A 1 368 ? 12.208 -7.364 -20.081 1.00 85.50 368 ARG A N 1
ATOM 2948 C CA . ARG A 1 368 ? 11.759 -8.075 -18.888 1.00 85.50 368 ARG A CA 1
ATOM 2949 C C . ARG A 1 368 ? 11.941 -9.561 -19.147 1.00 85.50 368 ARG A C 1
ATOM 2951 O O . ARG A 1 368 ? 11.141 -10.132 -19.892 1.00 85.50 368 ARG A O 1
ATOM 2958 N N . PRO A 1 369 ? 12.999 -10.185 -18.597 1.00 72.12 369 PRO A N 1
ATOM 2959 C CA . PRO A 1 369 ? 13.158 -11.625 -18.674 1.00 72.12 369 PRO A CA 1
ATOM 2960 C C . PRO A 1 369 ? 11.872 -12.288 -18.191 1.00 72.12 369 PRO A C 1
ATOM 2962 O O . PRO A 1 369 ? 11.307 -11.882 -17.172 1.00 72.12 369 PRO A O 1
ATOM 2965 N N . SER A 1 370 ? 11.388 -13.284 -18.933 1.00 60.28 370 SER A N 1
ATOM 2966 C CA . SER A 1 370 ? 10.252 -14.072 -18.475 1.00 60.28 370 SER A CA 1
ATOM 2967 C C . SER A 1 370 ? 10.596 -14.638 -17.104 1.00 60.28 370 SER A C 1
ATOM 2969 O O . SER A 1 370 ? 11.603 -15.336 -16.968 1.00 60.28 370 SER A O 1
ATOM 2971 N N . ILE A 1 371 ? 9.765 -14.340 -16.110 1.00 54.88 371 ILE A N 1
ATOM 2972 C CA . ILE A 1 371 ? 9.846 -14.961 -14.795 1.00 54.88 371 ILE A CA 1
ATOM 2973 C C . ILE A 1 371 ? 9.560 -16.453 -15.026 1.00 54.88 371 ILE A C 1
ATOM 2975 O O . ILE A 1 371 ? 8.409 -16.860 -15.161 1.00 54.88 371 ILE A O 1
ATOM 2979 N N . SER A 1 372 ? 10.605 -17.274 -15.160 1.00 43.56 372 SER A N 1
ATOM 2980 C CA . SER A 1 372 ? 10.468 -18.738 -15.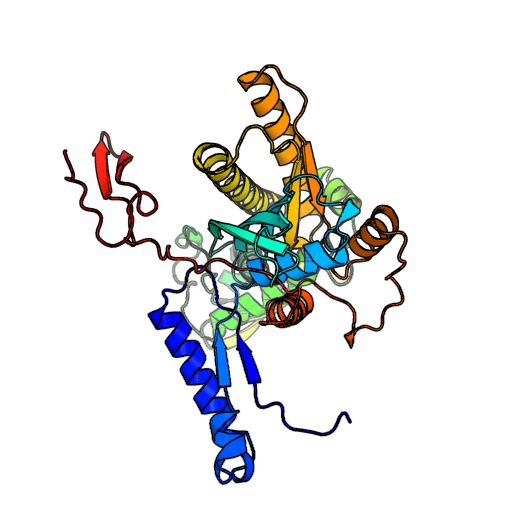169 1.00 43.56 372 SER A CA 1
ATOM 2981 C C . SER A 1 372 ? 10.085 -19.268 -13.782 1.00 43.56 372 SER A C 1
ATOM 2983 O O . SER A 1 372 ? 9.726 -20.434 -13.643 1.00 43.56 372 SER A O 1
ATOM 2985 N N . SER A 1 373 ? 10.125 -18.400 -12.769 1.00 44.16 373 SER A N 1
ATOM 2986 C CA . SER A 1 373 ? 9.864 -18.673 -11.366 1.00 44.16 373 SER A CA 1
ATOM 2987 C C . SER A 1 373 ? 8.443 -18.267 -10.965 1.00 44.16 373 SER A C 1
ATOM 2989 O O . SER A 1 373 ? 8.227 -17.292 -10.247 1.00 44.16 373 SER A O 1
ATOM 2991 N N . ASN A 1 374 ? 7.452 -19.065 -11.361 1.00 42.62 374 ASN A N 1
ATOM 2992 C CA . ASN A 1 374 ? 6.497 -19.405 -10.308 1.00 42.62 374 ASN A CA 1
ATOM 2993 C C . ASN A 1 374 ? 7.304 -20.179 -9.255 1.00 42.62 374 ASN A C 1
ATOM 2995 O O . ASN A 1 374 ? 8.160 -20.974 -9.663 1.00 42.62 374 ASN A O 1
ATOM 2999 N N . PRO A 1 375 ? 7.070 -19.994 -7.946 1.00 44.91 375 PRO A N 1
ATOM 3000 C CA . PRO A 1 375 ? 7.577 -20.964 -6.992 1.00 44.91 375 PRO A CA 1
ATOM 3001 C C . PRO A 1 375 ? 7.060 -22.326 -7.460 1.00 44.91 375 PRO A C 1
ATOM 3003 O O . PRO A 1 375 ? 5.859 -22.517 -7.675 1.00 44.91 375 PRO A O 1
ATOM 3006 N N . VAL A 1 376 ? 7.985 -23.239 -7.749 1.00 51.53 376 VAL A N 1
ATOM 3007 C CA . VAL A 1 376 ? 7.649 -24.563 -8.294 1.00 51.53 376 VAL A CA 1
ATOM 3008 C C . VAL A 1 376 ? 6.790 -25.328 -7.280 1.00 51.53 376 VAL A C 1
ATOM 3010 O O . VAL A 1 376 ? 6.002 -26.196 -7.650 1.00 51.53 376 VAL A O 1
ATOM 3013 N N . PHE A 1 377 ? 6.880 -24.932 -6.006 1.00 58.09 377 PHE A N 1
ATOM 3014 C CA . PHE A 1 377 ? 6.190 -25.521 -4.872 1.00 58.09 377 PHE A CA 1
ATOM 3015 C C . PHE A 1 377 ? 5.498 -24.453 -4.017 1.00 58.09 377 PHE A C 1
ATOM 3017 O O . PHE A 1 377 ? 5.966 -23.328 -3.890 1.00 58.09 377 PHE A O 1
ATOM 3024 N N . LYS A 1 378 ? 4.357 -24.801 -3.411 1.00 54.62 378 LYS A N 1
ATOM 3025 C CA . LYS A 1 378 ? 3.559 -23.862 -2.594 1.00 54.62 378 LYS A CA 1
ATOM 3026 C C . LYS A 1 378 ? 4.079 -23.695 -1.163 1.00 54.62 378 LYS A C 1
ATOM 3028 O O . LYS A 1 378 ? 3.773 -22.695 -0.513 1.00 54.62 378 LYS A O 1
ATOM 3033 N N . TYR A 1 379 ? 4.846 -24.664 -0.676 1.00 65.69 379 TYR A N 1
ATOM 3034 C CA . TYR A 1 379 ? 5.247 -24.788 0.722 1.00 65.69 379 TYR A CA 1
ATOM 3035 C C . TYR A 1 379 ? 6.733 -25.116 0.814 1.00 65.69 379 TYR A C 1
ATOM 3037 O O . TYR A 1 379 ? 7.256 -25.825 -0.047 1.00 65.69 379 TYR A O 1
ATOM 3045 N N . ASP A 1 380 ? 7.389 -24.612 1.857 1.00 78.88 380 ASP A N 1
ATOM 3046 C CA . ASP A 1 380 ? 8.681 -25.149 2.270 1.00 78.88 380 ASP A CA 1
ATOM 3047 C C . ASP A 1 380 ? 8.470 -26.593 2.745 1.00 78.88 380 ASP A C 1
ATOM 3049 O O . ASP A 1 380 ? 7.490 -26.892 3.432 1.00 78.88 380 ASP A O 1
ATOM 3053 N N . LEU A 1 381 ? 9.383 -27.490 2.386 1.00 83.25 381 LEU A N 1
ATOM 3054 C CA . LEU A 1 381 ? 9.422 -28.841 2.932 1.00 83.25 381 LEU A CA 1
ATOM 3055 C C . LEU A 1 381 ? 10.454 -28.857 4.050 1.00 83.25 381 LEU A C 1
ATOM 3057 O O . LEU A 1 381 ? 11.591 -28.416 3.882 1.00 83.25 381 LEU A O 1
ATOM 3061 N N . GLY A 1 382 ? 10.071 -29.370 5.205 1.00 87.88 382 GLY A N 1
ATOM 3062 C CA . GLY A 1 382 ? 10.910 -29.346 6.387 1.00 87.88 382 GLY A CA 1
ATOM 3063 C C . GLY A 1 382 ? 10.474 -30.379 7.400 1.00 87.88 382 GLY A C 1
ATOM 3064 O O . GLY A 1 382 ? 9.478 -31.075 7.206 1.00 87.88 382 GLY A O 1
ATOM 3065 N N . ILE A 1 383 ? 11.242 -30.466 8.474 1.00 89.88 383 ILE A N 1
ATOM 3066 C CA . ILE A 1 383 ? 10.956 -31.352 9.596 1.00 89.88 383 ILE A CA 1
ATOM 3067 C C . ILE A 1 383 ? 10.658 -30.523 10.838 1.00 89.88 383 ILE A C 1
ATOM 3069 O O . ILE A 1 383 ? 11.180 -29.420 11.021 1.00 89.88 383 ILE A O 1
ATOM 3073 N N . GLU A 1 384 ? 9.791 -31.051 11.689 1.00 88.19 384 GLU A N 1
ATOM 3074 C CA . GLU A 1 384 ? 9.604 -30.515 13.028 1.00 88.19 384 GLU A CA 1
ATOM 3075 C C . GLU A 1 384 ? 10.749 -31.007 13.921 1.00 88.19 384 GLU A C 1
ATOM 3077 O O . GLU A 1 384 ? 11.015 -32.206 13.991 1.00 88.19 384 GLU A O 1
ATOM 3082 N N . ILE A 1 385 ? 11.421 -30.082 14.606 1.00 83.62 385 ILE A N 1
ATOM 3083 C CA . ILE A 1 385 ? 12.385 -30.391 15.665 1.00 83.62 385 ILE A CA 1
ATOM 3084 C C . ILE A 1 385 ? 12.009 -29.522 16.863 1.00 83.62 385 ILE A C 1
ATOM 3086 O O . ILE A 1 385 ? 11.956 -28.298 16.741 1.00 83.62 385 ILE A O 1
ATOM 3090 N N . GLU A 1 386 ? 11.713 -30.156 18.000 1.00 82.81 386 GLU A N 1
ATOM 3091 C CA . GLU A 1 386 ? 11.369 -29.481 19.265 1.00 82.81 386 GLU A CA 1
ATOM 3092 C C . GLU A 1 386 ? 10.231 -28.447 19.129 1.00 82.81 386 GLU A C 1
ATOM 3094 O O . GLU A 1 386 ? 10.314 -27.326 19.634 1.00 82.81 386 GLU A O 1
ATOM 3099 N N . GLY A 1 387 ? 9.162 -28.790 18.400 1.00 75.44 387 GLY A N 1
ATOM 3100 C CA . GLY A 1 387 ? 8.020 -27.893 18.198 1.00 75.44 387 GLY A CA 1
ATOM 3101 C C . GLY A 1 387 ? 8.285 -26.721 17.248 1.00 75.44 387 GLY A C 1
ATOM 3102 O O . GLY A 1 387 ? 7.431 -25.845 17.102 1.00 75.44 387 GLY A O 1
ATOM 3103 N N . LYS A 1 388 ? 9.452 -26.671 16.593 1.00 66.19 388 LYS A N 1
ATOM 3104 C CA . LYS A 1 388 ? 9.802 -25.646 15.603 1.00 66.19 388 LYS A CA 1
ATOM 3105 C C . LYS A 1 388 ? 9.974 -26.269 14.222 1.00 66.19 388 LYS A C 1
ATOM 3107 O O . LYS A 1 388 ? 10.655 -27.281 14.048 1.00 66.19 388 LYS A O 1
ATOM 3112 N N . PHE A 1 389 ? 9.367 -25.637 13.220 1.00 83.12 389 PHE A N 1
ATOM 3113 C CA . PHE A 1 389 ? 9.525 -26.034 11.825 1.00 83.12 389 PHE A CA 1
ATOM 3114 C C . PHE A 1 389 ? 10.906 -25.621 11.305 1.00 83.12 389 PHE A C 1
ATOM 3116 O O . PHE A 1 389 ? 11.252 -24.440 11.335 1.00 83.12 389 PHE A O 1
ATOM 3123 N N . HIS A 1 390 ? 11.670 -26.590 10.805 1.00 82.12 390 HIS A N 1
ATOM 3124 C CA . HIS A 1 390 ? 12.969 -26.380 10.176 1.00 82.12 390 HIS A CA 1
ATOM 3125 C C . HIS A 1 390 ? 12.865 -26.727 8.691 1.00 82.12 390 HIS A C 1
ATOM 3127 O O . HIS A 1 390 ? 12.776 -27.902 8.325 1.00 82.12 390 HIS A O 1
ATOM 3133 N N . ALA A 1 391 ? 12.870 -25.706 7.831 1.00 83.00 391 ALA A N 1
ATOM 3134 C CA . ALA A 1 391 ? 12.855 -25.893 6.384 1.00 83.00 391 ALA A CA 1
ATOM 3135 C C . ALA A 1 391 ? 14.134 -26.621 5.927 1.00 83.00 391 ALA A C 1
ATOM 3137 O O . ALA A 1 391 ? 15.245 -26.182 6.216 1.00 83.00 391 ALA A O 1
ATOM 3138 N N . LYS A 1 392 ? 13.970 -27.742 5.220 1.00 82.50 392 LYS A N 1
ATOM 3139 C CA . LYS A 1 392 ? 15.056 -28.519 4.593 1.00 82.50 392 LYS A CA 1
ATOM 3140 C C . LYS A 1 392 ? 15.166 -28.216 3.102 1.00 82.50 392 LYS A C 1
ATOM 3142 O O . LYS A 1 392 ? 16.262 -28.206 2.558 1.00 82.50 392 LYS A O 1
ATOM 3147 N N . ILE A 1 393 ? 14.032 -27.956 2.457 1.00 79.56 393 ILE A N 1
ATOM 3148 C CA . ILE A 1 393 ? 13.936 -27.515 1.069 1.00 79.56 393 ILE A CA 1
ATOM 3149 C C . ILE A 1 393 ? 13.007 -26.307 1.047 1.00 79.56 393 ILE A C 1
ATOM 3151 O O . ILE A 1 393 ? 11.838 -26.406 1.426 1.00 79.56 393 ILE A O 1
ATOM 3155 N N . HIS A 1 394 ? 13.522 -25.167 0.601 1.00 74.38 394 HIS A N 1
ATOM 3156 C CA . HIS A 1 394 ? 12.715 -23.964 0.478 1.00 74.38 394 HIS A CA 1
ATOM 3157 C C . HIS A 1 394 ? 11.875 -24.000 -0.801 1.00 74.38 394 HIS A C 1
ATOM 3159 O O . HIS A 1 394 ? 12.321 -24.453 -1.852 1.00 74.38 394 HIS A O 1
ATOM 3165 N N . ARG A 1 395 ? 10.657 -23.458 -0.754 1.00 68.50 395 ARG A N 1
ATOM 3166 C CA . ARG A 1 395 ? 9.762 -23.384 -1.924 1.00 68.50 395 ARG A CA 1
ATOM 3167 C C . ARG A 1 395 ? 10.360 -22.614 -3.108 1.00 68.50 395 ARG A C 1
ATOM 3169 O O . ARG A 1 395 ? 9.976 -22.843 -4.253 1.00 68.50 395 ARG A O 1
ATOM 3176 N N . ASP A 1 396 ? 11.307 -21.726 -2.809 1.00 62.75 396 ASP A N 1
ATOM 3177 C CA . ASP A 1 396 ? 12.020 -20.891 -3.775 1.00 62.75 396 ASP A CA 1
ATOM 3178 C C . ASP A 1 396 ? 13.345 -21.529 -4.246 1.00 62.75 396 ASP A C 1
ATOM 3180 O O . ASP A 1 396 ? 13.964 -21.020 -5.175 1.00 62.75 396 ASP A O 1
ATOM 3184 N N . SER A 1 397 ? 13.799 -22.635 -3.631 1.00 66.88 397 SER A N 1
ATOM 3185 C CA . SER A 1 397 ? 15.100 -23.248 -3.945 1.00 66.88 397 SER A CA 1
ATOM 3186 C C . SER A 1 397 ? 15.066 -24.245 -5.104 1.00 66.88 397 SER A C 1
ATOM 3188 O O . SER A 1 397 ? 16.122 -24.715 -5.517 1.00 66.88 397 SER A O 1
ATOM 3190 N N . LEU A 1 398 ? 13.883 -24.591 -5.622 1.00 59.41 398 LEU A N 1
ATOM 3191 C CA . LEU A 1 398 ? 13.713 -25.575 -6.694 1.00 59.41 398 LEU A CA 1
ATOM 3192 C C . LEU A 1 398 ? 13.353 -24.909 -8.020 1.00 59.41 398 LEU A C 1
ATOM 3194 O O . LEU A 1 398 ? 12.447 -24.076 -8.082 1.00 59.41 398 LEU A O 1
ATOM 3198 N N . LYS A 1 399 ? 14.020 -25.325 -9.101 1.00 58.31 399 LYS A N 1
ATOM 3199 C CA . LYS A 1 399 ? 13.676 -24.931 -10.474 1.00 58.31 399 LYS A CA 1
ATOM 3200 C C . LYS A 1 399 ? 12.692 -25.919 -11.111 1.00 58.31 399 LYS A C 1
ATOM 3202 O O . LYS A 1 399 ? 12.618 -27.080 -10.702 1.00 58.31 399 LYS A O 1
ATOM 3207 N N . PRO A 1 400 ? 11.911 -25.495 -12.126 1.00 49.81 400 PRO A N 1
ATOM 3208 C CA . PRO A 1 400 ? 11.036 -26.410 -12.851 1.00 49.81 400 PRO A CA 1
ATOM 3209 C C . PRO A 1 400 ? 11.832 -27.604 -13.401 1.00 49.81 400 PRO A C 1
ATOM 3211 O O . PRO A 1 400 ? 12.843 -27.404 -14.072 1.00 49.81 400 PRO A O 1
ATOM 3214 N N . ASN A 1 401 ? 11.358 -28.828 -13.141 1.00 56.56 401 ASN A N 1
ATOM 3215 C CA . ASN A 1 401 ? 11.996 -30.107 -13.504 1.00 56.56 401 ASN A CA 1
ATOM 3216 C C . ASN A 1 401 ? 13.310 -30.445 -12.768 1.00 56.56 401 ASN A C 1
ATOM 3218 O O . ASN A 1 401 ? 14.034 -31.344 -13.196 1.00 56.56 401 ASN A O 1
ATOM 3222 N N . GLU A 1 402 ? 13.617 -29.762 -11.666 1.00 60.19 402 GLU A N 1
ATOM 3223 C CA . GLU A 1 402 ? 14.707 -30.130 -10.764 1.00 60.19 402 GLU A CA 1
ATOM 3224 C C . GLU A 1 402 ? 14.211 -31.124 -9.702 1.00 60.19 402 GLU A C 1
ATOM 3226 O O . GLU A 1 402 ? 13.154 -30.929 -9.101 1.00 60.19 402 GLU A O 1
ATOM 3231 N N . TYR A 1 403 ? 14.974 -32.193 -9.465 1.00 64.06 403 TYR A N 1
ATOM 3232 C CA . TYR A 1 403 ? 14.685 -33.180 -8.424 1.00 64.06 403 TYR A CA 1
ATOM 3233 C C . TYR A 1 403 ? 15.686 -33.016 -7.282 1.00 64.06 403 TYR A C 1
ATOM 3235 O O . TYR A 1 403 ? 16.883 -33.219 -7.476 1.00 64.06 403 TYR A O 1
ATOM 3243 N N . GLN A 1 404 ? 15.197 -32.703 -6.082 1.00 70.56 404 GLN A N 1
ATOM 3244 C CA . GLN A 1 404 ? 15.963 -32.846 -4.845 1.00 70.56 404 GLN A CA 1
ATOM 3245 C C . GLN A 1 404 ? 15.352 -33.954 -3.996 1.00 70.56 404 GLN A C 1
ATOM 3247 O O . GLN A 1 404 ? 14.136 -34.030 -3.820 1.00 70.56 404 GLN A O 1
ATOM 3252 N N . ILE A 1 405 ? 16.211 -34.822 -3.470 1.00 75.31 405 ILE A N 1
ATOM 3253 C CA . ILE A 1 405 ? 15.803 -35.869 -2.539 1.00 75.31 405 ILE A CA 1
ATOM 3254 C C . ILE A 1 405 ? 15.627 -35.217 -1.170 1.00 75.31 405 ILE A C 1
ATOM 3256 O O . ILE A 1 405 ? 16.581 -34.679 -0.612 1.00 75.31 405 ILE A O 1
ATOM 3260 N N . PHE A 1 406 ? 14.414 -35.283 -0.625 1.00 77.56 406 PHE A N 1
ATOM 3261 C CA . PHE A 1 406 ? 14.157 -34.885 0.753 1.00 77.56 406 PHE A CA 1
ATOM 3262 C C . PHE A 1 406 ? 14.803 -35.909 1.692 1.00 77.56 406 PHE A C 1
ATOM 3264 O O . PHE A 1 406 ? 14.336 -37.043 1.799 1.00 77.56 406 PHE A O 1
ATOM 3271 N N . GLN A 1 407 ? 15.918 -35.530 2.316 1.00 69.94 407 GLN A N 1
ATOM 3272 C CA . GLN A 1 407 ? 16.599 -36.339 3.325 1.00 69.94 407 GLN A CA 1
ATOM 3273 C C . GLN A 1 407 ? 16.183 -35.840 4.713 1.00 69.94 407 GLN A C 1
ATOM 3275 O O . GLN A 1 407 ? 16.369 -34.659 5.019 1.00 69.94 407 GLN A O 1
ATOM 3280 N N . ASN A 1 408 ? 15.592 -36.736 5.511 1.00 59.28 408 ASN A N 1
ATOM 3281 C CA . ASN A 1 408 ? 15.174 -36.462 6.891 1.00 59.28 408 ASN A CA 1
ATOM 3282 C C . ASN A 1 408 ? 16.374 -36.127 7.782 1.00 59.28 408 ASN A C 1
ATOM 3284 O O . ASN A 1 408 ? 17.332 -36.930 7.778 1.00 59.28 408 ASN A O 1
#

Radius of gyration: 24.34 Å; chains: 1; bounding box: 66×58×68 Å

Foldseek 3Di:
DPDDDDQEAEDADAPPDDPVRRVVVQVVVLVVCCVVDDCVCCVDPVSVVSRDYDYFYHLQLLLVLLLCVLLPVVPQVNAPDKAWEKEFAAAAQWTKMWTWIKHQDPDQQARIAIETQDMDIGRQRHNNSLLLVQLVVLCVQQVVQCVVQQFAAEDGPDPPDDPVSNPPSYDPDPQNVVSSVQSSVQCSQVLQFDDPVQLVCLQVVHDDDGPSHDQWDWTQGQHPVGHTDIDTTGHSSNVSSVVVLVSLLVRLVRNVVVVVVCCVPPDDPRALEYEYEYAYPSLQGNSNVVSNVVVQVVVQVVVCVVPVDNRHHYHYAGFFPDPSNQVSSCVSPVDRCVPPPPQPGDGSPVSSVVSSVQSDSDGNGYHYPPCQDPLPDPAFDADDDPNDTDGPGGSRNDGVPDDDDDDD

Organism: NCBI:txid1159077

Secondary structure (DSSP, 8-state):
---S---EEEEEE-TTS-HHHHHHHHHHHHHHHHHHS-THHHHSHHHHHH-EEEEEEEHHHHHHHHHHHHTTTTSGGG-SS-EEEEEEEE-SS-EEEEEEEEEE-SSTTEEEEEEEEEEEEESS-SHHHHHHHHHHHHHHHTHHHHHHTTB-BPPPS-SS---GGGGGGB--SHHHHHHHHHHHHHHHHHHHS--HHHHHHHHHT-----TT--SEEEEEEEBTTS-EEEEEEE--HHHHHHHHHHHHHHHHHHHHHHHHHHHHHH--TT--EEEEEEESGGGGSHHHHHHHHHHHHHHHHHHHHHHS----EEEEEPPTTSHHHHHHHHHHHS---TT--TTTS--TTHHHHHHHHHTS--TTEEE------S-SSSS-EEEEETTEEEEEE-TTS--TT-------